Protein AF-A0A9N9DYX3-F1 (afdb_monomer_lite)

Foldseek 3Di:
DDDDDDDDDDDDDDLPCLVQFDVQCLADDVVCGGRGLSPPCVLCVLPPPVLCVQDPLQDDPVRDDLVSLVSSQVSLLVQLVVLLVSCVVQPPDLVSVCVSLVQLLQAQPLLVLLLSLLRVCVVVLVLLLSLLSLLLSLLQSLQLLCCLQVVPDDQDLASQVSLNDVSLCVQLPSSLSVNSCQCCHDLSHVVVLCCSLLQLDACVRCDSSNSSSVSSVSSVSSSSSSRSCCSHPSHDSHRDGPLNAADDPAFFGDHPPDDPVDDDPQCLQVVQLVVLLVVFDPFQDDLVLLLVLLVVFPLADPRRSVLLNVLSVCVVQQQLLSNCSSVNSRNSLSLLVVQCVQVVVPDPCLNNDDDRPHDHDGLQQSLDQFNPCPPPPVVCVVDVDDPPRHGRRVCVVQDDPLSVLSCQCAPPPSHNNSSSCSSNNRTDSVSNDRDPCSRSRSSSSSVSVSSSSSSD

pLDDT: mean 73.62, std 20.17, range [26.89, 97.31]

Sequence (456 aa):
NLTCNTPKPSSELNDTWISSLTPRVKSLILDFPPFDAADTRLVSRILPDTVTKTIKSRSPYDTVDDTDFQRACLKIKVLAQEAYRWFHNEIQELKDFENMYCEELIWCGEHKITFTKSIELYFAGDNYTALLLITSSLEQLLGDVLHLVNITSQVPPLFRDLLLERPLADILGEDFVFLLRCLFGPPNSMNLRNIIWHGFICEEEFSPTPAIWYYCLIVVLAMSVCAKVKFSEASCEVLIRRHTKKAFTGLYHLPQNFNWDYLTKSDFEQMYELILNECVPHSIPPHIHLLSILNQTFFVIPTTIPTWRRAFEYMYTGQPILFLILALPLLEHSLRRLYICLNQDVSDHRLCTGNVGEYFLTMDVMLRKSVSMQCDIAKVLAQKELVEERKNGIFDQLKGDVMDLLEDLFVHVSGPRLRDRIAHGDYDFTLLCTTSSAHNDPVFAHVVHLIRHLFE

Organism: NCBI:txid144539

InterPro domains:
  IPR025209 Endoplasmic reticulum membrane-associated RNA degradation protein, N-terminal [PF13910] (138-217)
  IPR039635 Endoplasmic reticulum membrane-associated RNA degradation protein [PTHR31701] (68-436)

Secondary structure (DSSP, 8-state):
-----PPPPP------SGGGS-TTTTSSSSSSS---TT-THHHHHHS-HHHHHHS-TTS-GGGS-HHHHHHHHHHHHHHHHHHHHHHHHH-SSHHHHHHHTHHHHHHTTTHHHHHHHHHHHHHTT-HHHHHHHHHHHHHHHHHHHHHHH-TTSPPPSSHHHHTT-HHHHHHH-HHHHHHHHHHHSSTTS--HHHHHHTT-S-TTTT-HHHHHHHHHHHHHHHHHHHHHHHTSTT--SSPPPTT------SSS-PPS---GGG--TTSHHHHHHHHHHHS--S-PPPHHHHHHHHTT-SSS-GGGHHHHHHHHHHHHTT-HHHHHHHHHHHHHHHHHHHHHHH-TTS-GGGGT---TTPPP--HHHHTSSB----S-HHHHTT-------PBPTHHHHH-THHHHHHIIIII-TTS--HHHHHHTT-S-GGGGS--GGGGG-HHHHHHHHHHHHHH-

Structure (mmCIF, N/CA/C/O backbone):
data_AF-A0A9N9DYX3-F1
#
_entry.id   AF-A0A9N9DYX3-F1
#
loop_
_atom_site.group_PDB
_atom_site.id
_atom_site.type_symbol
_atom_site.label_atom_id
_atom_site.label_alt_id
_atom_site.label_comp_id
_atom_site.label_asym_id
_atom_site.label_entity_id
_atom_site.label_seq_id
_atom_site.pdbx_PDB_ins_code
_atom_site.Cartn_x
_atom_site.Cartn_y
_atom_site.Cartn_z
_atom_site.occupancy
_atom_site.B_iso_or_equiv
_atom_site.auth_seq_id
_atom_site.auth_comp_id
_atom_site.auth_asym_id
_atom_site.auth_atom_id
_atom_site.pdbx_PDB_model_num
ATOM 1 N N . ASN A 1 1 ? 40.462 -51.623 -4.192 1.00 33.81 1 ASN A N 1
ATOM 2 C CA . ASN A 1 1 ? 40.922 -50.460 -4.981 1.00 33.81 1 ASN A CA 1
ATOM 3 C C . ASN A 1 1 ? 39.891 -50.132 -6.042 1.00 33.81 1 ASN A C 1
ATOM 5 O O . ASN A 1 1 ? 39.866 -50.779 -7.078 1.00 33.81 1 ASN A O 1
ATOM 9 N N . LEU A 1 2 ? 39.013 -49.178 -5.736 1.00 26.89 2 LEU A N 1
ATOM 10 C CA . LEU A 1 2 ? 38.153 -48.502 -6.708 1.00 26.89 2 LEU A CA 1
ATOM 11 C C . LEU A 1 2 ? 38.866 -47.209 -7.117 1.00 26.89 2 LEU A C 1
ATOM 13 O O . LEU A 1 2 ? 39.395 -46.523 -6.244 1.00 26.89 2 LEU A O 1
ATOM 17 N N . THR A 1 3 ? 38.869 -46.869 -8.403 1.00 27.30 3 THR A N 1
ATOM 18 C CA . THR A 1 3 ? 39.368 -45.577 -8.901 1.00 27.30 3 THR A CA 1
ATOM 19 C C . THR A 1 3 ? 38.406 -45.005 -9.933 1.00 27.30 3 THR A C 1
ATOM 21 O O . THR A 1 3 ? 37.907 -45.729 -10.793 1.00 27.30 3 THR A O 1
ATOM 24 N N . CYS A 1 4 ? 38.127 -43.711 -9.796 1.00 27.30 4 CYS A N 1
ATOM 25 C CA . CYS A 1 4 ? 37.084 -42.981 -10.509 1.00 27.30 4 CYS A CA 1
ATOM 26 C C . CYS A 1 4 ? 37.336 -42.831 -12.015 1.00 27.30 4 CYS A C 1
ATOM 28 O O . CYS A 1 4 ? 38.479 -42.752 -12.454 1.00 27.30 4 CYS A O 1
ATOM 30 N N . ASN A 1 5 ? 36.251 -42.616 -12.761 1.00 26.94 5 ASN A N 1
ATOM 31 C CA . ASN A 1 5 ? 36.248 -41.808 -13.980 1.00 26.94 5 ASN A CA 1
ATOM 32 C C . ASN A 1 5 ? 35.000 -40.914 -13.965 1.00 26.94 5 ASN A C 1
ATOM 34 O O . ASN A 1 5 ? 33.883 -41.410 -13.832 1.00 26.94 5 ASN A O 1
ATOM 38 N N . THR A 1 6 ? 35.194 -39.601 -14.080 1.00 27.33 6 THR A N 1
ATOM 39 C CA . THR A 1 6 ? 34.131 -38.589 -14.155 1.00 27.33 6 THR A CA 1
ATOM 40 C C . THR A 1 6 ? 33.955 -38.105 -15.601 1.00 27.33 6 THR A C 1
ATOM 42 O O . THR A 1 6 ? 34.953 -37.841 -16.274 1.00 27.33 6 THR A O 1
ATOM 45 N N . PRO A 1 7 ? 32.719 -37.952 -16.111 1.00 28.44 7 PRO A N 1
ATOM 46 C CA . PRO A 1 7 ? 32.480 -37.310 -17.401 1.00 28.44 7 PRO A CA 1
ATOM 47 C C . PRO A 1 7 ? 32.424 -35.777 -17.265 1.00 28.44 7 PRO A C 1
ATOM 49 O O . PRO A 1 7 ? 31.926 -35.244 -16.273 1.00 28.44 7 PRO A O 1
ATOM 52 N N . LYS A 1 8 ? 32.927 -35.063 -18.280 1.00 27.11 8 LYS A N 1
ATOM 53 C CA . LYS A 1 8 ? 32.824 -33.595 -18.393 1.00 27.11 8 LYS A CA 1
ATOM 54 C C . LYS A 1 8 ? 31.394 -33.171 -18.778 1.00 27.11 8 LYS A C 1
ATOM 56 O O . LYS A 1 8 ? 30.778 -33.876 -19.577 1.00 27.11 8 LYS A O 1
ATOM 61 N N . PRO A 1 9 ? 30.894 -32.011 -18.314 1.00 29.66 9 PRO A N 1
ATOM 62 C CA . PRO A 1 9 ? 29.653 -31.434 -18.821 1.00 29.66 9 PRO A CA 1
ATOM 63 C C . PRO A 1 9 ? 29.867 -30.756 -20.185 1.00 29.66 9 PRO A C 1
ATOM 65 O O . PRO A 1 9 ? 30.875 -30.085 -20.409 1.00 29.66 9 PRO A O 1
ATOM 68 N N . SER A 1 10 ? 28.899 -30.918 -21.085 1.00 30.03 10 SER A N 1
ATOM 69 C CA . SER A 1 10 ? 28.818 -30.239 -22.381 1.00 30.03 10 SER A CA 1
ATOM 70 C C . SER A 1 10 ? 28.136 -28.876 -22.240 1.00 30.03 10 SER A C 1
ATOM 72 O O . SER A 1 10 ? 26.977 -28.810 -21.830 1.00 30.03 10 SER A O 1
ATOM 74 N N . SER A 1 11 ? 28.832 -27.801 -22.604 1.00 37.25 11 SER A N 1
ATOM 75 C CA . SER A 1 11 ? 28.317 -26.430 -22.599 1.00 37.25 11 SER A CA 1
ATOM 76 C C . SER A 1 11 ? 27.924 -25.983 -24.009 1.00 37.25 11 SER A C 1
ATOM 78 O O . SER A 1 11 ? 28.797 -25.580 -24.767 1.00 37.25 11 SER A O 1
ATOM 80 N N . GLU A 1 12 ? 26.634 -26.037 -24.346 1.00 35.06 12 GLU A N 1
ATOM 81 C CA . GLU A 1 12 ? 26.043 -25.328 -25.496 1.00 35.06 12 GLU A CA 1
ATOM 82 C C . GLU A 1 12 ? 24.507 -25.370 -25.382 1.00 35.06 12 GLU A C 1
ATOM 84 O O . GLU A 1 12 ? 23.871 -26.385 -25.659 1.00 35.06 12 GLU A O 1
ATOM 89 N N . LEU A 1 13 ? 23.902 -24.272 -24.917 1.00 29.80 13 LEU A N 1
ATOM 90 C CA . LEU A 1 13 ? 22.454 -24.036 -24.923 1.00 29.80 13 LEU A CA 1
ATOM 91 C C . LEU A 1 13 ? 22.226 -22.529 -25.111 1.00 29.80 13 LEU A C 1
ATOM 93 O O . LEU A 1 13 ? 22.866 -21.723 -24.443 1.00 29.80 13 LEU A O 1
ATOM 97 N N . ASN A 1 14 ? 21.388 -22.169 -26.086 1.00 32.03 14 ASN A N 1
ATOM 98 C CA . ASN A 1 14 ? 21.439 -20.860 -26.747 1.00 32.03 14 ASN A CA 1
ATOM 99 C C . ASN A 1 14 ? 20.859 -19.687 -25.937 1.00 32.03 14 ASN A C 1
ATOM 101 O O . ASN A 1 14 ? 19.746 -19.747 -25.418 1.00 32.03 14 ASN A O 1
ATOM 105 N N . ASP A 1 15 ? 21.589 -18.573 -25.965 1.00 36.75 15 ASP A N 1
ATOM 106 C CA . ASP A 1 15 ? 21.299 -17.314 -25.273 1.00 36.75 15 ASP A CA 1
ATOM 107 C C . ASP A 1 15 ? 20.313 -16.403 -26.035 1.00 36.75 15 ASP A C 1
ATOM 109 O O . ASP A 1 15 ? 20.650 -15.315 -26.497 1.00 36.75 15 ASP A O 1
ATOM 113 N N . THR A 1 16 ? 19.061 -16.843 -26.188 1.00 36.25 16 THR A N 1
ATOM 114 C CA . THR A 1 16 ? 18.066 -16.166 -27.049 1.00 36.25 16 THR A CA 1
ATOM 115 C C . THR A 1 16 ? 17.335 -14.970 -26.431 1.00 36.25 16 THR A C 1
ATOM 117 O O . THR A 1 16 ? 16.622 -14.275 -27.144 1.00 36.25 16 THR A O 1
ATOM 120 N N . TRP A 1 17 ? 17.467 -14.720 -25.127 1.00 38.34 17 TRP A N 1
ATOM 121 C CA . TRP A 1 17 ? 16.763 -13.632 -24.423 1.00 38.34 17 TRP A CA 1
ATOM 122 C C . TRP A 1 17 ? 17.663 -12.411 -24.129 1.00 38.34 17 TRP A C 1
ATOM 124 O O . TRP A 1 17 ? 17.162 -11.348 -23.764 1.00 38.34 17 TRP A O 1
ATOM 134 N N . ILE A 1 18 ? 18.989 -12.533 -24.306 1.00 33.41 18 ILE A N 1
ATOM 135 C CA . ILE A 1 18 ? 19.992 -11.489 -23.986 1.00 33.41 18 ILE A CA 1
ATOM 136 C C . ILE A 1 18 ? 19.824 -10.224 -24.857 1.00 33.41 18 ILE A C 1
ATOM 138 O O . ILE A 1 18 ? 20.208 -9.117 -24.469 1.00 33.41 18 ILE A O 1
ATOM 142 N N . SER A 1 19 ? 19.201 -10.360 -26.028 1.00 37.38 19 SER A N 1
ATOM 143 C CA . SER A 1 19 ? 18.884 -9.251 -26.934 1.00 37.38 19 SER A CA 1
ATOM 144 C C . SER A 1 19 ? 17.840 -8.270 -26.391 1.00 37.38 19 SER A C 1
ATOM 146 O O . SER A 1 19 ? 17.803 -7.131 -26.842 1.00 37.38 19 SER A O 1
ATOM 148 N N . SER A 1 20 ? 16.995 -8.679 -25.443 1.00 33.91 20 SER A N 1
ATOM 149 C CA . SER A 1 20 ? 15.735 -7.983 -25.132 1.00 33.91 20 SER A CA 1
ATOM 150 C C . SER A 1 20 ? 15.857 -6.829 -24.121 1.00 33.91 20 SER A C 1
ATOM 152 O O . SER A 1 20 ? 14.848 -6.408 -23.559 1.00 33.91 20 SER A O 1
ATOM 154 N N . LEU A 1 21 ? 17.079 -6.420 -23.749 1.00 36.19 21 LEU A N 1
ATOM 155 C CA . LEU A 1 21 ? 17.335 -5.794 -22.4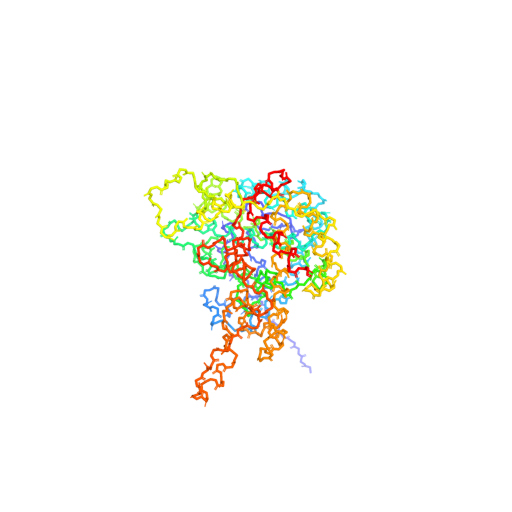44 1.00 36.19 21 LEU A CA 1
ATOM 156 C C . LEU A 1 21 ? 18.443 -4.711 -22.445 1.00 36.19 21 LEU A C 1
ATOM 158 O O . LEU A 1 21 ? 19.402 -4.754 -23.223 1.00 36.19 21 LEU A O 1
ATOM 162 N N . THR A 1 22 ? 18.282 -3.726 -21.551 1.00 37.06 22 THR A N 1
ATOM 163 C CA . THR A 1 22 ? 18.793 -2.336 -21.652 1.00 37.06 22 THR A CA 1
ATOM 164 C C . THR A 1 22 ? 20.304 -2.128 -21.402 1.00 37.06 22 THR A C 1
ATOM 166 O O . THR A 1 22 ? 20.899 -2.854 -20.613 1.00 37.06 22 THR A O 1
ATOM 169 N N . PRO A 1 23 ? 20.952 -1.099 -21.991 1.00 38.06 23 PRO A N 1
ATOM 170 C CA . PRO A 1 23 ? 22.367 -0.766 -21.745 1.00 38.06 23 PRO A CA 1
ATOM 171 C C . PRO A 1 23 ? 22.736 -0.211 -20.357 1.00 38.06 23 PRO A C 1
ATOM 173 O O . PRO A 1 23 ? 23.927 -0.078 -20.087 1.00 38.06 23 PRO A O 1
ATOM 176 N N . ARG A 1 24 ? 21.774 0.102 -19.478 1.00 36.19 24 ARG A N 1
ATOM 177 C CA . ARG A 1 24 ? 22.060 0.730 -18.171 1.00 36.19 24 ARG A CA 1
ATOM 178 C C . ARG A 1 24 ? 22.137 -0.277 -17.043 1.00 36.19 24 ARG A C 1
ATOM 180 O O . ARG A 1 24 ? 23.156 -0.372 -16.364 1.00 36.19 24 ARG A O 1
ATOM 187 N N . VAL A 1 25 ? 21.085 -1.083 -16.908 1.00 37.19 25 VAL A N 1
ATOM 188 C CA . VAL A 1 25 ? 21.113 -2.196 -15.963 1.00 37.19 25 VAL A CA 1
ATOM 189 C C . VAL A 1 25 ? 22.199 -3.205 -16.423 1.00 37.19 25 VAL A C 1
ATOM 191 O O . VAL A 1 25 ? 22.597 -3.994 -15.594 1.00 37.19 25 VAL A O 1
ATOM 194 N N . LYS A 1 26 ? 22.766 -3.084 -17.659 1.00 37.94 26 LYS A N 1
ATOM 195 C CA . LYS A 1 26 ? 24.084 -3.556 -18.218 1.00 37.94 26 LYS A CA 1
ATOM 196 C C . LYS A 1 26 ? 25.388 -3.117 -17.471 1.00 37.94 26 LYS A C 1
ATOM 198 O O . LYS A 1 26 ? 26.465 -3.335 -18.030 1.00 37.94 26 LYS A O 1
ATOM 203 N N . SER A 1 27 ? 25.356 -2.578 -16.228 1.00 34.78 27 SER A N 1
ATOM 204 C CA . SER A 1 27 ? 26.560 -2.344 -15.363 1.00 34.78 27 SER A CA 1
ATOM 205 C C . SER A 1 27 ? 26.316 -2.351 -13.817 1.00 34.78 27 SER A C 1
ATOM 207 O O . SER A 1 27 ? 25.226 -1.976 -13.419 1.00 34.78 27 SER A O 1
ATOM 209 N N . LEU A 1 28 ? 27.319 -2.741 -12.976 1.00 36.59 28 LEU A N 1
ATOM 210 C CA . LEU A 1 28 ? 27.399 -2.883 -11.470 1.00 36.59 28 LEU A CA 1
ATOM 211 C C . LEU A 1 28 ? 27.054 -4.199 -10.670 1.00 36.59 28 LEU A C 1
ATOM 213 O O . LEU A 1 28 ? 26.342 -4.127 -9.675 1.00 36.59 28 LEU A O 1
ATOM 217 N N . ILE A 1 29 ? 27.558 -5.415 -10.995 1.00 34.78 29 ILE A N 1
ATOM 218 C CA . ILE A 1 29 ? 27.396 -6.612 -10.096 1.00 34.78 29 ILE A CA 1
ATOM 219 C C . ILE A 1 29 ? 28.344 -7.804 -10.293 1.00 34.78 29 ILE A C 1
ATOM 221 O O . ILE A 1 29 ? 28.841 -8.346 -9.305 1.00 34.78 29 ILE A O 1
ATOM 225 N N . LEU A 1 30 ? 28.570 -8.288 -11.521 1.00 30.75 30 LEU A N 1
ATOM 226 C CA . LEU A 1 30 ? 29.340 -9.518 -11.768 1.00 30.75 30 LEU A CA 1
ATOM 227 C C . LEU A 1 30 ? 30.850 -9.231 -11.727 1.00 30.75 30 LEU A C 1
ATOM 229 O O . LEU A 1 30 ? 31.554 -9.675 -12.621 1.00 30.75 30 LEU A O 1
ATOM 233 N N . ASP A 1 31 ? 31.326 -8.443 -10.761 1.00 36.16 31 ASP A N 1
ATOM 234 C CA . ASP A 1 31 ? 32.174 -7.278 -11.055 1.00 36.16 31 ASP A CA 1
ATOM 235 C C . ASP A 1 31 ? 33.636 -7.375 -10.559 1.00 36.16 31 ASP A C 1
ATOM 237 O O . ASP A 1 31 ? 33.925 -7.135 -9.389 1.00 36.16 31 ASP A O 1
ATOM 241 N N . PHE A 1 32 ? 34.656 -7.753 -11.345 1.00 36.31 32 PHE A N 1
ATOM 242 C CA . PHE A 1 32 ? 34.743 -8.910 -12.265 1.00 36.31 32 PHE A CA 1
ATOM 243 C C . PHE A 1 32 ? 33.976 -8.882 -13.626 1.00 36.31 32 PHE A C 1
ATOM 245 O O . PHE A 1 32 ? 33.932 -9.910 -14.308 1.00 36.31 32 PHE A O 1
ATOM 252 N N . PRO A 1 33 ? 33.448 -7.729 -14.091 1.00 27.02 33 PRO A N 1
ATOM 253 C CA . PRO A 1 33 ? 32.330 -7.657 -15.056 1.00 27.02 33 PRO A CA 1
ATOM 254 C C . PRO A 1 33 ? 31.118 -6.792 -14.577 1.00 27.02 33 PRO A C 1
ATOM 256 O O . PRO A 1 33 ? 31.355 -5.810 -13.898 1.00 27.02 33 PRO A O 1
ATOM 259 N N . PRO A 1 34 ? 29.844 -7.016 -14.989 1.00 28.70 34 PRO A N 1
ATOM 260 C CA . PRO A 1 34 ? 28.764 -6.001 -14.835 1.00 28.70 34 PRO A CA 1
ATOM 261 C C . PRO A 1 34 ? 27.442 -6.470 -14.153 1.00 28.70 34 PRO A C 1
ATOM 263 O O . PRO A 1 34 ? 27.205 -7.669 -14.061 1.00 28.70 34 PRO A O 1
ATOM 266 N N . PHE A 1 35 ? 26.542 -5.567 -13.698 1.00 33.31 35 PHE A N 1
ATOM 267 C CA . PHE A 1 35 ? 25.087 -5.873 -13.557 1.00 33.31 35 PHE A CA 1
ATOM 268 C C . PHE A 1 35 ? 24.600 -5.994 -14.988 1.00 33.31 35 PHE A C 1
ATOM 270 O O . PHE A 1 35 ? 25.165 -5.347 -15.864 1.00 33.31 35 PHE A O 1
ATOM 277 N N . ASP A 1 36 ? 23.606 -6.818 -15.275 1.00 33.41 36 ASP A N 1
ATOM 278 C CA . ASP A 1 36 ? 23.046 -6.760 -16.612 1.00 33.41 36 ASP A CA 1
ATOM 279 C C . ASP A 1 36 ? 21.519 -6.686 -16.576 1.00 33.41 36 ASP A C 1
ATOM 281 O O . ASP A 1 36 ? 20.845 -7.457 -15.895 1.00 33.41 36 ASP A O 1
ATOM 285 N N . ALA A 1 37 ? 20.965 -5.713 -17.306 1.00 33.06 37 ALA A N 1
ATOM 286 C CA . ALA A 1 37 ? 19.541 -5.610 -17.602 1.00 33.06 37 ALA A CA 1
ATOM 287 C C . ALA A 1 37 ? 19.123 -6.893 -18.302 1.00 33.06 37 ALA A C 1
ATOM 289 O O . ALA A 1 37 ? 18.064 -7.457 -18.045 1.00 33.06 37 ALA A O 1
ATOM 290 N N . ALA A 1 38 ? 20.023 -7.301 -19.197 1.00 29.86 38 ALA A N 1
ATOM 291 C CA . ALA A 1 38 ? 20.194 -8.544 -19.900 1.00 29.86 38 ALA A CA 1
ATOM 292 C C . ALA A 1 38 ? 21.013 -9.572 -19.109 1.00 29.86 38 ALA A C 1
ATOM 294 O O . ALA A 1 38 ? 21.608 -10.450 -19.730 1.00 29.86 38 ALA A O 1
ATOM 295 N N . ASP A 1 39 ? 20.953 -9.571 -17.772 1.00 35.88 39 ASP A N 1
ATOM 296 C CA . ASP A 1 39 ? 21.086 -10.811 -17.011 1.00 35.88 39 ASP A CA 1
ATOM 297 C C . ASP A 1 39 ? 19.772 -11.206 -16.330 1.00 35.88 39 ASP A C 1
ATOM 299 O O . ASP A 1 39 ? 19.593 -11.120 -15.115 1.00 35.88 39 ASP A O 1
ATOM 303 N N . THR A 1 40 ? 18.851 -11.760 -17.127 1.00 37.53 40 THR A N 1
ATOM 304 C CA . THR A 1 40 ? 17.698 -12.498 -16.578 1.00 37.53 40 THR A CA 1
ATOM 305 C C . THR A 1 40 ? 18.121 -13.743 -15.801 1.00 37.53 40 THR A C 1
ATOM 307 O O . THR A 1 40 ? 17.307 -14.285 -15.050 1.00 37.53 40 THR A O 1
ATOM 310 N N . ARG A 1 41 ? 19.394 -14.178 -15.882 1.00 37.03 41 ARG A N 1
ATOM 311 C CA . ARG A 1 41 ? 19.874 -15.314 -15.089 1.00 37.03 41 ARG A CA 1
ATOM 312 C C . ARG A 1 41 ? 19.874 -15.018 -13.591 1.00 37.03 41 ARG A C 1
ATOM 314 O O . ARG A 1 41 ? 20.136 -15.937 -12.831 1.00 37.03 41 ARG A O 1
ATOM 321 N N . LEU A 1 42 ? 19.534 -13.813 -13.119 1.00 38.56 42 LEU A N 1
ATOM 322 C CA . LEU A 1 42 ? 19.205 -13.605 -11.703 1.00 38.56 42 LEU A CA 1
ATOM 323 C C . LEU A 1 42 ? 18.149 -14.621 -11.229 1.00 38.56 42 LEU A C 1
ATOM 325 O O . LEU A 1 42 ? 18.340 -15.266 -10.200 1.00 38.56 42 LEU A O 1
ATOM 329 N N . VAL A 1 43 ? 17.089 -14.844 -12.016 1.00 37.59 43 VAL A N 1
ATOM 330 C CA . VAL A 1 43 ? 16.082 -15.863 -11.692 1.00 37.59 43 VAL A CA 1
ATOM 331 C C . VAL A 1 43 ? 16.675 -17.262 -11.848 1.00 37.59 43 VAL A C 1
ATOM 333 O O . VAL A 1 43 ? 16.631 -18.009 -10.880 1.00 37.59 43 VAL A O 1
ATOM 336 N N . SER A 1 44 ? 17.325 -17.604 -12.968 1.00 35.72 44 SER A N 1
ATOM 337 C CA . SER A 1 44 ? 17.850 -18.969 -13.193 1.00 35.72 44 SER A CA 1
ATOM 338 C C . SER A 1 44 ? 19.028 -19.391 -12.288 1.00 35.72 44 SER A C 1
ATOM 340 O O . SER A 1 44 ? 19.249 -20.583 -12.063 1.00 35.72 44 SER A O 1
ATOM 342 N N . ARG A 1 45 ? 19.785 -18.437 -11.722 1.00 36.97 45 ARG A N 1
ATOM 343 C CA . ARG A 1 45 ? 20.852 -18.673 -10.727 1.00 36.97 45 ARG A CA 1
ATOM 344 C C . ARG A 1 45 ? 20.290 -18.852 -9.313 1.00 36.97 45 ARG A C 1
ATOM 346 O O . ARG A 1 45 ? 20.885 -19.569 -8.512 1.00 36.97 45 ARG A O 1
ATOM 353 N N . ILE A 1 46 ? 19.160 -18.216 -8.994 1.00 38.56 46 ILE A N 1
ATOM 354 C CA . ILE A 1 46 ? 18.512 -18.291 -7.675 1.00 38.56 46 ILE A CA 1
ATOM 355 C C . ILE A 1 46 ? 17.528 -19.469 -7.652 1.00 38.56 46 ILE A C 1
ATOM 357 O O . ILE A 1 46 ? 17.640 -20.384 -6.832 1.00 38.56 46 ILE A O 1
ATOM 361 N N . LEU A 1 47 ? 16.593 -19.497 -8.594 1.00 38.81 47 LEU A N 1
ATOM 362 C CA . LEU A 1 47 ? 15.674 -20.587 -8.899 1.00 38.81 47 LEU A CA 1
ATOM 363 C C . LEU A 1 47 ? 16.277 -21.413 -10.050 1.00 38.81 47 LEU A C 1
ATOM 365 O O . LEU A 1 47 ? 16.148 -21.010 -11.201 1.00 38.81 47 LEU A O 1
ATOM 369 N N . PRO A 1 48 ? 16.941 -22.553 -9.778 1.00 39.88 48 PRO A N 1
ATOM 370 C CA . PRO A 1 48 ? 17.522 -23.361 -10.842 1.00 39.88 48 PRO A CA 1
ATOM 371 C C . PRO A 1 48 ? 16.430 -23.834 -11.800 1.00 39.88 48 PRO A C 1
ATOM 373 O O . PRO A 1 48 ? 15.297 -24.060 -11.370 1.00 39.88 48 PRO A O 1
ATOM 376 N N . ASP A 1 49 ? 16.817 -24.078 -13.052 1.00 41.56 49 ASP A N 1
ATOM 377 C CA . ASP A 1 49 ? 15.991 -24.607 -14.148 1.00 41.56 49 ASP A CA 1
ATOM 378 C C . ASP A 1 49 ? 14.960 -25.672 -13.741 1.00 41.56 49 ASP A C 1
ATOM 380 O O . ASP A 1 49 ? 13.906 -25.776 -14.354 1.00 41.56 49 ASP A O 1
ATOM 384 N N . THR A 1 50 ? 15.242 -26.508 -12.741 1.00 36.75 50 THR A N 1
ATOM 385 C CA . THR A 1 50 ? 14.292 -27.506 -12.234 1.00 36.75 50 THR A CA 1
ATOM 386 C C . THR A 1 50 ? 13.053 -26.903 -11.570 1.00 36.75 50 THR A C 1
ATOM 388 O O . THR A 1 50 ? 11.975 -27.463 -11.734 1.00 36.75 50 THR A O 1
ATOM 391 N N . VAL A 1 51 ? 13.151 -25.775 -10.862 1.00 37.25 51 VAL A N 1
ATOM 392 C CA . VAL A 1 51 ? 11.989 -25.122 -10.226 1.00 37.25 51 VAL A CA 1
ATOM 393 C C . VAL A 1 51 ? 11.149 -24.387 -11.276 1.00 37.25 51 VAL A C 1
ATOM 395 O O . VAL A 1 51 ? 9.940 -24.590 -11.339 1.00 37.25 51 VAL A O 1
ATOM 398 N N . THR A 1 52 ? 11.784 -23.627 -12.174 1.00 42.09 52 THR A N 1
ATOM 399 C CA . THR A 1 52 ? 11.098 -22.908 -13.267 1.00 42.09 52 THR A CA 1
ATOM 400 C C . THR A 1 52 ? 10.565 -23.829 -14.375 1.00 42.09 52 THR A C 1
ATOM 402 O O . THR A 1 52 ? 9.607 -23.474 -15.054 1.00 42.09 52 THR A O 1
ATOM 405 N N . LYS A 1 53 ? 11.112 -25.042 -14.557 1.00 39.31 53 LYS A N 1
ATOM 406 C CA . LYS A 1 53 ? 10.528 -26.059 -15.463 1.00 39.31 53 LYS A CA 1
ATOM 407 C C . LYS A 1 53 ? 9.392 -26.863 -14.835 1.00 39.31 53 LYS A C 1
ATOM 409 O O . LYS A 1 53 ? 8.558 -27.374 -15.582 1.00 39.31 53 LYS A O 1
ATOM 414 N N . THR A 1 54 ? 9.353 -26.993 -13.506 1.00 38.81 54 THR A N 1
ATOM 415 C CA . THR A 1 54 ? 8.238 -27.661 -12.808 1.00 38.81 54 THR A CA 1
ATOM 416 C C . THR A 1 54 ? 7.029 -26.726 -12.745 1.00 38.81 54 THR A C 1
ATOM 418 O O . THR A 1 54 ? 5.924 -27.115 -13.122 1.00 38.81 54 THR A O 1
ATOM 421 N N . ILE A 1 55 ? 7.261 -25.455 -12.403 1.00 45.22 55 ILE A N 1
ATOM 422 C CA . ILE A 1 55 ? 6.234 -24.415 -12.367 1.00 45.22 55 ILE A CA 1
ATOM 423 C C . ILE A 1 55 ? 6.224 -23.663 -13.695 1.00 45.22 55 ILE A C 1
ATOM 425 O O . ILE A 1 55 ? 6.992 -22.725 -13.897 1.00 45.22 55 ILE A O 1
ATOM 429 N N . LYS A 1 56 ? 5.311 -24.009 -14.607 1.00 52.53 56 LYS A N 1
ATOM 430 C CA . LYS A 1 56 ? 5.094 -23.154 -15.781 1.00 52.53 56 LYS A CA 1
ATOM 431 C C . LYS A 1 56 ? 4.630 -21.777 -15.300 1.00 52.53 56 LYS A C 1
ATOM 433 O O . LYS A 1 56 ? 3.610 -21.663 -14.623 1.00 52.53 56 LYS A O 1
ATOM 438 N N . SER A 1 57 ? 5.317 -20.724 -15.732 1.00 52.19 57 SER A N 1
ATOM 439 C CA . SER A 1 57 ? 4.967 -19.312 -15.490 1.00 52.19 57 SER A CA 1
ATOM 440 C C . SER A 1 57 ? 3.523 -18.941 -15.873 1.00 52.19 57 SER A C 1
ATOM 442 O O . SER A 1 57 ? 2.998 -17.947 -15.380 1.00 52.19 57 SER A O 1
ATOM 444 N N . ARG A 1 58 ? 2.871 -19.776 -16.694 1.00 53.69 58 ARG A N 1
ATOM 445 C CA . ARG A 1 58 ? 1.489 -19.660 -17.190 1.00 53.69 58 ARG A CA 1
ATOM 446 C C . ARG A 1 58 ? 0.466 -20.549 -16.473 1.00 53.69 58 ARG A C 1
ATOM 448 O O . ARG A 1 58 ? -0.713 -20.482 -16.800 1.00 53.69 58 ARG A O 1
ATOM 455 N N . SER A 1 59 ? 0.895 -21.426 -15.565 1.00 58.72 59 SER A N 1
ATOM 456 C CA . SER A 1 59 ? -0.020 -22.270 -14.787 1.00 58.72 59 SER A CA 1
ATOM 457 C C . SER A 1 59 ? -0.936 -21.383 -13.934 1.00 58.72 59 SER A C 1
ATOM 459 O O . SER A 1 59 ? -0.397 -20.590 -13.151 1.00 58.72 59 SER A O 1
ATOM 461 N N . PRO A 1 60 ? -2.278 -21.508 -14.031 1.00 62.19 60 PRO A N 1
ATOM 462 C CA . PRO A 1 60 ? -3.201 -20.937 -13.051 1.00 62.19 60 PRO A CA 1
ATOM 463 C C . PRO A 1 60 ? -2.766 -21.313 -11.635 1.00 62.19 60 PRO A C 1
ATOM 465 O O . PRO A 1 60 ? -2.196 -22.388 -11.439 1.00 62.19 60 PRO A O 1
ATOM 468 N N . TYR A 1 61 ? -3.002 -20.441 -10.657 1.00 64.00 61 TYR A N 1
ATOM 469 C CA . TYR A 1 61 ? -2.480 -20.632 -9.299 1.00 64.00 61 TYR A CA 1
ATOM 470 C C . TYR A 1 61 ? -2.884 -21.980 -8.682 1.00 64.00 61 TYR A C 1
ATOM 472 O O . TYR A 1 61 ? -2.036 -22.654 -8.107 1.00 64.00 61 TYR A O 1
ATOM 480 N N . ASP A 1 62 ? -4.105 -22.430 -8.962 1.00 56.56 62 ASP A N 1
ATOM 481 C CA . ASP A 1 62 ? -4.688 -23.718 -8.553 1.00 56.56 62 ASP A CA 1
ATOM 482 C C . ASP A 1 62 ? -3.995 -24.960 -9.166 1.00 56.56 62 ASP A C 1
ATOM 484 O O . ASP A 1 62 ? -4.362 -26.096 -8.874 1.00 56.56 62 ASP A O 1
ATOM 488 N N . THR A 1 63 ? -3.020 -24.762 -10.061 1.00 55.12 63 THR A N 1
ATOM 489 C CA . THR A 1 63 ? -2.263 -25.826 -10.753 1.00 55.12 63 THR A CA 1
ATOM 490 C C . THR A 1 63 ? -0.762 -25.804 -10.443 1.00 55.12 63 THR A C 1
ATOM 492 O O . THR A 1 63 ? 0.008 -26.531 -11.073 1.00 55.12 63 THR A O 1
ATOM 495 N N . VAL A 1 64 ? -0.336 -24.965 -9.493 1.00 61.38 64 VAL A N 1
ATOM 496 C CA . VAL A 1 64 ? 1.038 -24.907 -8.977 1.00 61.38 64 VAL A CA 1
ATOM 497 C C . VAL A 1 64 ? 1.076 -25.573 -7.602 1.00 61.38 64 VAL A C 1
ATOM 499 O O . VAL A 1 64 ? 0.248 -25.270 -6.750 1.00 61.38 64 VAL A O 1
ATOM 502 N N . ASP A 1 65 ? 2.033 -26.475 -7.386 1.00 61.88 65 ASP A N 1
ATOM 503 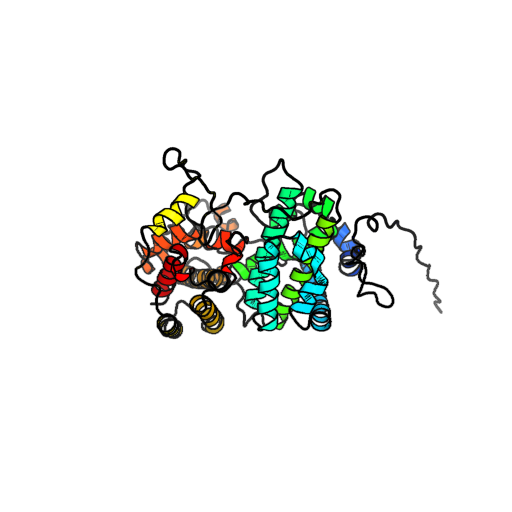C CA . ASP A 1 65 ? 2.226 -27.173 -6.109 1.00 61.88 65 ASP A CA 1
ATOM 504 C C . ASP A 1 65 ? 2.655 -26.181 -5.002 1.00 61.88 65 ASP A C 1
ATOM 506 O O . ASP A 1 65 ? 3.567 -25.369 -5.188 1.00 61.88 65 ASP A O 1
ATOM 510 N N . ASP A 1 66 ? 2.021 -26.243 -3.826 1.00 63.72 66 ASP A N 1
ATOM 511 C CA . ASP A 1 66 ? 2.338 -25.366 -2.687 1.00 63.72 66 ASP A CA 1
ATOM 512 C C . ASP A 1 66 ? 3.812 -25.468 -2.257 1.00 63.72 66 ASP A C 1
ATOM 514 O O . ASP A 1 66 ? 4.434 -24.477 -1.866 1.00 63.72 66 ASP A O 1
ATOM 518 N N . THR A 1 67 ? 4.414 -26.657 -2.368 1.00 63.88 67 THR A N 1
ATOM 519 C CA . THR A 1 67 ? 5.823 -26.890 -2.019 1.00 63.88 67 THR A CA 1
ATOM 520 C C . THR A 1 67 ? 6.783 -26.155 -2.954 1.00 63.88 67 THR A C 1
ATOM 522 O O . THR A 1 67 ? 7.926 -25.878 -2.580 1.00 63.88 67 THR A O 1
ATOM 525 N N . ASP A 1 68 ? 6.339 -25.847 -4.171 1.00 65.50 68 ASP A N 1
ATOM 526 C CA . ASP A 1 68 ? 7.105 -25.183 -5.220 1.00 65.50 68 ASP A CA 1
ATOM 527 C C . ASP A 1 68 ? 7.193 -23.671 -4.941 1.00 65.50 68 ASP A C 1
ATOM 529 O O . ASP A 1 68 ? 8.295 -23.110 -4.924 1.00 65.50 68 ASP A O 1
ATOM 533 N N . PHE A 1 69 ? 6.072 -23.035 -4.567 1.00 67.62 69 PHE A N 1
ATOM 534 C CA . PHE A 1 69 ? 6.078 -21.664 -4.042 1.00 67.62 69 PHE A CA 1
ATOM 535 C C . PHE A 1 69 ? 6.863 -21.555 -2.728 1.00 67.62 69 PHE A C 1
ATOM 537 O O . PHE A 1 69 ? 7.713 -20.671 -2.602 1.00 67.62 69 PHE A O 1
ATOM 544 N N . GLN A 1 70 ? 6.667 -22.466 -1.768 1.00 64.69 70 GLN A N 1
ATOM 545 C CA . GLN A 1 70 ? 7.406 -22.454 -0.494 1.00 64.69 70 GLN A CA 1
ATOM 546 C C . GLN A 1 70 ? 8.931 -22.527 -0.700 1.00 64.69 70 GLN A C 1
ATOM 548 O O . GLN A 1 70 ? 9.687 -21.779 -0.069 1.00 64.69 70 GLN A O 1
ATOM 553 N N . ARG A 1 71 ? 9.400 -23.372 -1.632 1.00 65.38 71 ARG A N 1
ATOM 554 C CA . ARG A 1 71 ? 10.823 -23.459 -2.007 1.00 65.38 71 ARG A CA 1
ATOM 555 C C . ARG A 1 71 ? 11.346 -22.181 -2.671 1.00 65.38 71 ARG A C 1
ATOM 557 O O . ARG A 1 71 ? 12.521 -21.860 -2.483 1.00 65.38 71 ARG A O 1
ATOM 564 N N . ALA A 1 72 ? 10.511 -21.439 -3.400 1.00 67.38 72 ALA A N 1
ATOM 565 C CA . ALA A 1 72 ? 10.872 -20.129 -3.941 1.00 67.38 72 ALA A CA 1
ATOM 566 C C . ALA A 1 72 ? 10.970 -19.049 -2.845 1.00 67.38 72 ALA A C 1
ATOM 568 O O . ALA A 1 72 ? 11.961 -18.318 -2.796 1.00 67.38 72 ALA A O 1
ATOM 569 N N . CYS A 1 73 ? 10.009 -18.999 -1.916 1.00 67.19 73 CYS A N 1
ATOM 570 C CA . CYS A 1 73 ? 9.941 -18.004 -0.835 1.00 67.19 73 CYS A CA 1
ATOM 571 C C . CYS A 1 73 ? 11.231 -17.942 0.007 1.00 67.19 73 CYS A C 1
ATOM 573 O O . CYS A 1 73 ? 11.759 -16.860 0.272 1.00 67.19 73 CYS A O 1
ATOM 575 N N . LEU A 1 74 ? 11.799 -19.102 0.366 1.00 64.56 74 LEU A N 1
ATOM 576 C CA . LEU A 1 74 ? 13.060 -19.183 1.121 1.00 64.56 74 LEU A CA 1
ATOM 577 C C . LEU A 1 74 ? 14.237 -18.493 0.415 1.00 64.56 74 LEU A C 1
ATOM 579 O O . LEU A 1 74 ? 15.130 -17.965 1.076 1.00 64.56 74 LEU A O 1
ATOM 583 N N . LYS A 1 75 ? 14.241 -18.484 -0.920 1.00 68.50 75 LYS A N 1
ATOM 584 C CA . LYS A 1 75 ? 15.302 -17.877 -1.732 1.00 68.50 75 LYS A CA 1
ATOM 585 C C . LYS A 1 75 ? 15.071 -16.397 -1.992 1.00 68.50 75 LYS A C 1
ATOM 587 O O . LYS A 1 75 ? 16.032 -15.637 -2.041 1.00 68.50 75 LYS A O 1
ATOM 592 N N . ILE A 1 76 ? 13.811 -15.980 -2.089 1.00 75.81 76 ILE A N 1
ATOM 593 C CA . ILE A 1 76 ? 13.431 -14.568 -2.207 1.00 75.81 76 ILE A CA 1
ATOM 594 C C . ILE A 1 76 ? 13.881 -13.786 -0.969 1.00 75.81 76 ILE A C 1
ATOM 596 O O . ILE A 1 76 ? 14.374 -12.673 -1.107 1.00 75.81 76 ILE A O 1
ATOM 600 N N . LYS A 1 77 ? 13.843 -14.396 0.224 1.00 77.19 77 LYS A N 1
ATOM 601 C CA . LYS A 1 77 ? 14.442 -13.812 1.435 1.00 77.19 77 LYS A CA 1
ATOM 602 C C . LYS A 1 77 ? 15.944 -13.525 1.284 1.00 77.19 77 LYS A C 1
ATOM 604 O O . LYS A 1 77 ? 16.400 -12.474 1.722 1.00 77.19 77 LYS A O 1
ATOM 609 N N . VAL A 1 78 ? 16.709 -14.431 0.669 1.00 74.62 78 VAL A N 1
ATOM 610 C CA . VAL A 1 78 ? 18.151 -14.229 0.412 1.00 74.62 78 VAL A CA 1
ATOM 611 C C . VAL A 1 78 ? 18.359 -13.142 -0.644 1.00 74.62 78 VAL A C 1
ATOM 613 O O . VAL A 1 78 ? 19.168 -12.244 -0.444 1.00 74.62 78 VAL A O 1
ATOM 616 N N . LEU A 1 79 ? 17.574 -13.152 -1.725 1.00 75.31 79 LEU A N 1
ATOM 617 C CA . LEU A 1 79 ? 17.602 -12.090 -2.735 1.00 75.31 79 LEU A CA 1
ATOM 618 C C . LEU A 1 79 ? 17.306 -10.708 -2.127 1.00 75.31 79 LEU A C 1
ATOM 620 O O . LEU A 1 79 ? 17.988 -9.743 -2.448 1.00 75.31 79 LEU A O 1
ATOM 624 N N . ALA A 1 80 ? 16.341 -10.617 -1.211 1.00 84.00 80 ALA A N 1
ATOM 625 C CA . ALA A 1 80 ? 16.003 -9.382 -0.509 1.00 84.00 80 ALA A CA 1
ATOM 626 C C . ALA A 1 80 ? 17.148 -8.875 0.393 1.00 84.00 80 ALA A C 1
ATOM 628 O O . ALA A 1 80 ? 17.392 -7.672 0.469 1.00 84.00 80 ALA A O 1
ATOM 629 N N . GLN A 1 81 ? 17.903 -9.784 1.022 1.00 81.31 81 GLN A N 1
ATOM 630 C CA . GLN A 1 81 ? 19.112 -9.442 1.783 1.00 81.31 81 GLN A CA 1
ATOM 631 C C . GLN A 1 81 ? 20.216 -8.864 0.891 1.00 81.31 81 GLN A C 1
ATOM 633 O O . GLN A 1 81 ? 20.812 -7.849 1.250 1.00 81.31 81 GLN A O 1
ATOM 638 N N . GLU A 1 82 ? 20.493 -9.486 -0.258 1.00 76.25 82 GLU A N 1
ATOM 639 C CA . GLU A 1 82 ? 21.521 -8.989 -1.184 1.00 76.25 82 GLU A CA 1
ATOM 640 C C . GLU A 1 82 ? 21.089 -7.684 -1.867 1.00 76.25 82 GLU A C 1
ATOM 642 O O . GLU A 1 82 ? 21.898 -6.765 -1.982 1.00 76.25 82 GLU A O 1
ATOM 647 N N . ALA A 1 83 ? 19.807 -7.555 -2.232 1.00 80.12 83 ALA A N 1
ATOM 648 C CA . ALA A 1 83 ? 19.242 -6.312 -2.751 1.00 80.12 83 ALA A CA 1
ATOM 649 C C . ALA A 1 83 ? 19.424 -5.162 -1.753 1.00 80.12 83 ALA A C 1
ATOM 651 O O . ALA A 1 83 ? 19.875 -4.093 -2.147 1.00 80.12 83 ALA A O 1
ATOM 652 N N . TYR A 1 84 ? 19.159 -5.388 -0.461 1.00 85.75 84 TYR A N 1
ATOM 653 C CA . TYR A 1 84 ? 19.438 -4.401 0.585 1.00 85.75 84 TYR A CA 1
ATOM 654 C C . TYR A 1 84 ? 20.926 -4.068 0.727 1.00 85.75 84 TYR A C 1
ATOM 656 O O . TYR A 1 84 ? 21.258 -2.891 0.817 1.00 85.75 84 TYR A O 1
ATOM 664 N N . ARG A 1 85 ? 21.834 -5.056 0.726 1.00 81.12 85 ARG A N 1
ATOM 665 C CA . ARG A 1 85 ? 23.283 -4.779 0.816 1.00 81.12 85 ARG A CA 1
ATOM 666 C C . ARG A 1 85 ? 23.767 -3.914 -0.339 1.00 81.12 85 ARG A C 1
ATOM 668 O O . ARG A 1 85 ? 24.517 -2.974 -0.113 1.00 81.12 85 ARG A O 1
ATOM 675 N N . TRP A 1 86 ? 23.335 -4.233 -1.556 1.00 80.94 86 TRP A N 1
ATOM 676 C CA . TRP A 1 86 ? 23.634 -3.435 -2.737 1.00 80.94 86 TRP A CA 1
ATOM 677 C C . TRP A 1 86 ? 23.065 -2.016 -2.601 1.00 80.94 86 TRP A C 1
ATOM 679 O O . TRP A 1 86 ? 23.802 -1.040 -2.706 1.00 80.94 86 TRP A O 1
ATOM 689 N N . PHE A 1 87 ? 21.780 -1.902 -2.262 1.00 80.62 87 PHE A N 1
ATOM 690 C CA . PHE A 1 87 ? 21.090 -0.622 -2.116 1.00 80.62 87 PHE A CA 1
ATOM 691 C C . PHE A 1 87 ? 21.761 0.270 -1.064 1.00 80.62 87 PHE A C 1
ATOM 693 O O . PHE A 1 87 ? 22.002 1.446 -1.302 1.00 80.62 87 PHE A O 1
ATOM 700 N N . HIS A 1 88 ? 22.126 -0.305 0.081 1.00 83.75 88 HIS A N 1
ATOM 701 C CA . HIS A 1 88 ? 22.802 0.386 1.175 1.00 83.75 88 HIS A CA 1
ATOM 702 C C . HIS A 1 88 ? 24.267 0.749 0.873 1.00 83.75 88 HIS A C 1
ATOM 704 O O . HIS A 1 88 ? 24.837 1.567 1.589 1.00 83.75 88 HIS A O 1
ATOM 710 N N . ASN A 1 89 ? 24.884 0.173 -0.163 1.00 79.62 89 ASN A N 1
ATOM 711 C CA . ASN A 1 89 ? 26.222 0.555 -0.616 1.00 79.62 89 ASN A CA 1
ATOM 712 C C . ASN A 1 89 ? 26.164 1.667 -1.674 1.00 79.62 89 ASN A C 1
ATOM 714 O O . ASN A 1 89 ? 26.919 2.633 -1.579 1.00 79.62 89 ASN A O 1
ATOM 718 N N . GLU A 1 90 ? 25.261 1.558 -2.650 1.00 80.25 90 GLU A N 1
ATOM 719 C CA . GLU A 1 90 ? 25.211 2.474 -3.798 1.00 80.25 90 GLU A CA 1
ATOM 720 C C . GLU A 1 90 ? 24.336 3.721 -3.584 1.00 80.25 90 GLU A C 1
ATOM 722 O O . GLU A 1 90 ? 24.493 4.707 -4.301 1.00 80.25 90 GLU A O 1
ATOM 727 N N . ILE A 1 91 ? 23.382 3.682 -2.646 1.00 85.38 91 ILE A N 1
ATOM 728 C CA . ILE A 1 91 ? 22.386 4.742 -2.431 1.00 85.38 91 ILE A CA 1
ATOM 729 C C . ILE A 1 91 ? 22.520 5.249 -0.987 1.00 85.38 91 ILE A C 1
ATOM 731 O O . ILE A 1 91 ? 21.896 4.725 -0.060 1.00 85.38 91 ILE A O 1
ATOM 735 N N . GLN A 1 92 ? 23.372 6.265 -0.804 1.00 91.75 92 GLN A N 1
ATOM 736 C CA . GLN A 1 92 ? 23.677 6.902 0.487 1.00 91.75 92 GLN A CA 1
ATOM 737 C C . GLN A 1 92 ? 22.791 8.121 0.758 1.00 91.75 92 GLN A C 1
ATOM 739 O O . GLN A 1 92 ? 22.506 8.439 1.912 1.00 91.75 92 GLN A O 1
ATOM 744 N N . GLU A 1 93 ? 22.321 8.784 -0.298 1.00 94.81 93 GLU A N 1
ATOM 745 C CA . GLU A 1 93 ? 21.324 9.850 -0.234 1.00 94.81 93 GLU A CA 1
ATOM 746 C C . GLU A 1 93 ? 20.280 9.742 -1.358 1.00 94.81 93 GLU A C 1
ATOM 748 O O . GLU A 1 93 ? 20.448 9.023 -2.345 1.00 94.81 93 GLU A O 1
ATOM 753 N N . LEU A 1 94 ? 19.176 10.494 -1.238 1.00 95.00 94 LEU A N 1
ATOM 754 C CA . LEU A 1 94 ? 18.135 10.570 -2.276 1.00 95.00 94 LEU A CA 1
ATOM 755 C C . LEU A 1 94 ? 18.728 10.937 -3.647 1.00 95.00 94 LEU A C 1
ATOM 757 O O . LEU A 1 94 ? 18.230 10.490 -4.683 1.00 95.00 94 LEU A O 1
ATOM 761 N N . LYS A 1 95 ? 19.804 11.733 -3.658 1.00 95.44 95 LYS A N 1
ATOM 762 C CA . LYS A 1 95 ? 20.425 12.185 -4.896 1.00 95.44 95 LYS A CA 1
ATOM 763 C C . LYS A 1 95 ? 21.126 11.059 -5.656 1.00 95.44 95 LYS A C 1
ATOM 765 O O . LYS A 1 95 ? 21.070 11.058 -6.885 1.00 95.44 95 LYS A O 1
ATOM 770 N N . ASP A 1 96 ? 21.686 10.072 -4.961 1.00 90.81 96 ASP A N 1
ATOM 771 C CA . ASP A 1 96 ? 22.262 8.882 -5.592 1.00 90.81 96 ASP A CA 1
ATOM 772 C C . ASP A 1 96 ? 21.183 8.105 -6.345 1.00 90.81 96 ASP A C 1
ATOM 774 O O . ASP A 1 96 ? 21.338 7.833 -7.533 1.00 90.81 96 ASP A O 1
ATOM 778 N N . PHE A 1 97 ? 20.041 7.847 -5.695 1.00 91.56 97 PHE A N 1
ATOM 779 C CA . PHE A 1 97 ? 18.894 7.182 -6.319 1.00 91.56 97 PHE A CA 1
ATOM 780 C C . PHE A 1 97 ? 18.369 7.954 -7.538 1.00 91.56 97 PHE A C 1
ATOM 782 O O . PHE A 1 97 ? 18.188 7.370 -8.607 1.00 91.56 97 PHE A O 1
ATOM 789 N N . GLU A 1 98 ? 18.169 9.272 -7.412 1.00 92.50 98 GLU A N 1
ATOM 790 C CA . GLU A 1 98 ? 17.729 10.108 -8.534 1.00 92.50 98 GLU A CA 1
ATOM 791 C C . GLU A 1 98 ? 18.703 10.080 -9.715 1.00 92.50 98 GLU A C 1
ATOM 793 O O . GLU A 1 98 ? 18.271 10.074 -10.865 1.00 92.50 98 GLU A O 1
ATOM 798 N N . ASN A 1 99 ? 20.012 10.099 -9.456 1.00 87.31 99 ASN A N 1
ATOM 799 C CA . ASN A 1 99 ? 21.030 10.074 -10.503 1.00 87.31 99 ASN A CA 1
ATOM 800 C C . ASN A 1 99 ? 21.138 8.670 -11.130 1.00 87.31 99 ASN A C 1
ATOM 802 O O . ASN A 1 99 ? 21.274 8.537 -12.351 1.00 87.31 99 ASN A O 1
ATOM 806 N N . MET A 1 100 ? 21.035 7.624 -10.304 1.00 85.25 100 MET A N 1
ATOM 807 C CA . MET A 1 100 ? 21.114 6.216 -10.688 1.00 85.25 100 MET A CA 1
ATOM 808 C C . MET A 1 100 ? 19.922 5.764 -11.533 1.00 85.25 100 MET A C 1
ATOM 810 O O . MET A 1 100 ? 20.136 5.015 -12.484 1.00 85.25 100 MET A O 1
ATOM 814 N N . TYR A 1 101 ? 18.717 6.260 -11.254 1.00 85.25 101 TYR A N 1
ATOM 815 C CA . TYR A 1 101 ? 17.483 5.897 -11.961 1.00 85.25 101 TYR A CA 1
ATOM 816 C C . TYR A 1 101 ? 16.840 7.074 -12.707 1.00 85.25 101 TYR A C 1
ATOM 818 O O . TYR A 1 101 ? 15.645 7.066 -12.988 1.00 85.25 101 TYR A O 1
ATOM 826 N N . CYS A 1 102 ? 17.616 8.113 -13.035 1.00 89.00 102 CYS A N 1
ATOM 827 C CA . CYS A 1 102 ? 17.129 9.340 -13.681 1.00 89.00 102 CYS A CA 1
ATOM 828 C C . CYS A 1 102 ? 16.246 9.057 -14.909 1.00 89.00 102 CYS A C 1
ATOM 830 O O . CYS A 1 102 ? 15.191 9.659 -15.097 1.00 89.00 102 CYS A O 1
ATOM 832 N N . GLU A 1 103 ? 16.661 8.095 -15.730 1.00 86.25 103 GLU A N 1
ATOM 833 C CA . GLU A 1 103 ? 15.994 7.727 -16.972 1.00 86.25 103 GLU A CA 1
ATOM 834 C C . GLU A 1 103 ? 14.681 6.965 -16.777 1.00 86.25 103 GLU A C 1
ATOM 836 O O . GLU A 1 103 ? 13.754 7.146 -17.568 1.00 86.25 103 GLU A O 1
ATOM 841 N N . GLU A 1 104 ? 14.626 6.110 -15.762 1.00 88.94 104 GLU A N 1
ATOM 842 C CA . GLU A 1 104 ? 13.470 5.329 -15.341 1.00 88.94 104 GLU A CA 1
ATOM 843 C C . GLU A 1 104 ? 12.450 6.215 -14.611 1.00 88.94 104 GLU A C 1
ATOM 845 O O . GLU A 1 104 ? 11.250 6.089 -14.847 1.00 88.94 104 GLU A O 1
ATOM 850 N N . LEU A 1 105 ? 12.928 7.154 -13.785 1.00 90.75 105 LEU A N 1
ATOM 851 C CA . LEU A 1 105 ? 12.126 8.127 -13.038 1.00 90.75 105 LEU A CA 1
ATOM 852 C C . LEU A 1 105 ? 11.522 9.214 -13.936 1.00 90.75 105 LEU A C 1
ATOM 854 O O . LEU A 1 105 ? 10.423 9.681 -13.666 1.00 90.75 105 LEU A O 1
ATOM 858 N N . ILE A 1 106 ? 12.204 9.624 -15.010 1.00 91.75 106 ILE A N 1
ATOM 859 C CA . ILE A 1 106 ? 11.589 10.475 -16.042 1.00 91.75 106 ILE A CA 1
ATOM 860 C C . ILE A 1 106 ? 10.496 9.689 -16.774 1.00 91.75 106 ILE A C 1
ATOM 862 O O . ILE A 1 106 ? 9.395 10.200 -16.979 1.00 91.75 106 ILE A O 1
ATOM 866 N N . TRP A 1 107 ? 10.785 8.439 -17.147 1.00 92.56 107 TRP A N 1
ATOM 867 C CA . TRP A 1 107 ? 9.866 7.626 -17.934 1.00 92.56 107 TRP A CA 1
ATOM 868 C C . TRP A 1 107 ? 8.598 7.229 -17.168 1.00 92.56 107 TRP A C 1
ATOM 870 O O . TRP A 1 107 ? 7.518 7.274 -17.744 1.00 92.56 107 TRP A O 1
ATOM 880 N N . CYS A 1 108 ? 8.674 6.895 -15.876 1.00 91.19 108 CYS A N 1
ATOM 881 C CA . CYS A 1 108 ? 7.492 6.496 -15.100 1.00 91.19 108 CYS A CA 1
ATOM 882 C C . CYS A 1 108 ? 6.527 7.658 -14.774 1.00 91.19 108 CYS A C 1
ATOM 884 O O . CYS A 1 108 ? 5.462 7.434 -14.193 1.00 91.19 108 CYS A O 1
ATOM 886 N N . GLY A 1 109 ? 6.863 8.892 -15.166 1.00 90.75 109 GLY A N 1
ATOM 887 C CA . GLY A 1 109 ? 5.990 10.054 -15.037 1.00 90.75 109 GLY A CA 1
ATOM 888 C C . GLY A 1 109 ? 5.668 10.375 -13.578 1.00 90.75 109 GLY A C 1
ATOM 889 O O . GLY A 1 109 ? 6.560 10.545 -12.750 1.00 90.75 109 GLY A O 1
ATOM 890 N N . GLU A 1 110 ? 4.380 10.464 -13.245 1.00 87.94 110 GLU A N 1
ATOM 891 C CA . GLU A 1 110 ? 3.932 10.846 -11.896 1.00 87.94 110 GLU A CA 1
ATOM 892 C C . GLU A 1 110 ? 4.370 9.856 -10.812 1.00 87.94 110 GLU A C 1
ATOM 894 O O . GLU A 1 110 ? 4.598 10.273 -9.677 1.00 87.94 110 GLU A O 1
ATOM 899 N N . HIS A 1 111 ? 4.567 8.577 -11.161 1.00 91.56 111 HIS A N 1
ATOM 900 C CA . HIS A 1 111 ? 5.088 7.556 -10.242 1.00 91.56 111 HIS A CA 1
ATOM 901 C C . HIS A 1 111 ? 6.431 7.953 -9.617 1.00 91.56 111 HIS A C 1
ATOM 903 O O . HIS A 1 111 ? 6.739 7.513 -8.507 1.00 91.56 111 HIS A O 1
ATOM 909 N N . LYS A 1 112 ? 7.208 8.840 -10.266 1.00 93.62 112 LYS A N 1
ATOM 910 C CA . LYS A 1 112 ? 8.419 9.435 -9.686 1.00 93.62 112 LYS A CA 1
ATOM 911 C C . LYS A 1 112 ? 8.161 10.006 -8.293 1.00 93.62 112 LYS A C 1
ATOM 913 O O . LYS A 1 112 ? 8.995 9.806 -7.418 1.00 93.62 112 LYS A O 1
ATOM 918 N N . ILE A 1 113 ? 7.038 10.699 -8.081 1.00 93.31 113 ILE A N 1
ATOM 919 C CA . ILE A 1 113 ? 6.713 11.334 -6.794 1.00 93.31 113 ILE A CA 1
ATOM 920 C C . ILE A 1 113 ? 6.702 10.275 -5.689 1.00 93.31 113 ILE A C 1
ATOM 922 O O . ILE A 1 113 ? 7.287 10.467 -4.625 1.00 93.31 113 ILE A O 1
ATOM 926 N N . THR A 1 114 ? 6.096 9.123 -5.969 1.00 94.12 114 THR A N 1
ATOM 927 C CA . THR A 1 114 ? 5.977 8.033 -5.008 1.00 94.12 114 THR A CA 1
ATOM 928 C C . THR A 1 114 ? 7.294 7.302 -4.772 1.00 94.12 114 THR A C 1
ATOM 930 O O . THR A 1 114 ? 7.619 7.027 -3.618 1.00 94.12 114 THR A O 1
ATOM 933 N N . PHE A 1 115 ? 8.098 7.071 -5.816 1.00 95.75 115 PHE A N 1
ATOM 934 C CA . PHE A 1 115 ? 9.454 6.532 -5.657 1.00 95.75 115 PHE A CA 1
ATOM 935 C C . PHE A 1 115 ? 10.356 7.483 -4.862 1.00 95.75 115 PHE A C 1
ATOM 937 O O . PHE A 1 115 ? 10.973 7.069 -3.889 1.00 95.75 115 PHE A O 1
ATOM 944 N N . THR A 1 116 ? 10.391 8.775 -5.199 1.00 96.12 116 THR A N 1
ATOM 945 C CA . THR A 1 116 ? 11.115 9.791 -4.419 1.00 96.12 116 THR A CA 1
ATOM 946 C C . THR A 1 116 ? 10.668 9.773 -2.955 1.00 96.12 116 THR A C 1
ATOM 948 O O . THR A 1 116 ? 11.515 9.714 -2.063 1.00 96.12 116 THR A O 1
ATOM 951 N N . LYS A 1 117 ? 9.354 9.724 -2.688 1.00 96.75 117 LYS A N 1
ATOM 952 C CA . LYS A 1 117 ? 8.844 9.697 -1.315 1.00 96.75 117 LYS A CA 1
ATOM 953 C C . LYS A 1 117 ? 9.224 8.426 -0.556 1.00 96.75 117 LYS A C 1
ATOM 955 O O . LYS A 1 117 ? 9.565 8.505 0.621 1.00 96.75 117 LYS A O 1
ATOM 960 N N . SER A 1 118 ? 9.211 7.261 -1.203 1.00 97.00 118 SER A N 1
ATOM 961 C CA . SER A 1 118 ? 9.605 6.008 -0.550 1.00 97.00 118 SER A CA 1
ATOM 962 C C . SER A 1 118 ? 11.082 6.017 -0.135 1.00 97.00 118 SER A C 1
ATOM 964 O O . SER A 1 118 ? 11.436 5.476 0.911 1.00 97.00 118 SER A O 1
ATOM 966 N N . ILE A 1 119 ? 11.935 6.692 -0.911 1.00 97.31 119 ILE A N 1
ATOM 967 C CA . ILE A 1 119 ? 13.364 6.865 -0.621 1.00 97.31 119 ILE A CA 1
ATOM 968 C C . ILE A 1 119 ? 13.589 7.825 0.554 1.00 97.31 119 ILE A C 1
ATOM 970 O O . ILE A 1 119 ? 14.414 7.534 1.419 1.00 97.31 119 ILE A O 1
ATOM 974 N N . GLU A 1 120 ? 12.826 8.921 0.649 1.00 96.50 120 GLU A N 1
ATOM 975 C CA . GLU A 1 120 ? 12.828 9.779 1.847 1.00 96.50 120 GLU A CA 1
ATOM 976 C C . GLU A 1 120 ? 12.477 8.979 3.112 1.00 96.50 120 GLU A C 1
ATOM 978 O O . GLU A 1 120 ? 13.151 9.111 4.133 1.00 96.50 120 GLU A O 1
ATOM 983 N N . LEU A 1 121 ? 11.454 8.117 3.039 1.00 96.12 121 LEU A N 1
ATOM 984 C CA . LEU A 1 121 ? 11.024 7.266 4.155 1.00 96.12 121 LEU A CA 1
ATOM 985 C C . LEU A 1 121 ? 12.099 6.245 4.559 1.00 96.12 121 LEU A C 1
ATOM 987 O O . LEU A 1 121 ? 12.366 6.086 5.749 1.00 96.12 121 LEU A O 1
ATOM 991 N N . TYR A 1 122 ? 12.769 5.618 3.587 1.00 95.00 122 TYR A N 1
ATOM 992 C CA . TYR A 1 122 ? 13.921 4.737 3.819 1.00 95.00 122 TYR A CA 1
ATOM 993 C C . TYR A 1 122 ? 15.039 5.450 4.598 1.00 95.00 122 TYR A C 1
ATOM 995 O O . TYR A 1 122 ? 15.499 4.936 5.619 1.00 95.00 122 TYR A O 1
ATOM 1003 N N . PHE A 1 123 ? 15.428 6.664 4.190 1.00 95.56 123 PHE A N 1
ATOM 1004 C CA . PHE A 1 123 ? 16.457 7.439 4.897 1.00 95.56 123 PHE A CA 1
ATOM 1005 C C . PHE A 1 123 ? 15.998 7.983 6.256 1.00 95.56 123 PHE A C 1
ATOM 1007 O O . PHE A 1 123 ? 16.818 8.133 7.161 1.00 95.56 123 PHE A O 1
ATOM 1014 N N . ALA A 1 124 ? 14.697 8.217 6.441 1.00 94.31 124 ALA A N 1
ATOM 1015 C CA . ALA A 1 124 ? 14.106 8.516 7.745 1.00 94.31 124 ALA A CA 1
ATOM 1016 C C . ALA A 1 124 ? 14.021 7.286 8.678 1.00 94.31 124 ALA A C 1
ATOM 1018 O O . ALA A 1 124 ? 13.679 7.431 9.851 1.00 94.31 124 ALA A O 1
ATOM 1019 N N . GLY A 1 125 ? 14.320 6.080 8.179 1.00 92.62 125 GLY A N 1
ATOM 1020 C CA . GLY A 1 125 ? 14.194 4.820 8.912 1.00 92.62 125 GLY A CA 1
ATOM 1021 C C . GLY A 1 125 ? 12.767 4.262 8.978 1.00 92.62 125 GLY A C 1
ATOM 1022 O O . GLY A 1 125 ? 12.559 3.214 9.593 1.00 92.62 125 GLY A O 1
ATOM 1023 N N . ASP A 1 126 ? 11.793 4.902 8.323 1.00 93.75 126 ASP A N 1
ATOM 1024 C CA . ASP A 1 126 ? 10.402 4.447 8.256 1.00 93.75 126 ASP A CA 1
ATOM 1025 C C . ASP A 1 126 ? 10.199 3.395 7.154 1.00 93.75 126 ASP A C 1
ATOM 1027 O O . ASP A 1 126 ? 9.510 3.576 6.145 1.00 93.75 126 ASP A O 1
ATOM 1031 N N . ASN A 1 127 ? 10.847 2.256 7.369 1.00 92.62 127 ASN A N 1
ATOM 1032 C CA . ASN A 1 127 ? 10.873 1.146 6.426 1.00 92.62 127 ASN A CA 1
ATOM 1033 C C . ASN A 1 127 ? 9.500 0.479 6.247 1.00 92.62 127 ASN A C 1
ATOM 1035 O O . ASN A 1 127 ? 9.248 -0.118 5.201 1.00 92.62 127 ASN A O 1
ATOM 1039 N N . TYR A 1 128 ? 8.612 0.570 7.244 1.00 93.06 128 TYR A N 1
ATOM 1040 C CA . TYR A 1 128 ? 7.288 -0.048 7.184 1.00 93.06 128 TYR A CA 1
ATOM 1041 C C . TYR A 1 128 ? 6.328 0.759 6.299 1.00 93.06 128 TYR A C 1
ATOM 1043 O O . TYR A 1 128 ? 5.733 0.191 5.379 1.00 93.06 128 TYR A O 1
ATOM 1051 N N . THR A 1 129 ? 6.260 2.087 6.470 1.00 95.31 129 THR A N 1
ATOM 1052 C CA . THR A 1 129 ? 5.506 2.954 5.547 1.00 95.31 129 THR A CA 1
ATOM 1053 C C . THR A 1 129 ? 6.099 2.901 4.142 1.00 95.31 129 THR A C 1
ATOM 1055 O O . THR A 1 129 ? 5.350 2.810 3.171 1.00 95.31 129 THR A O 1
ATOM 1058 N N . ALA A 1 130 ? 7.433 2.886 4.008 1.00 95.88 130 ALA A N 1
ATOM 1059 C CA . ALA A 1 130 ? 8.096 2.749 2.711 1.00 95.88 130 ALA A CA 1
ATOM 1060 C C . ALA A 1 130 ? 7.707 1.442 1.989 1.00 95.88 130 ALA A C 1
ATOM 1062 O O . ALA A 1 130 ? 7.462 1.458 0.781 1.00 95.88 130 ALA A O 1
ATOM 1063 N N . LEU A 1 131 ? 7.599 0.322 2.718 1.00 95.62 131 LEU A N 1
ATOM 1064 C CA . LEU A 1 131 ? 7.187 -0.977 2.177 1.00 95.62 131 LEU A CA 1
ATOM 1065 C C . LEU A 1 131 ? 5.707 -1.001 1.747 1.00 95.62 131 LEU A C 1
ATOM 1067 O O . LEU A 1 131 ? 5.387 -1.486 0.658 1.00 95.62 131 LEU A O 1
ATOM 1071 N N . LEU A 1 132 ? 4.799 -0.462 2.564 1.00 95.38 132 LEU A N 1
ATOM 1072 C CA . LEU A 1 132 ? 3.384 -0.341 2.192 1.00 95.38 132 LEU A CA 1
ATOM 1073 C C . LEU A 1 132 ? 3.202 0.573 0.969 1.00 95.38 132 LEU A C 1
ATOM 1075 O O . LEU A 1 132 ? 2.479 0.220 0.043 1.00 95.38 132 LEU A O 1
ATOM 1079 N N . LEU A 1 133 ? 3.921 1.699 0.921 1.00 96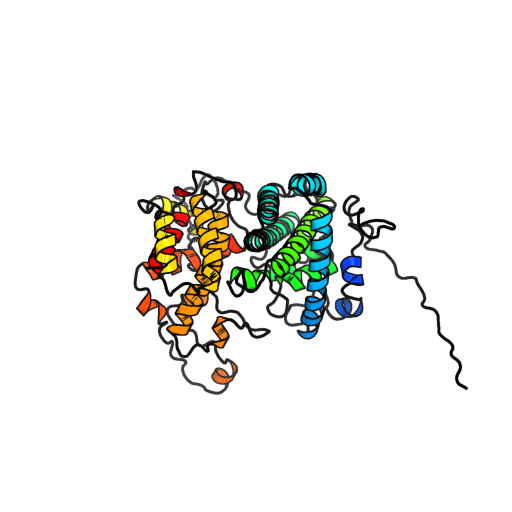.56 133 LEU A N 1
ATOM 1080 C CA . LEU A 1 133 ? 3.895 2.638 -0.200 1.00 96.56 133 LEU A CA 1
ATOM 1081 C C . LEU A 1 133 ? 4.395 1.985 -1.500 1.00 96.56 133 LEU A C 1
ATOM 1083 O O . LEU A 1 133 ? 3.714 2.037 -2.527 1.00 96.56 133 LEU A O 1
ATOM 1087 N N . ILE A 1 134 ? 5.569 1.339 -1.476 1.00 95.94 134 ILE A N 1
ATOM 1088 C CA . ILE A 1 134 ? 6.192 0.788 -2.691 1.00 95.94 134 ILE A CA 1
ATOM 1089 C C . ILE A 1 134 ? 5.426 -0.418 -3.257 1.00 95.94 134 ILE A C 1
ATOM 1091 O O . ILE A 1 134 ? 5.402 -0.612 -4.472 1.00 95.94 134 ILE A O 1
ATOM 1095 N N . THR A 1 135 ? 4.765 -1.212 -2.406 1.00 94.75 135 THR A N 1
ATOM 1096 C CA . THR A 1 135 ? 3.961 -2.362 -2.858 1.00 94.75 135 THR A CA 1
ATOM 1097 C C . THR A 1 135 ? 2.731 -1.929 -3.649 1.00 94.75 135 THR A C 1
ATOM 1099 O O . THR A 1 135 ? 2.517 -2.451 -4.744 1.00 94.75 135 THR A O 1
ATOM 1102 N N . SER A 1 136 ? 1.988 -0.931 -3.163 1.00 93.56 136 SER A N 1
ATOM 1103 C CA . SER A 1 136 ? 0.860 -0.325 -3.888 1.00 93.56 136 SER A CA 1
ATOM 1104 C C . SER A 1 136 ? 1.315 0.376 -5.169 1.00 93.56 136 SER A C 1
ATOM 1106 O O . SER A 1 136 ? 0.672 0.273 -6.211 1.00 93.56 136 SER A O 1
ATOM 1108 N N . SER A 1 137 ? 2.471 1.046 -5.116 1.00 93.19 137 SER A N 1
ATOM 1109 C CA . SER A 1 137 ? 3.061 1.736 -6.271 1.00 93.19 137 SER A CA 1
ATOM 1110 C C . SER A 1 137 ? 3.419 0.775 -7.400 1.00 93.19 137 SER A C 1
ATOM 1112 O O . SER A 1 137 ? 3.155 1.066 -8.563 1.00 93.19 137 SER A O 1
ATOM 1114 N N . LEU A 1 138 ? 4.002 -0.384 -7.073 1.00 94.44 138 LEU A N 1
ATOM 1115 C CA . LEU A 1 138 ? 4.337 -1.406 -8.064 1.00 94.44 138 LEU A CA 1
ATOM 1116 C C . LEU A 1 138 ? 3.080 -2.030 -8.690 1.00 94.44 138 LEU A C 1
ATOM 1118 O O . LEU A 1 138 ? 3.078 -2.296 -9.891 1.00 94.44 138 LEU A O 1
ATOM 1122 N N . GLU A 1 139 ? 2.014 -2.228 -7.910 1.00 93.25 139 GLU A N 1
ATOM 1123 C CA . GLU A 1 139 ? 0.724 -2.700 -8.426 1.00 93.25 139 GLU A CA 1
ATOM 1124 C C . GLU A 1 139 ? 0.135 -1.707 -9.446 1.00 93.25 139 GLU A C 1
ATOM 1126 O O . GLU A 1 139 ? -0.168 -2.091 -10.580 1.00 93.25 139 GLU A O 1
ATOM 1131 N N . GLN A 1 140 ? 0.064 -0.417 -9.095 1.00 91.25 140 GLN A N 1
ATOM 1132 C CA . GLN A 1 140 ? -0.415 0.635 -9.997 1.00 91.25 140 GLN A CA 1
ATOM 1133 C C . GLN A 1 140 ? 0.497 0.806 -11.227 1.00 91.25 140 GLN A C 1
ATOM 1135 O O . GLN A 1 140 ? -0.010 0.922 -12.342 1.00 91.25 140 GLN A O 1
ATOM 1140 N N . LEU A 1 141 ? 1.827 0.755 -11.059 1.00 92.94 141 LEU A N 1
ATOM 1141 C CA . LEU A 1 141 ? 2.802 0.816 -12.158 1.00 92.94 141 LEU A CA 1
ATOM 1142 C C . LEU A 1 141 ? 2.574 -0.314 -13.167 1.00 92.94 141 LEU A C 1
ATOM 1144 O O . LEU A 1 141 ? 2.521 -0.063 -14.368 1.00 92.94 141 LEU A O 1
ATOM 1148 N N . LEU A 1 142 ? 2.417 -1.554 -12.699 1.00 92.75 142 LEU A N 1
ATOM 1149 C CA . LEU A 1 142 ? 2.163 -2.705 -13.569 1.00 92.75 142 LEU A CA 1
ATOM 1150 C C . LEU A 1 142 ? 0.785 -2.622 -14.243 1.00 92.75 142 LEU A C 1
ATOM 1152 O O . LEU A 1 142 ? 0.646 -3.046 -15.390 1.00 92.75 142 LEU A O 1
ATOM 1156 N N . GLY A 1 143 ? -0.213 -2.035 -13.576 1.00 91.88 143 GLY A N 1
ATOM 1157 C CA . GLY A 1 143 ? -1.523 -1.744 -14.163 1.00 91.88 143 GLY A CA 1
ATOM 1158 C C . GLY A 1 143 ? -1.461 -0.700 -15.283 1.00 91.88 143 GLY A C 1
ATOM 1159 O O . GLY A 1 143 ? -2.101 -0.874 -16.320 1.00 91.88 143 GLY A O 1
ATOM 1160 N N . ASP A 1 144 ? -0.660 0.352 -15.106 1.00 90.50 144 ASP A N 1
ATOM 1161 C CA . ASP A 1 144 ? -0.418 1.386 -16.119 1.00 90.50 144 ASP A CA 1
ATOM 1162 C C . ASP A 1 144 ? 0.426 0.851 -17.291 1.00 90.50 144 ASP A C 1
ATOM 1164 O O . ASP A 1 144 ? 0.121 1.126 -18.452 1.00 90.50 144 ASP A O 1
ATOM 1168 N N . VAL A 1 145 ? 1.427 0.007 -17.013 1.00 91.25 145 VAL A N 1
ATOM 1169 C CA . VAL A 1 145 ? 2.175 -0.730 -18.045 1.00 91.25 145 VAL A CA 1
ATOM 1170 C C . VAL A 1 145 ? 1.246 -1.649 -18.834 1.00 91.25 145 VAL A C 1
ATOM 1172 O O . VAL A 1 145 ? 1.293 -1.625 -20.060 1.00 91.25 145 VAL A O 1
ATOM 1175 N N . LEU A 1 146 ? 0.373 -2.429 -18.182 1.00 90.25 146 LEU A N 1
ATOM 1176 C CA . LEU A 1 146 ? -0.574 -3.279 -18.910 1.00 90.25 146 LEU A CA 1
ATOM 1177 C C . LEU A 1 146 ? -1.523 -2.442 -19.779 1.00 90.25 146 LEU A C 1
ATOM 1179 O O . LEU A 1 146 ? -1.796 -2.822 -20.915 1.00 90.25 146 LEU A O 1
ATOM 1183 N N . HIS A 1 147 ? -1.991 -1.295 -19.281 1.00 88.62 147 HIS A N 1
ATOM 1184 C CA . HIS A 1 147 ? -2.841 -0.385 -20.048 1.00 88.62 147 HIS A CA 1
ATOM 1185 C C . HIS A 1 147 ? -2.150 0.141 -21.317 1.00 88.62 147 HIS A C 1
ATOM 1187 O O . HIS A 1 147 ? -2.763 0.147 -22.385 1.00 88.62 147 HIS A O 1
ATOM 1193 N N . LEU A 1 148 ? -0.871 0.522 -21.218 1.00 88.06 148 LEU A N 1
ATOM 1194 C CA . LEU A 1 148 ? -0.052 0.961 -22.352 1.00 88.06 148 LEU A CA 1
ATOM 1195 C C . LEU A 1 148 ? 0.061 -0.124 -23.439 1.00 88.06 148 LEU A C 1
ATOM 1197 O O . LEU A 1 148 ? -0.026 0.180 -24.627 1.00 88.06 148 LEU A O 1
ATOM 1201 N N . VAL A 1 149 ? 0.251 -1.384 -23.038 1.00 83.88 149 VAL A N 1
ATOM 1202 C CA . VAL A 1 149 ? 0.606 -2.483 -23.957 1.00 83.88 149 VAL A CA 1
ATOM 1203 C C . VAL A 1 149 ? -0.608 -3.298 -24.434 1.00 83.88 149 VAL A C 1
ATOM 1205 O O . VAL A 1 149 ? -0.516 -4.015 -25.426 1.00 83.88 149 VAL A O 1
ATOM 1208 N N . ASN A 1 150 ? -1.754 -3.193 -23.750 1.00 79.38 150 ASN A N 1
ATOM 1209 C CA . ASN A 1 150 ? -2.984 -3.950 -24.014 1.00 79.38 150 ASN A CA 1
ATOM 1210 C C . ASN A 1 150 ? -4.209 -3.021 -24.132 1.00 79.38 150 ASN A C 1
ATOM 1212 O O . ASN A 1 150 ? -5.213 -3.180 -23.438 1.00 79.38 150 ASN A O 1
ATOM 1216 N N . ILE A 1 151 ? -4.119 -2.049 -25.044 1.00 65.69 151 ILE A N 1
ATOM 1217 C CA . ILE A 1 151 ? -5.088 -0.951 -25.251 1.00 65.69 151 ILE A CA 1
ATOM 1218 C C . ILE A 1 151 ? -6.542 -1.440 -25.448 1.00 65.69 151 ILE A C 1
ATOM 1220 O O . ILE A 1 151 ? -7.489 -0.707 -25.168 1.00 65.69 151 ILE A O 1
ATOM 1224 N N . THR A 1 152 ? -6.749 -2.671 -25.930 1.00 58.03 152 THR A N 1
ATOM 1225 C CA . THR A 1 152 ? -8.080 -3.226 -26.236 1.00 58.03 152 THR A CA 1
ATOM 1226 C C . THR A 1 152 ? -8.767 -3.956 -25.082 1.00 58.03 152 THR A C 1
ATOM 1228 O O . THR A 1 152 ? -9.946 -4.282 -25.214 1.00 58.03 152 THR A O 1
ATOM 1231 N N . SER A 1 153 ? -8.066 -4.250 -23.984 1.00 69.06 153 SER A N 1
ATOM 1232 C CA . SER A 1 153 ? -8.581 -5.109 -22.908 1.00 69.06 153 SER A CA 1
ATOM 1233 C C . SER A 1 153 ? -8.719 -4.347 -21.592 1.00 69.06 153 SER A C 1
ATOM 1235 O O . SER A 1 153 ? -7.969 -3.413 -21.315 1.00 69.06 153 SER A O 1
ATOM 1237 N N . GLN A 1 154 ? -9.667 -4.756 -20.746 1.00 78.00 154 GLN A N 1
ATOM 1238 C CA . GLN A 1 154 ? -9.743 -4.228 -19.383 1.00 78.00 154 GLN A CA 1
ATOM 1239 C C . GLN A 1 154 ? -8.557 -4.745 -18.560 1.00 78.00 154 GLN A C 1
ATOM 1241 O O . GLN A 1 154 ? -8.281 -5.942 -18.550 1.00 78.00 154 GLN A O 1
ATOM 1246 N N . VAL A 1 155 ? -7.871 -3.839 -17.862 1.00 83.25 155 VAL A N 1
ATOM 1247 C CA . VAL A 1 155 ? -6.818 -4.185 -16.896 1.00 83.25 155 VAL A CA 1
ATOM 1248 C C . VAL A 1 155 ? -7.469 -4.907 -15.707 1.00 83.25 155 VAL A C 1
ATOM 1250 O O . VAL A 1 155 ? -8.395 -4.337 -15.123 1.00 83.25 155 VAL A O 1
ATOM 1253 N N . PRO A 1 156 ? -7.022 -6.119 -15.319 1.00 85.31 156 PRO A N 1
ATOM 1254 C CA . PRO A 1 156 ? -7.573 -6.812 -14.158 1.00 85.31 156 PRO A CA 1
ATOM 1255 C C . PRO A 1 156 ? -7.426 -5.980 -12.872 1.00 85.31 156 PRO A C 1
ATOM 1257 O O . PRO A 1 156 ? -6.375 -5.371 -12.660 1.00 85.31 156 PRO A O 1
ATOM 1260 N N . PRO A 1 157 ? -8.445 -5.953 -11.992 1.00 76.12 157 PRO A N 1
ATOM 1261 C CA . PRO A 1 157 ? -8.427 -5.106 -10.800 1.00 76.12 157 PRO A CA 1
ATOM 1262 C C . PRO A 1 157 ? -7.548 -5.649 -9.662 1.00 76.12 157 PRO A C 1
ATOM 1264 O O . PRO A 1 157 ? -7.209 -4.895 -8.759 1.00 76.12 157 PRO A O 1
ATOM 1267 N N . LEU A 1 158 ? -7.186 -6.938 -9.677 1.00 80.94 158 LEU A N 1
ATOM 1268 C CA . LEU A 1 158 ? -6.415 -7.584 -8.608 1.00 80.94 158 LEU A CA 1
ATOM 1269 C C . LEU A 1 158 ? -4.969 -7.851 -9.043 1.00 80.94 158 LEU A C 1
ATOM 1271 O O . LEU A 1 158 ? -4.754 -8.480 -10.079 1.00 80.94 158 LEU A O 1
ATOM 1275 N N . PHE A 1 159 ? -3.984 -7.498 -8.204 1.00 82.69 159 PHE A N 1
ATOM 1276 C CA . PHE A 1 159 ? -2.553 -7.734 -8.461 1.00 82.69 159 PHE A CA 1
ATOM 1277 C C . PHE A 1 159 ? -2.229 -9.148 -8.970 1.00 82.69 159 PHE A C 1
ATOM 1279 O O . PHE A 1 159 ? -1.504 -9.325 -9.944 1.00 82.69 159 PHE A O 1
ATOM 1286 N N . ARG A 1 160 ? -2.769 -10.189 -8.327 1.00 82.75 160 ARG A N 1
ATOM 1287 C CA . ARG A 1 160 ? -2.471 -11.575 -8.722 1.00 82.75 160 ARG A CA 1
ATOM 1288 C C . ARG A 1 160 ? -2.979 -11.888 -10.138 1.00 82.75 160 ARG A C 1
ATOM 1290 O O . ARG A 1 160 ? -2.334 -12.637 -10.855 1.00 82.75 160 ARG A O 1
ATOM 1297 N N . ASP A 1 161 ? -4.099 -11.298 -10.548 1.00 84.81 161 ASP A N 1
ATOM 1298 C CA . ASP A 1 161 ? -4.707 -11.550 -11.855 1.00 84.81 161 ASP A CA 1
ATOM 1299 C C . ASP A 1 161 ? -3.969 -10.732 -12.930 1.00 84.81 161 ASP A C 1
ATOM 1301 O O . ASP A 1 161 ? -3.645 -11.255 -13.992 1.00 84.81 161 ASP A O 1
ATOM 1305 N N . LEU A 1 162 ? -3.560 -9.500 -12.597 1.00 87.25 162 LEU A N 1
ATOM 1306 C CA . LEU A 1 162 ? -2.628 -8.684 -13.383 1.00 87.25 162 LEU A CA 1
ATOM 1307 C C . LEU A 1 162 ? -1.326 -9.450 -13.699 1.00 87.25 162 LEU A C 1
ATOM 1309 O O . LEU A 1 162 ? -0.846 -9.420 -14.826 1.00 87.25 162 LEU A O 1
ATOM 1313 N N . LEU A 1 163 ? -0.779 -10.202 -12.739 1.00 87.25 163 LEU A N 1
ATOM 1314 C CA . LEU A 1 163 ? 0.424 -11.028 -12.927 1.00 87.25 163 LEU A CA 1
ATOM 1315 C C . LEU A 1 163 ? 0.201 -12.328 -13.730 1.00 87.25 163 LEU A C 1
ATOM 1317 O O . LEU A 1 163 ? 1.154 -13.086 -13.924 1.00 87.25 163 LEU A O 1
ATOM 1321 N N . LEU A 1 164 ? -1.020 -12.606 -14.197 1.00 86.44 164 LEU A N 1
ATOM 1322 C CA . LEU A 1 164 ? -1.313 -13.667 -15.171 1.00 86.44 164 LEU A CA 1
ATOM 1323 C C . LEU A 1 164 ? -1.447 -13.130 -16.607 1.00 86.44 164 LEU A C 1
ATOM 1325 O O . LEU A 1 164 ? -1.511 -13.922 -17.550 1.00 86.44 164 LEU A O 1
ATOM 1329 N N . GLU A 1 165 ? -1.476 -11.807 -16.791 1.00 87.81 165 GLU A N 1
ATOM 1330 C CA . GLU A 1 165 ? -1.719 -11.188 -18.090 1.00 87.81 165 GLU A CA 1
ATOM 1331 C C . GLU A 1 165 ? -0.536 -11.352 -19.041 1.00 87.81 165 GLU A C 1
ATOM 1333 O O . GLU A 1 165 ? 0.589 -10.901 -18.804 1.00 87.81 165 GLU A O 1
ATOM 1338 N N . ARG A 1 166 ? -0.819 -11.987 -20.179 1.00 85.69 166 ARG A N 1
ATOM 1339 C CA . ARG A 1 166 ? 0.190 -12.358 -21.170 1.00 85.69 166 ARG A CA 1
ATOM 1340 C C . ARG A 1 166 ? 1.025 -11.173 -21.689 1.00 85.69 166 ARG A C 1
ATOM 1342 O O . ARG A 1 166 ? 2.237 -11.351 -21.774 1.00 85.69 166 ARG A O 1
ATOM 1349 N N . PRO A 1 167 ? 0.468 -9.976 -21.967 1.00 88.31 167 PRO A N 1
ATOM 1350 C CA . PRO A 1 167 ? 1.271 -8.844 -22.436 1.00 88.31 167 PRO A CA 1
ATOM 1351 C C . PRO A 1 167 ? 2.345 -8.384 -21.437 1.00 88.31 167 PRO A C 1
ATOM 1353 O O . PRO A 1 167 ? 3.401 -7.912 -21.855 1.00 88.31 167 PRO A O 1
ATOM 1356 N N . LEU A 1 168 ? 2.130 -8.567 -20.126 1.00 86.62 168 LEU A N 1
ATOM 1357 C CA . LEU A 1 168 ? 3.167 -8.307 -19.121 1.00 86.62 168 LEU A CA 1
ATOM 1358 C C . LEU A 1 168 ? 4.271 -9.370 -19.166 1.00 86.62 168 LEU A C 1
ATOM 1360 O O . LEU A 1 168 ? 5.445 -9.022 -19.067 1.00 86.62 168 LEU A O 1
ATOM 1364 N N . ALA A 1 169 ? 3.931 -10.647 -19.363 1.00 83.88 169 ALA A N 1
ATOM 1365 C CA . ALA A 1 169 ? 4.920 -11.717 -19.520 1.00 83.88 169 ALA A CA 1
ATOM 1366 C C . ALA A 1 169 ? 5.735 -11.591 -20.819 1.00 83.88 169 ALA A C 1
ATOM 1368 O O . ALA A 1 169 ? 6.946 -11.816 -20.794 1.00 83.88 169 ALA A O 1
ATOM 1369 N N . ASP A 1 170 ? 5.103 -11.177 -21.921 1.00 84.56 170 ASP A N 1
ATOM 1370 C CA . ASP A 1 170 ? 5.760 -10.984 -23.218 1.00 84.56 170 ASP A CA 1
ATOM 1371 C C . ASP A 1 170 ? 6.805 -9.837 -23.176 1.00 84.56 170 ASP A C 1
ATOM 1373 O O . ASP A 1 170 ? 7.816 -9.913 -23.872 1.00 84.56 170 ASP A O 1
ATOM 1377 N N . ILE A 1 171 ? 6.620 -8.814 -22.323 1.00 83.56 171 ILE A N 1
ATOM 1378 C CA . ILE A 1 171 ? 7.535 -7.655 -22.194 1.00 83.56 171 ILE A CA 1
ATOM 1379 C C . ILE A 1 171 ? 8.522 -7.793 -21.025 1.00 83.56 171 ILE A C 1
ATOM 1381 O O . ILE A 1 171 ? 9.710 -7.496 -21.164 1.00 83.56 171 ILE A O 1
ATOM 1385 N N . LEU A 1 172 ? 8.067 -8.242 -19.852 1.00 81.69 172 LEU A N 1
ATOM 1386 C CA . LEU A 1 172 ? 8.928 -8.376 -18.671 1.00 81.69 172 LEU A CA 1
ATOM 1387 C C . LEU A 1 172 ? 9.739 -9.678 -18.680 1.00 81.69 172 LEU A C 1
ATOM 1389 O O . LEU A 1 172 ? 10.819 -9.731 -18.082 1.00 81.69 172 LEU A O 1
ATOM 1393 N N . GLY A 1 173 ? 9.256 -10.702 -19.381 1.00 78.25 173 GLY A N 1
ATOM 1394 C CA . GLY A 1 173 ? 9.795 -12.056 -19.383 1.00 78.25 173 GLY A CA 1
ATOM 1395 C C . GLY A 1 173 ? 9.142 -12.948 -18.324 1.00 78.25 173 GLY A C 1
ATOM 1396 O O . GLY A 1 173 ? 8.925 -12.545 -17.180 1.00 78.25 173 GLY A O 1
ATOM 1397 N N . GLU A 1 174 ? 8.883 -14.196 -18.713 1.00 76.62 174 GLU A N 1
ATOM 1398 C CA . GLU A 1 174 ? 8.216 -15.241 -17.917 1.00 76.62 174 GLU A CA 1
ATOM 1399 C C . GLU A 1 174 ? 8.827 -15.424 -16.513 1.00 76.62 174 GLU A C 1
ATOM 1401 O O . GLU A 1 174 ? 8.105 -15.497 -15.519 1.00 76.62 174 GLU A O 1
ATOM 1406 N N . ASP A 1 175 ? 10.160 -15.434 -16.421 1.00 71.44 175 ASP A N 1
ATOM 1407 C CA . ASP A 1 175 ? 10.915 -15.573 -15.169 1.00 71.44 175 ASP A CA 1
ATOM 1408 C C . ASP A 1 175 ? 10.730 -14.373 -14.222 1.00 71.44 175 ASP A C 1
ATOM 1410 O O . ASP A 1 175 ? 10.631 -14.534 -13.003 1.00 71.44 175 ASP A O 1
ATOM 1414 N N . PHE A 1 176 ? 10.650 -13.158 -14.774 1.00 78.44 176 PHE A N 1
ATOM 1415 C CA . PHE A 1 176 ? 10.447 -11.935 -13.995 1.00 78.44 176 PHE A CA 1
ATOM 1416 C C . PHE A 1 176 ? 9.022 -11.884 -13.436 1.00 78.44 176 PHE A C 1
ATOM 1418 O O . PHE A 1 176 ? 8.820 -11.606 -12.253 1.00 78.44 176 PHE A O 1
ATOM 1425 N N . VAL A 1 177 ? 8.033 -12.239 -14.263 1.00 82.75 177 VAL A N 1
ATOM 1426 C CA . VAL A 1 177 ? 6.644 -12.398 -13.817 1.00 82.75 177 VAL A CA 1
ATOM 1427 C C . VAL A 1 177 ? 6.537 -13.504 -12.765 1.00 82.75 177 VAL A C 1
ATOM 1429 O O . VAL A 1 177 ? 5.868 -13.305 -11.756 1.00 82.75 177 VAL A O 1
ATOM 1432 N N . PHE A 1 178 ? 7.245 -14.628 -12.911 1.00 79.38 178 PHE A N 1
ATOM 1433 C CA . PHE A 1 178 ? 7.255 -15.679 -11.891 1.00 79.38 178 PHE A CA 1
ATOM 1434 C C . PHE A 1 178 ? 7.793 -15.195 -10.529 1.00 79.38 178 PHE A C 1
ATOM 1436 O O . PHE A 1 178 ? 7.190 -15.495 -9.495 1.00 79.38 178 PHE A O 1
ATOM 1443 N N . LEU A 1 179 ? 8.859 -14.385 -10.506 1.00 80.31 179 LEU A N 1
ATOM 1444 C CA . LEU A 1 179 ? 9.358 -13.759 -9.274 1.00 80.31 179 LEU A CA 1
ATOM 1445 C C . LEU A 1 179 ? 8.307 -12.836 -8.628 1.00 80.31 179 LEU A C 1
ATOM 1447 O O . LEU A 1 179 ? 8.072 -12.930 -7.422 1.00 80.31 179 LEU A O 1
ATOM 1451 N N . LEU A 1 180 ? 7.622 -12.003 -9.421 1.00 86.56 180 LEU A N 1
ATOM 1452 C CA . LEU A 1 180 ? 6.516 -11.169 -8.933 1.00 86.56 180 LEU A CA 1
ATOM 1453 C C . LEU A 1 180 ? 5.356 -12.018 -8.386 1.00 86.56 180 LEU A C 1
ATOM 1455 O O . LEU A 1 180 ? 4.829 -11.716 -7.317 1.00 86.56 180 LEU A O 1
ATOM 1459 N N . ARG A 1 181 ? 4.993 -13.120 -9.060 1.00 85.19 181 ARG A N 1
ATOM 1460 C CA . ARG A 1 181 ? 3.952 -14.064 -8.607 1.00 85.19 181 ARG A CA 1
ATOM 1461 C C . ARG A 1 181 ? 4.312 -14.719 -7.270 1.00 85.19 181 ARG A C 1
ATOM 1463 O O . ARG A 1 181 ? 3.415 -14.950 -6.466 1.00 85.19 181 ARG A O 1
ATOM 1470 N N . CYS A 1 182 ? 5.593 -14.979 -7.006 1.00 81.62 182 CYS A N 1
ATOM 1471 C CA . CYS A 1 182 ? 6.048 -15.508 -5.718 1.00 81.62 182 CYS A CA 1
ATOM 1472 C C . CYS A 1 182 ? 5.997 -14.474 -4.580 1.00 81.62 182 CYS A C 1
ATOM 1474 O O . CYS A 1 182 ? 5.775 -14.855 -3.432 1.00 81.62 182 CYS A O 1
ATOM 1476 N N . LEU A 1 183 ? 6.205 -13.188 -4.885 1.00 86.25 183 LEU A N 1
ATOM 1477 C CA . LEU A 1 183 ? 6.132 -12.082 -3.921 1.00 86.25 183 LEU A CA 1
ATOM 1478 C C . LEU A 1 183 ? 4.688 -11.654 -3.610 1.00 86.25 183 LEU A C 1
ATOM 1480 O O . LEU A 1 183 ? 4.363 -11.414 -2.449 1.00 86.25 183 LEU A O 1
ATOM 1484 N N . PHE A 1 184 ? 3.832 -11.547 -4.631 1.00 88.50 184 PHE A N 1
ATOM 1485 C CA . PHE A 1 184 ? 2.563 -10.801 -4.571 1.00 88.50 184 PHE A CA 1
ATOM 1486 C C . PHE A 1 184 ? 1.324 -11.571 -5.033 1.00 88.50 184 PHE A C 1
ATOM 1488 O O . PHE A 1 184 ? 0.236 -11.001 -5.060 1.00 88.50 184 PHE A O 1
ATOM 1495 N N . GLY A 1 185 ? 1.475 -12.824 -5.462 1.00 82.25 185 GLY A N 1
ATOM 1496 C CA . GLY A 1 185 ? 0.393 -13.567 -6.094 1.00 82.25 185 GLY A CA 1
ATOM 1497 C C . GLY A 1 185 ? -0.582 -14.220 -5.093 1.00 82.25 185 GLY A C 1
ATOM 1498 O O . GLY A 1 185 ? -1.256 -13.536 -4.327 1.00 82.25 185 GLY A O 1
ATOM 1499 N N . PRO A 1 186 ? -0.754 -15.547 -5.147 1.00 75.06 186 PRO A N 1
ATOM 1500 C CA . PRO A 1 186 ? -1.814 -16.277 -4.453 1.00 75.06 186 PRO A CA 1
ATOM 1501 C C . PRO A 1 186 ? -1.500 -16.511 -2.963 1.00 75.06 186 PRO A C 1
ATOM 1503 O O . PRO A 1 186 ? -0.348 -16.353 -2.551 1.00 75.06 186 PRO A O 1
ATOM 1506 N N . PRO A 1 187 ? -2.476 -16.970 -2.152 1.00 74.62 187 PRO A N 1
ATOM 1507 C CA . PRO A 1 187 ? -2.271 -17.291 -0.734 1.00 74.62 187 PRO A CA 1
ATOM 1508 C C . PRO A 1 187 ? -1.214 -18.365 -0.422 1.00 74.62 187 PRO A C 1
ATOM 1510 O O . PRO A 1 187 ? -0.745 -18.415 0.708 1.00 74.62 187 PRO A O 1
ATOM 1513 N N . ASN A 1 188 ? -0.828 -19.208 -1.387 1.00 72.81 188 ASN A N 1
ATOM 1514 C CA . ASN A 1 188 ? 0.269 -20.178 -1.249 1.00 72.81 188 ASN A CA 1
ATOM 1515 C C . ASN A 1 188 ? 1.660 -19.616 -1.629 1.00 72.81 188 ASN A C 1
ATOM 1517 O O . ASN A 1 188 ? 2.668 -20.297 -1.448 1.00 72.81 188 ASN A O 1
ATOM 1521 N N . SER A 1 189 ? 1.732 -18.371 -2.115 1.00 78.62 189 SER A N 1
ATOM 1522 C CA . SER A 1 189 ? 2.978 -17.604 -2.285 1.00 78.62 189 SER A CA 1
ATOM 1523 C C . SER A 1 189 ? 3.328 -16.806 -1.016 1.00 78.62 189 SER A C 1
ATOM 1525 O O . SER A 1 189 ? 2.653 -16.936 0.002 1.00 78.62 189 SER A O 1
ATOM 1527 N N . MET A 1 190 ? 4.342 -15.927 -1.060 1.00 83.38 190 MET A N 1
ATOM 1528 C CA . MET A 1 190 ? 4.570 -14.980 0.043 1.00 83.38 190 MET A CA 1
ATOM 1529 C C . MET A 1 190 ? 3.378 -14.048 0.272 1.00 83.38 190 MET A C 1
ATOM 1531 O O . MET A 1 190 ? 3.196 -13.579 1.391 1.00 83.38 190 MET A O 1
ATOM 1535 N N . ASN A 1 191 ? 2.609 -13.746 -0.783 1.00 84.50 191 ASN A N 1
ATOM 1536 C CA . ASN A 1 191 ? 1.421 -12.892 -0.745 1.00 84.50 191 ASN A CA 1
ATOM 1537 C C . ASN A 1 191 ? 1.641 -11.553 0.002 1.00 84.50 191 ASN A C 1
ATOM 1539 O O . ASN A 1 191 ? 0.744 -11.038 0.674 1.00 84.50 191 ASN A O 1
ATOM 1543 N N . LEU A 1 192 ? 2.861 -11.001 -0.084 1.00 88.69 192 LEU A N 1
ATOM 1544 C CA . LEU A 1 192 ? 3.391 -10.003 0.850 1.00 88.69 192 LEU A CA 1
ATOM 1545 C C . LEU A 1 192 ? 2.500 -8.763 0.927 1.00 88.69 192 LEU A C 1
ATOM 1547 O O . LEU A 1 192 ? 2.183 -8.316 2.025 1.00 88.69 192 LEU A O 1
ATOM 1551 N N . ARG A 1 193 ? 2.041 -8.276 -0.236 1.00 89.00 193 ARG A N 1
ATOM 1552 C CA . ARG A 1 193 ? 1.114 -7.141 -0.370 1.00 89.00 193 ARG A CA 1
ATOM 155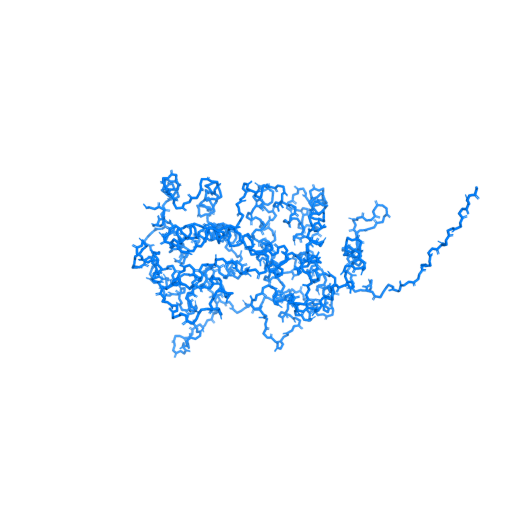3 C C . ARG A 1 193 ? -0.131 -7.334 0.490 1.00 89.00 193 ARG A C 1
ATOM 1555 O O . ARG A 1 193 ? -0.500 -6.421 1.213 1.00 89.00 193 ARG A O 1
ATOM 1562 N N . ASN A 1 194 ? -0.762 -8.506 0.461 1.00 87.38 194 ASN A N 1
ATOM 1563 C CA . ASN A 1 194 ? -1.972 -8.741 1.248 1.00 87.38 194 ASN A CA 1
ATOM 1564 C C . ASN A 1 194 ? -1.664 -8.932 2.737 1.00 87.38 194 ASN A C 1
ATOM 1566 O O . ASN A 1 194 ? -2.404 -8.411 3.565 1.00 87.38 194 ASN A O 1
ATOM 1570 N N . ILE A 1 195 ? -0.565 -9.599 3.101 1.00 87.19 195 ILE A N 1
ATOM 1571 C CA . ILE A 1 195 ? -0.201 -9.772 4.517 1.00 87.19 195 ILE A CA 1
ATOM 1572 C C . ILE A 1 195 ? -0.001 -8.407 5.205 1.00 87.19 195 ILE A C 1
ATOM 1574 O O . ILE A 1 195 ? -0.544 -8.190 6.290 1.00 87.19 195 ILE A O 1
ATOM 1578 N N . ILE A 1 196 ? 0.704 -7.466 4.563 1.00 90.00 196 ILE A N 1
ATOM 1579 C CA . ILE A 1 196 ? 0.912 -6.120 5.126 1.00 90.00 196 ILE A CA 1
ATOM 1580 C C . ILE A 1 196 ? -0.359 -5.256 5.056 1.00 90.00 196 ILE A C 1
ATOM 1582 O O . ILE A 1 196 ? -0.743 -4.669 6.064 1.00 90.00 196 ILE A O 1
ATOM 1586 N N . TRP A 1 197 ? -1.078 -5.228 3.924 1.00 91.69 197 TRP A N 1
ATOM 1587 C CA . TRP A 1 197 ? -2.246 -4.347 3.750 1.00 91.69 197 TRP A CA 1
ATOM 1588 C C . TRP A 1 197 ? -3.496 -4.774 4.523 1.00 91.69 197 TRP A C 1
ATOM 1590 O O . TRP A 1 197 ? -4.356 -3.941 4.791 1.00 91.69 197 TRP A O 1
ATOM 1600 N N . HIS A 1 198 ? -3.603 -6.045 4.912 1.00 89.38 198 HIS A N 1
ATOM 1601 C CA . HIS A 1 198 ? -4.641 -6.517 5.833 1.00 89.38 198 HIS A CA 1
ATOM 1602 C C . HIS A 1 198 ? -4.199 -6.461 7.315 1.00 89.38 198 HIS A C 1
ATOM 1604 O O . HIS A 1 198 ? -4.932 -6.933 8.188 1.00 89.38 198 HIS A O 1
ATOM 1610 N N . GLY A 1 199 ? -3.015 -5.923 7.635 1.00 87.81 199 GLY A N 1
ATOM 1611 C CA . GLY A 1 199 ? -2.554 -5.782 9.022 1.00 87.81 199 GLY A CA 1
ATOM 1612 C C . GLY A 1 199 ? -2.347 -7.119 9.745 1.00 87.81 199 GLY A C 1
ATOM 1613 O O . GLY A 1 199 ? -2.698 -7.250 10.917 1.00 87.81 199 GLY A O 1
ATOM 1614 N N . PHE A 1 200 ? -1.827 -8.139 9.051 1.00 84.56 200 PHE A N 1
ATOM 1615 C CA . PHE A 1 200 ? -1.383 -9.400 9.677 1.00 84.56 200 PHE A CA 1
ATOM 1616 C C . PHE A 1 200 ? 0.047 -9.331 10.225 1.00 84.56 200 PHE A C 1
ATOM 1618 O O . PHE A 1 200 ? 0.514 -10.275 10.854 1.00 84.56 200 PHE A O 1
ATOM 1625 N N . ILE A 1 201 ? 0.733 -8.223 9.964 1.00 82.56 201 ILE A N 1
ATOM 1626 C CA . ILE A 1 201 ? 2.081 -7.903 10.410 1.00 82.56 201 ILE A CA 1
ATOM 1627 C C . ILE A 1 201 ? 2.021 -6.535 11.098 1.00 82.56 201 ILE A C 1
ATOM 1629 O O . ILE A 1 201 ? 1.439 -5.608 10.532 1.00 82.56 201 ILE A O 1
ATOM 1633 N N . CYS A 1 202 ? 2.652 -6.384 12.267 1.00 75.88 202 CYS A N 1
ATOM 1634 C CA . CYS A 1 202 ? 3.041 -5.066 12.780 1.00 75.88 202 CYS A CA 1
ATOM 1635 C C . CYS A 1 202 ? 4.536 -4.775 12.547 1.00 75.88 202 CYS A C 1
ATOM 1637 O O . CYS A 1 202 ? 5.338 -5.678 12.290 1.00 75.88 202 CYS A O 1
ATOM 1639 N N . GLU A 1 203 ? 4.915 -3.500 12.631 1.00 80.56 203 GLU A N 1
ATOM 1640 C CA . GLU A 1 203 ? 6.280 -3.008 12.396 1.00 80.56 203 GLU A CA 1
ATOM 1641 C C . GLU A 1 203 ? 7.318 -3.652 13.336 1.00 80.56 203 GLU A C 1
ATOM 1643 O O . GLU A 1 203 ? 8.445 -3.948 12.939 1.00 80.56 203 GLU A O 1
ATOM 1648 N N . GLU A 1 204 ? 6.930 -3.911 14.583 1.00 76.12 204 GLU A N 1
ATOM 1649 C CA . GLU A 1 204 ? 7.772 -4.516 15.612 1.00 76.12 204 GLU A CA 1
ATOM 1650 C C . GLU A 1 204 ? 8.017 -6.013 15.358 1.00 76.12 204 GLU A C 1
ATOM 1652 O O . GLU A 1 204 ? 9.137 -6.499 15.541 1.00 76.12 204 GLU A O 1
ATOM 1657 N N . GLU A 1 205 ? 6.991 -6.749 14.914 1.00 71.38 205 GLU A N 1
ATOM 1658 C CA . GLU A 1 205 ? 7.087 -8.170 14.547 1.00 71.38 205 GLU A CA 1
ATOM 1659 C C . GLU A 1 205 ? 7.897 -8.354 13.262 1.00 71.38 205 GLU A C 1
ATOM 1661 O O . GLU A 1 205 ? 8.789 -9.203 13.179 1.00 71.38 205 GLU A O 1
ATOM 1666 N N . PHE A 1 206 ? 7.633 -7.509 12.267 1.00 78.88 206 PHE A N 1
ATOM 1667 C CA . PHE A 1 206 ? 8.384 -7.439 11.021 1.00 78.88 206 PHE A CA 1
ATOM 1668 C C . PHE A 1 206 ? 9.425 -6.330 11.106 1.00 78.88 206 PHE A C 1
ATOM 1670 O O . PHE A 1 206 ? 9.442 -5.414 10.286 1.00 78.88 206 PHE A O 1
ATOM 1677 N N . SER A 1 207 ? 10.283 -6.489 12.126 1.00 69.31 207 SER A N 1
ATOM 1678 C CA . SER A 1 207 ? 11.499 -5.734 12.440 1.00 69.31 207 SER A CA 1
ATOM 1679 C C . SER A 1 207 ? 12.088 -4.985 11.232 1.00 69.31 207 SER A C 1
ATOM 1681 O O . SER A 1 207 ? 12.094 -5.537 10.126 1.00 69.31 207 SER A O 1
ATOM 1683 N N . PRO A 1 208 ? 12.713 -3.801 11.419 1.00 70.31 208 PRO A N 1
ATOM 1684 C CA . PRO A 1 208 ? 13.264 -3.006 10.317 1.00 70.31 208 PRO A CA 1
ATOM 1685 C C . PRO A 1 208 ? 14.095 -3.807 9.307 1.00 70.31 208 PRO A C 1
ATOM 1687 O O . PRO A 1 208 ? 14.098 -3.490 8.128 1.00 70.31 208 PRO A O 1
ATOM 1690 N N . THR A 1 209 ? 14.745 -4.884 9.760 1.00 79.81 209 THR A N 1
ATOM 1691 C CA . THR A 1 209 ? 15.521 -5.826 8.946 1.00 79.81 209 THR A CA 1
ATOM 1692 C C . THR A 1 209 ? 14.686 -6.569 7.869 1.00 79.81 209 THR A C 1
ATOM 1694 O O . THR A 1 209 ? 14.960 -6.356 6.692 1.00 79.81 209 THR A O 1
ATOM 1697 N N . PRO A 1 210 ? 13.662 -7.401 8.164 1.00 84.06 210 PRO A N 1
ATOM 1698 C CA . PRO A 1 210 ? 12.715 -7.862 7.142 1.00 84.06 210 PRO A CA 1
ATOM 1699 C C . PRO A 1 210 ? 12.109 -6.756 6.263 1.00 84.06 210 PRO A C 1
ATOM 1701 O O . PRO A 1 210 ? 12.087 -6.916 5.041 1.00 84.06 210 PRO A O 1
ATOM 1704 N N . ALA A 1 211 ? 11.651 -5.644 6.851 1.00 89.81 211 ALA A N 1
ATOM 1705 C CA . ALA A 1 211 ? 10.989 -4.571 6.104 1.00 89.81 211 ALA A CA 1
ATOM 1706 C C . ALA A 1 211 ? 11.904 -3.944 5.037 1.00 89.81 211 ALA A C 1
ATOM 1708 O O . ALA A 1 211 ? 11.542 -3.902 3.860 1.00 89.81 211 ALA A O 1
ATOM 1709 N N . ILE A 1 212 ? 13.113 -3.529 5.433 1.00 92.31 212 ILE A N 1
ATOM 1710 C CA . ILE A 1 212 ? 14.085 -2.855 4.562 1.00 92.31 212 ILE A CA 1
ATOM 1711 C C . ILE A 1 212 ? 14.592 -3.779 3.444 1.00 92.31 212 ILE A C 1
ATOM 1713 O O . ILE A 1 212 ? 14.787 -3.332 2.317 1.00 92.31 212 ILE A O 1
ATOM 1717 N N . TRP A 1 213 ? 14.726 -5.085 3.711 1.00 90.69 213 TRP A N 1
ATOM 1718 C CA . TRP A 1 213 ? 15.129 -6.080 2.709 1.00 90.69 213 TRP A CA 1
ATOM 1719 C C . TRP A 1 213 ? 14.128 -6.185 1.560 1.00 90.69 213 TRP A C 1
ATOM 1721 O O . TRP A 1 213 ? 14.506 -6.076 0.391 1.00 90.69 213 TRP A O 1
ATOM 1731 N N . TYR A 1 214 ? 12.846 -6.386 1.876 1.00 92.94 214 TYR A N 1
ATOM 1732 C CA . TYR A 1 214 ? 11.828 -6.479 0.833 1.00 92.94 214 TYR A CA 1
ATOM 1733 C C . TYR A 1 214 ? 11.566 -5.124 0.182 1.00 92.94 214 TYR A C 1
ATOM 1735 O O . TYR A 1 214 ? 11.397 -5.083 -1.031 1.00 92.94 214 TYR A O 1
ATOM 1743 N N . TYR A 1 215 ? 11.632 -4.019 0.930 1.00 95.44 215 TYR A N 1
ATOM 1744 C CA . TYR A 1 215 ? 11.564 -2.674 0.362 1.00 95.44 215 TYR A CA 1
ATOM 1745 C C . TYR A 1 215 ? 12.618 -2.468 -0.743 1.00 95.44 215 TYR A C 1
ATOM 1747 O O . TYR A 1 215 ? 12.252 -2.194 -1.887 1.00 95.44 215 TYR A O 1
ATOM 1755 N N . CYS A 1 216 ? 13.907 -2.684 -0.447 1.00 91.94 216 CYS A N 1
ATOM 1756 C CA . CYS A 1 216 ? 14.988 -2.512 -1.422 1.00 91.94 216 CYS A CA 1
ATOM 1757 C C . CYS A 1 216 ? 14.818 -3.424 -2.647 1.00 91.94 216 CYS A C 1
ATOM 1759 O O . CYS A 1 216 ? 14.997 -2.971 -3.778 1.00 91.94 216 CYS A O 1
ATOM 1761 N N . LEU A 1 217 ? 14.413 -4.686 -2.447 1.00 89.56 217 LEU A N 1
ATOM 1762 C CA . LEU A 1 217 ? 14.111 -5.598 -3.553 1.00 89.56 217 LEU A CA 1
ATOM 1763 C C . LEU A 1 217 ? 12.988 -5.062 -4.449 1.00 89.56 217 LEU A C 1
ATOM 1765 O O . LEU A 1 217 ? 13.103 -5.099 -5.671 1.00 89.56 217 LEU A O 1
ATOM 1769 N N . ILE A 1 218 ? 11.907 -4.553 -3.862 1.00 94.69 218 ILE A N 1
ATOM 1770 C CA . ILE A 1 218 ? 10.731 -4.101 -4.611 1.00 94.69 218 ILE A CA 1
ATOM 1771 C C . ILE A 1 218 ? 11.029 -2.804 -5.373 1.00 94.69 218 ILE A C 1
ATOM 1773 O O . ILE A 1 218 ? 10.599 -2.684 -6.518 1.00 94.69 218 ILE A O 1
ATOM 1777 N N . VAL A 1 219 ? 11.835 -1.889 -4.819 1.00 92.56 219 VAL A N 1
ATOM 1778 C CA . VAL A 1 219 ? 12.334 -0.714 -5.560 1.00 92.56 219 VAL A CA 1
ATOM 1779 C C . VAL A 1 219 ? 13.168 -1.143 -6.773 1.00 92.56 219 VAL A C 1
ATOM 1781 O O . VAL A 1 219 ? 12.917 -0.672 -7.882 1.00 92.56 219 VAL A O 1
ATOM 1784 N N . VAL A 1 220 ? 14.113 -2.076 -6.601 1.00 84.94 220 VAL A N 1
ATOM 1785 C CA . VAL A 1 220 ? 14.944 -2.597 -7.706 1.00 84.94 220 VAL A CA 1
ATOM 1786 C C . VAL A 1 220 ? 14.086 -3.280 -8.777 1.00 84.94 220 VAL A C 1
ATOM 1788 O O . VAL A 1 220 ? 14.303 -3.067 -9.973 1.00 84.94 220 VAL A O 1
ATOM 1791 N N . LEU A 1 221 ? 13.068 -4.053 -8.382 1.00 86.56 221 LEU A N 1
ATOM 1792 C CA . LEU A 1 221 ? 12.121 -4.667 -9.317 1.00 86.56 221 LEU A CA 1
ATOM 1793 C C . LEU A 1 221 ? 11.268 -3.617 -10.046 1.00 86.56 221 LEU A C 1
ATOM 1795 O O . LEU A 1 221 ? 11.104 -3.723 -11.258 1.00 86.56 221 LEU A O 1
ATOM 1799 N N . ALA A 1 222 ? 10.780 -2.583 -9.359 1.00 89.62 222 ALA A N 1
ATOM 1800 C CA . ALA A 1 222 ? 10.006 -1.505 -9.975 1.00 89.62 222 ALA A CA 1
ATOM 1801 C C . ALA A 1 222 ? 10.832 -0.716 -11.004 1.00 89.62 222 ALA A C 1
ATOM 1803 O O . ALA A 1 222 ? 10.378 -0.499 -12.127 1.00 89.62 222 ALA A O 1
ATOM 1804 N N . MET A 1 223 ? 12.080 -0.366 -10.681 1.00 87.44 223 MET A N 1
ATOM 1805 C CA . MET A 1 223 ? 12.983 0.277 -11.643 1.00 87.44 223 MET A CA 1
ATOM 1806 C C . MET A 1 223 ? 13.338 -0.659 -12.809 1.00 87.44 223 MET A C 1
ATOM 1808 O O . MET A 1 223 ? 13.414 -0.217 -13.954 1.00 87.44 223 MET A O 1
ATOM 1812 N N . SER A 1 224 ? 13.459 -1.968 -12.556 1.00 83.69 224 SER A N 1
ATOM 1813 C CA . SER A 1 224 ? 13.650 -2.976 -13.610 1.00 83.69 224 SER A CA 1
ATOM 1814 C C . SER A 1 224 ? 12.441 -3.088 -14.550 1.00 83.69 224 SER A C 1
ATOM 1816 O O . SER A 1 224 ? 12.635 -3.293 -15.748 1.00 83.69 224 SER A O 1
ATOM 1818 N N . VAL A 1 225 ? 11.209 -2.926 -14.045 1.00 86.00 225 VAL A N 1
ATOM 1819 C CA . VAL A 1 225 ? 9.987 -2.809 -14.867 1.00 86.00 225 VAL A CA 1
ATOM 1820 C C . VAL A 1 225 ? 10.069 -1.566 -15.750 1.00 86.00 225 VAL A C 1
ATOM 1822 O O . VAL A 1 225 ? 9.941 -1.691 -16.967 1.00 86.00 225 VAL A O 1
ATOM 1825 N N . CYS A 1 226 ? 10.353 -0.394 -15.169 1.00 86.31 226 CYS A N 1
ATOM 1826 C CA . CYS A 1 226 ? 10.503 0.854 -15.923 1.00 86.31 226 CYS A CA 1
ATOM 1827 C C . CYS A 1 226 ? 11.539 0.721 -17.046 1.00 86.31 226 CYS A C 1
ATOM 1829 O O . CYS A 1 226 ? 11.247 1.042 -18.196 1.00 86.31 226 CYS A O 1
ATOM 1831 N N . ALA A 1 227 ? 12.718 0.174 -16.741 1.00 81.81 227 ALA A N 1
ATOM 1832 C CA . ALA A 1 227 ? 13.761 -0.080 -17.726 1.00 81.81 227 ALA A CA 1
ATOM 1833 C C . ALA A 1 227 ? 13.290 -1.057 -18.823 1.00 81.81 227 ALA A C 1
ATOM 1835 O O . ALA A 1 227 ? 13.377 -0.745 -20.008 1.00 81.81 227 ALA A O 1
ATOM 1836 N N . LYS A 1 228 ? 12.743 -2.226 -18.469 1.00 81.56 228 LYS A N 1
ATOM 1837 C CA . LYS A 1 228 ? 12.277 -3.224 -19.452 1.00 81.56 228 LYS A CA 1
ATOM 1838 C C . LYS A 1 228 ? 11.245 -2.657 -20.427 1.00 81.56 228 LYS A C 1
ATOM 1840 O O . LYS A 1 228 ? 11.374 -2.872 -21.627 1.00 81.56 228 LYS A O 1
ATOM 1845 N N . VAL A 1 229 ? 10.257 -1.912 -19.932 1.00 85.00 229 VAL A N 1
ATOM 1846 C CA . VAL A 1 229 ? 9.183 -1.358 -20.770 1.00 85.00 229 VAL A CA 1
ATOM 1847 C C . VAL A 1 229 ? 9.688 -0.180 -21.611 1.00 85.00 229 VAL A C 1
ATOM 1849 O O . VAL A 1 229 ? 9.431 -0.151 -22.815 1.00 85.00 229 VAL A O 1
ATOM 1852 N N . LYS A 1 230 ? 10.472 0.740 -21.027 1.00 82.38 230 LYS A N 1
ATOM 1853 C CA . LYS A 1 230 ? 11.045 1.909 -21.723 1.00 82.38 230 LYS A CA 1
ATOM 1854 C C . LY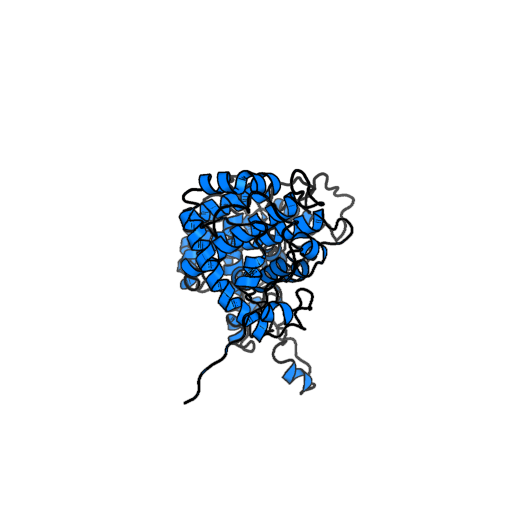S A 1 230 ? 11.870 1.537 -22.958 1.00 82.38 230 LYS A C 1
ATOM 1856 O O . LYS A 1 230 ? 11.859 2.276 -23.934 1.00 82.38 230 LYS A O 1
ATOM 1861 N N . PHE A 1 231 ? 12.599 0.424 -22.911 1.00 75.38 231 PHE A N 1
ATOM 1862 C CA . PHE A 1 231 ? 13.452 -0.035 -24.014 1.00 75.38 231 PHE A CA 1
ATOM 1863 C C . PHE A 1 231 ? 12.802 -1.153 -24.862 1.00 75.38 231 PHE A C 1
ATOM 1865 O O . PHE A 1 231 ? 13.487 -1.775 -25.673 1.00 75.38 231 PHE A O 1
ATOM 1872 N N . SER A 1 232 ? 11.501 -1.417 -24.684 1.00 79.38 232 SER A N 1
ATOM 1873 C CA . SER A 1 232 ? 10.727 -2.369 -25.498 1.00 79.38 232 SER A CA 1
ATOM 1874 C C . SER A 1 232 ? 10.123 -1.715 -26.749 1.00 79.38 232 SER A C 1
ATOM 1876 O O . SER A 1 232 ? 10.029 -0.495 -26.837 1.00 79.38 232 SER A O 1
ATOM 1878 N N . GLU A 1 233 ? 9.626 -2.515 -27.698 1.00 68.25 233 GLU A N 1
ATOM 1879 C CA . GLU A 1 233 ? 8.893 -2.003 -28.874 1.00 68.25 233 GLU A CA 1
ATOM 1880 C C . GLU A 1 233 ? 7.587 -1.267 -28.510 1.00 68.25 233 GLU A C 1
ATOM 1882 O O . GLU A 1 233 ? 7.081 -0.479 -29.306 1.00 68.25 233 GLU A O 1
ATOM 1887 N N . ALA A 1 234 ? 7.056 -1.481 -27.299 1.00 68.88 234 ALA A N 1
ATOM 1888 C CA . ALA A 1 234 ? 5.873 -0.797 -26.776 1.00 68.88 234 ALA A CA 1
ATOM 1889 C C . ALA A 1 234 ? 6.205 0.512 -26.025 1.00 68.88 234 ALA A C 1
ATOM 1891 O O . ALA A 1 234 ? 5.377 1.032 -25.275 1.00 68.88 234 ALA A O 1
ATOM 1892 N N . SER A 1 235 ? 7.424 1.040 -26.181 1.00 69.88 235 SER A N 1
ATOM 1893 C CA . SER A 1 235 ? 7.884 2.242 -25.487 1.00 69.88 235 SER A CA 1
ATOM 1894 C C . SER A 1 235 ? 7.138 3.512 -25.908 1.00 69.88 235 SER A C 1
ATOM 1896 O O . SER A 1 235 ? 6.963 3.789 -27.096 1.00 69.88 235 SER A O 1
ATOM 1898 N N . CYS A 1 236 ? 6.812 4.344 -24.924 1.00 80.31 236 CYS A N 1
ATOM 1899 C CA . CYS A 1 236 ? 6.394 5.737 -25.078 1.00 80.31 236 CYS A CA 1
ATOM 1900 C C . CYS A 1 236 ? 7.406 6.674 -24.389 1.00 80.31 236 CYS A C 1
ATOM 1902 O O . CYS A 1 236 ? 8.204 6.218 -23.569 1.00 80.31 236 CYS A O 1
ATOM 1904 N N . GLU A 1 237 ? 7.371 7.978 -24.690 1.00 83.12 237 GLU A N 1
ATOM 1905 C CA . GLU A 1 237 ? 8.284 8.965 -24.077 1.00 83.12 237 GLU A CA 1
ATOM 1906 C C . GLU A 1 237 ? 8.142 9.025 -22.545 1.00 83.12 237 GLU A C 1
ATOM 1908 O O . GLU A 1 237 ? 9.141 9.074 -21.827 1.00 83.12 237 GLU A O 1
ATOM 1913 N N . VAL A 1 238 ? 6.898 8.981 -22.057 1.00 86.69 238 VAL A N 1
ATOM 1914 C CA . VAL A 1 238 ? 6.520 8.946 -20.637 1.00 86.69 238 VAL A CA 1
ATOM 1915 C C . VAL A 1 238 ? 5.318 8.015 -20.477 1.00 86.69 238 VAL A C 1
ATOM 1917 O O . VAL A 1 238 ? 4.396 8.050 -21.296 1.00 86.69 238 VAL A O 1
ATOM 1920 N N . LEU A 1 239 ? 5.313 7.188 -19.432 1.00 88.69 239 LEU A N 1
ATOM 1921 C CA . LEU A 1 239 ? 4.218 6.289 -19.083 1.00 88.69 239 LEU A CA 1
ATOM 1922 C C . LEU A 1 239 ? 2.938 7.079 -18.774 1.00 88.69 239 LEU A C 1
ATOM 1924 O O . LEU A 1 239 ? 2.891 7.917 -17.872 1.00 88.69 239 LEU A O 1
ATOM 1928 N N . ILE A 1 240 ? 1.881 6.779 -19.523 1.00 78.94 240 ILE A N 1
ATOM 1929 C CA . ILE A 1 240 ? 0.560 7.391 -19.376 1.00 78.94 240 ILE A CA 1
ATOM 1930 C C . ILE A 1 240 ? -0.263 6.533 -18.409 1.00 78.94 240 ILE A C 1
ATOM 1932 O O . ILE A 1 240 ? -0.478 5.350 -18.664 1.00 78.94 240 ILE A O 1
ATOM 1936 N N . ARG A 1 241 ? -0.745 7.121 -17.305 1.00 77.94 241 ARG A N 1
ATOM 1937 C CA . ARG A 1 241 ? -1.590 6.404 -16.333 1.00 77.94 241 ARG A CA 1
ATOM 1938 C C . ARG A 1 241 ? -2.948 6.030 -16.932 1.00 77.94 241 ARG A C 1
ATOM 1940 O O . ARG A 1 241 ? -3.553 6.819 -17.662 1.00 77.94 241 ARG A O 1
ATOM 1947 N N . ARG A 1 242 ? -3.488 4.879 -16.527 1.00 73.19 242 ARG A N 1
ATOM 1948 C CA . ARG A 1 242 ? -4.823 4.376 -16.904 1.00 73.19 242 ARG A CA 1
ATOM 1949 C C . ARG A 1 242 ? -5.968 5.309 -16.474 1.00 73.19 242 ARG A C 1
ATOM 1951 O O . ARG A 1 242 ? -7.019 5.333 -17.107 1.00 73.19 242 ARG A O 1
ATOM 1958 N N . HIS A 1 243 ? -5.748 6.126 -15.440 1.00 65.44 243 HIS A N 1
ATOM 1959 C CA . HIS A 1 243 ? -6.707 7.100 -14.894 1.00 65.44 243 HIS A CA 1
ATOM 1960 C C . HIS A 1 243 ? -6.320 8.557 -15.236 1.00 65.44 243 HIS A C 1
ATOM 1962 O O . HIS A 1 243 ? -6.193 9.412 -14.366 1.00 65.44 243 HIS A O 1
ATOM 1968 N N . THR A 1 244 ? -6.086 8.864 -16.517 1.00 52.53 244 THR A N 1
ATOM 1969 C CA . THR A 1 244 ? -5.514 10.160 -16.955 1.00 52.53 244 THR A CA 1
ATOM 1970 C C . THR A 1 244 ? -6.499 11.313 -17.174 1.00 52.53 244 THR A C 1
ATOM 1972 O O . THR A 1 244 ? -6.068 12.431 -17.463 1.00 52.53 244 THR A O 1
ATOM 1975 N N . LYS A 1 245 ? -7.813 11.100 -17.038 1.00 45.75 245 LYS A N 1
ATOM 1976 C CA . LYS A 1 245 ? -8.809 12.178 -17.168 1.00 45.75 245 LYS A CA 1
ATOM 1977 C C . LYS A 1 245 ? -8.999 12.862 -15.814 1.00 45.75 245 LYS A C 1
ATOM 1979 O O . LYS A 1 245 ? -9.709 12.346 -14.964 1.00 45.75 245 LYS A O 1
ATOM 1984 N N . LYS A 1 246 ? -8.343 14.013 -15.645 1.00 49.56 246 LYS A N 1
ATOM 1985 C CA . LYS A 1 246 ? -8.261 14.808 -14.406 1.00 49.56 246 LYS A CA 1
ATOM 1986 C C . LYS A 1 246 ? -9.179 16.027 -14.453 1.00 49.56 246 LYS A C 1
ATOM 1988 O O . LYS A 1 246 ? -9.215 16.672 -15.496 1.00 49.56 246 LYS A O 1
ATOM 1993 N N . ALA A 1 247 ? -9.815 16.395 -13.341 1.00 47.50 247 ALA A N 1
ATOM 1994 C CA . ALA A 1 247 ? -9.390 17.511 -12.484 1.00 47.50 247 ALA A CA 1
ATOM 1995 C C . ALA A 1 247 ? -10.341 17.692 -11.277 1.00 47.50 247 ALA A C 1
ATOM 1997 O O . ALA A 1 247 ? -11.260 18.512 -11.313 1.00 47.50 247 ALA A O 1
ATOM 1998 N N . PHE A 1 248 ? -10.059 16.988 -10.183 1.00 45.84 248 PHE A N 1
ATOM 1999 C CA . PHE A 1 248 ? -10.534 17.352 -8.847 1.00 45.84 248 PHE A CA 1
ATOM 2000 C C . PHE A 1 248 ? -9.359 17.341 -7.865 1.00 45.84 248 PHE A C 1
ATOM 2002 O O . PHE A 1 248 ? -8.359 16.671 -8.112 1.00 45.84 248 PHE A O 1
ATOM 2009 N N . THR A 1 249 ? -9.475 18.115 -6.787 1.00 54.53 249 THR A N 1
ATOM 2010 C CA . THR A 1 249 ? -8.505 18.181 -5.688 1.00 54.53 249 THR A CA 1
ATOM 2011 C C . THR A 1 249 ? -9.105 17.497 -4.461 1.00 54.53 249 THR A C 1
ATOM 2013 O O . THR A 1 249 ? -9.745 18.156 -3.643 1.00 54.53 249 THR A O 1
ATOM 2016 N N . GLY A 1 250 ? -8.911 16.185 -4.362 1.00 65.81 250 GLY A N 1
ATOM 2017 C CA . GLY A 1 250 ? -9.320 15.333 -3.240 1.00 65.81 250 GLY A CA 1
ATOM 2018 C C . GLY A 1 250 ? -8.383 14.128 -3.134 1.00 65.81 250 GLY A C 1
ATOM 2019 O O . GLY A 1 250 ? -7.371 14.086 -3.838 1.00 65.81 250 GLY A O 1
ATOM 2020 N N . LEU A 1 251 ? -8.700 13.144 -2.288 1.00 71.31 251 LEU A N 1
ATOM 2021 C CA . LEU A 1 251 ? -7.902 11.911 -2.175 1.00 71.31 251 LEU A CA 1
ATOM 2022 C C . LEU A 1 251 ? -7.725 11.179 -3.518 1.00 71.31 251 LEU A C 1
ATOM 2024 O O . LEU A 1 251 ? -6.668 10.579 -3.744 1.00 71.31 251 LEU A O 1
ATOM 2028 N N . TYR A 1 252 ? -8.722 11.246 -4.410 1.00 69.19 252 TYR A N 1
ATOM 2029 C CA . TYR A 1 252 ? -8.711 10.576 -5.712 1.00 69.19 252 TYR A CA 1
ATOM 2030 C C . TYR A 1 252 ? -8.685 11.524 -6.914 1.00 69.19 252 TYR A C 1
ATOM 2032 O O . TYR A 1 252 ? -9.161 12.659 -6.890 1.00 69.19 252 TYR A O 1
ATOM 2040 N N . HIS A 1 253 ? -8.168 11.011 -8.032 1.00 58.94 253 HIS A N 1
ATOM 2041 C CA . HIS A 1 253 ? -8.259 11.685 -9.321 1.00 58.94 253 HIS A CA 1
ATOM 2042 C C . HIS A 1 253 ? -9.658 11.500 -9.932 1.00 58.94 253 HIS A C 1
ATOM 2044 O O . HIS A 1 253 ? -9.958 10.449 -10.497 1.00 58.94 253 HIS A O 1
ATOM 2050 N N . LEU A 1 254 ? -10.498 12.537 -9.873 1.00 52.41 254 LEU A N 1
ATOM 2051 C CA . LEU A 1 254 ? -11.778 12.581 -10.599 1.00 52.41 254 LEU A CA 1
ATOM 2052 C C . LEU A 1 254 ? -11.637 13.298 -11.963 1.00 52.41 254 LEU A C 1
ATOM 2054 O O . LEU A 1 254 ? -10.715 14.104 -12.127 1.00 52.41 254 LEU A O 1
ATOM 2058 N N . PRO A 1 255 ? -12.543 13.082 -12.940 1.00 45.72 255 PRO A N 1
ATOM 2059 C CA . PRO A 1 255 ? -12.558 13.771 -14.235 1.00 45.72 255 PRO A CA 1
ATOM 2060 C C . PRO A 1 255 ? -13.115 15.202 -14.175 1.00 45.72 255 PRO A C 1
ATOM 2062 O O . PRO A 1 255 ? -14.035 15.500 -13.420 1.00 45.72 255 PRO A O 1
ATOM 2065 N N . GLN A 1 256 ? -12.615 16.085 -15.046 1.00 42.56 256 GLN A N 1
ATOM 2066 C CA . GLN A 1 256 ? -13.176 17.429 -15.236 1.00 42.56 256 GLN A CA 1
ATOM 2067 C C . GLN A 1 256 ? -14.413 17.399 -16.151 1.00 42.56 256 GLN A C 1
ATOM 2069 O O . GLN A 1 256 ? -14.514 16.551 -17.039 1.00 42.56 256 GLN A O 1
ATOM 2074 N N . ASN A 1 257 ? -15.306 18.381 -15.984 1.00 45.38 257 ASN A N 1
ATOM 2075 C CA . ASN A 1 257 ? -16.587 18.530 -16.697 1.00 45.38 257 ASN A CA 1
ATOM 2076 C C . ASN A 1 257 ? -17.633 17.451 -16.362 1.00 45.38 257 ASN A C 1
ATOM 2078 O O . ASN A 1 257 ? -18.294 16.908 -17.248 1.00 45.38 257 ASN A O 1
ATOM 2082 N N . PHE A 1 258 ? -17.817 17.181 -15.069 1.00 51.38 258 PHE A N 1
ATOM 2083 C CA . PHE A 1 258 ? -18.950 16.401 -14.578 1.00 51.38 258 PHE A CA 1
ATOM 2084 C C . PHE A 1 258 ? -20.264 17.153 -14.840 1.00 51.38 258 PHE A C 1
ATOM 2086 O O . PHE A 1 258 ? -20.439 18.283 -14.380 1.00 51.38 258 PHE A O 1
ATOM 2093 N N . ASN A 1 259 ? -21.176 16.549 -15.607 1.00 51.44 259 ASN A N 1
ATOM 2094 C CA . ASN A 1 259 ? -22.489 17.126 -15.883 1.00 51.44 259 ASN A CA 1
ATOM 2095 C C . ASN A 1 259 ? -23.547 16.474 -14.984 1.00 51.44 259 ASN A C 1
ATOM 2097 O O . ASN A 1 259 ? -23.902 15.312 -15.181 1.00 51.44 259 ASN A O 1
ATOM 2101 N N . TRP A 1 260 ? -24.061 17.257 -14.034 1.00 54.69 260 TRP A N 1
ATOM 2102 C CA . TRP A 1 260 ? -25.096 16.865 -13.075 1.00 54.69 260 TRP A CA 1
ATOM 2103 C C . TRP A 1 260 ? -26.359 16.275 -13.724 1.00 54.69 260 TRP A C 1
ATOM 2105 O O . TRP A 1 260 ? -26.989 15.400 -13.136 1.00 54.69 260 TRP A O 1
ATOM 2115 N N . ASP A 1 261 ? -26.699 16.693 -14.946 1.00 54.84 261 ASP A N 1
ATOM 2116 C CA . ASP A 1 261 ? -27.940 16.292 -15.623 1.00 54.84 261 ASP A CA 1
ATOM 2117 C C . ASP A 1 261 ? -27.909 14.858 -16.202 1.00 54.84 261 ASP A C 1
ATOM 2119 O O . ASP A 1 261 ? -28.947 14.346 -16.620 1.00 54.84 261 ASP A O 1
ATOM 2123 N N . TYR A 1 262 ? -26.740 14.201 -16.251 1.00 53.47 262 TYR A N 1
ATOM 2124 C CA . TYR A 1 262 ? -26.545 12.904 -16.932 1.00 53.47 262 TYR A CA 1
ATOM 2125 C C . TYR A 1 262 ? -25.898 11.821 -16.053 1.00 53.47 262 TYR A C 1
ATOM 2127 O O . TYR A 1 262 ? -25.324 10.861 -16.569 1.00 53.47 262 TYR A O 1
ATOM 2135 N N . LEU A 1 263 ? -25.996 11.957 -14.730 1.00 54.03 263 LEU A N 1
ATOM 2136 C CA . LEU A 1 263 ? -25.418 11.012 -13.774 1.00 54.03 263 LEU A CA 1
ATOM 2137 C C . LEU A 1 263 ? -26.068 9.626 -13.879 1.00 54.03 263 LEU A C 1
ATOM 2139 O O . LEU A 1 263 ? -27.273 9.459 -13.676 1.00 54.03 263 LEU A O 1
ATOM 2143 N N . THR A 1 264 ? -25.256 8.608 -14.160 1.00 53.12 264 THR A N 1
ATOM 2144 C CA . THR A 1 264 ? -25.673 7.205 -14.125 1.00 53.12 264 THR A CA 1
ATOM 2145 C C . THR A 1 264 ? -25.330 6.574 -12.776 1.00 53.12 264 THR A C 1
ATOM 2147 O O . THR A 1 264 ? -24.494 7.065 -12.021 1.00 53.12 264 THR A O 1
ATOM 2150 N N . LYS A 1 265 ? -25.941 5.427 -12.454 1.00 48.28 265 LYS A N 1
ATOM 2151 C CA . LYS A 1 265 ? -25.687 4.732 -11.177 1.00 48.28 265 LYS A CA 1
ATOM 2152 C C . LYS A 1 265 ? -24.227 4.254 -11.017 1.00 48.28 265 LYS A C 1
ATOM 2154 O O . LYS A 1 265 ? -23.805 3.975 -9.901 1.00 48.28 265 LYS A O 1
ATOM 2159 N N . SER A 1 266 ? -23.466 4.182 -12.112 1.00 48.22 266 SER A N 1
ATOM 2160 C CA . SER A 1 266 ? -22.022 3.901 -12.145 1.00 48.22 266 SER A CA 1
ATOM 2161 C C . SER A 1 266 ? -21.130 5.099 -11.789 1.00 48.22 266 SER A C 1
ATOM 2163 O O . SER A 1 266 ? -19.956 4.903 -11.498 1.00 48.22 266 SER A O 1
ATOM 2165 N N . ASP A 1 267 ? -21.666 6.321 -11.777 1.00 54.00 267 ASP A N 1
ATOM 2166 C CA . ASP A 1 267 ? -20.899 7.553 -11.536 1.00 54.00 267 ASP A CA 1
ATOM 2167 C C . ASP A 1 267 ? -20.851 7.954 -10.046 1.00 54.00 267 ASP A C 1
ATOM 2169 O O . ASP A 1 267 ? -20.161 8.898 -9.656 1.00 54.00 267 ASP A O 1
ATOM 2173 N N . PHE A 1 268 ? -21.570 7.218 -9.192 1.00 55.09 268 PHE A N 1
ATOM 2174 C CA . PHE A 1 268 ? -21.816 7.573 -7.792 1.00 55.09 268 PHE A CA 1
ATOM 2175 C C . PHE A 1 268 ? -20.543 7.591 -6.923 1.00 55.09 268 PHE A C 1
ATOM 2177 O O . PHE A 1 268 ? -20.467 8.402 -6.009 1.00 55.09 268 PHE A O 1
ATOM 2184 N N . GLU A 1 269 ? -19.504 6.809 -7.245 1.00 54.41 269 GLU A N 1
ATOM 2185 C CA . GLU A 1 269 ? -18.207 6.876 -6.537 1.00 54.41 269 GLU A CA 1
ATOM 2186 C C . GLU A 1 269 ? -17.567 8.276 -6.622 1.00 54.41 269 GLU A C 1
ATOM 2188 O O . GLU A 1 269 ? -16.892 8.717 -5.697 1.00 54.41 269 GLU A O 1
ATOM 2193 N N . GLN A 1 270 ? -17.800 8.990 -7.729 1.00 54.66 270 GLN A N 1
ATOM 2194 C CA . GLN A 1 270 ? -17.293 10.346 -7.970 1.00 54.66 270 GLN A CA 1
ATOM 2195 C C . GLN A 1 270 ? -18.242 11.399 -7.374 1.00 54.66 270 GLN A C 1
ATOM 2197 O O . GLN A 1 270 ? -17.802 12.446 -6.905 1.00 54.66 270 GLN A O 1
ATOM 2202 N N . MET A 1 271 ? -19.547 11.099 -7.330 1.00 57.19 271 MET A N 1
ATOM 2203 C CA . MET A 1 271 ? -20.518 11.899 -6.579 1.00 57.19 271 MET A CA 1
ATOM 2204 C C . MET A 1 271 ? -20.244 11.857 -5.073 1.00 57.19 271 MET A C 1
ATOM 2206 O O . MET A 1 271 ? -20.482 12.850 -4.400 1.00 57.19 271 MET A O 1
ATOM 2210 N N . TYR A 1 272 ? -19.763 10.735 -4.530 1.00 61.25 272 TYR A N 1
ATOM 2211 C CA . TYR A 1 272 ? -19.663 10.550 -3.085 1.00 61.25 272 TYR A CA 1
ATOM 2212 C C . TYR A 1 272 ? -18.611 11.459 -2.434 1.00 61.25 272 TYR A C 1
ATOM 2214 O O . TYR A 1 272 ? -18.899 12.075 -1.410 1.00 61.25 272 TYR A O 1
ATOM 2222 N N . GLU A 1 273 ? -17.435 11.637 -3.051 1.00 57.31 273 GLU A N 1
ATOM 2223 C CA . GLU A 1 273 ? -16.469 12.645 -2.581 1.00 57.31 273 GLU A CA 1
ATOM 2224 C C . GLU A 1 273 ? -17.077 14.057 -2.611 1.00 57.31 273 GLU A C 1
ATOM 2226 O O . GLU A 1 273 ? -16.899 14.828 -1.670 1.00 57.31 273 GLU A O 1
ATOM 2231 N N . LEU A 1 274 ? -17.845 14.394 -3.653 1.00 58.19 274 LEU A N 1
ATOM 2232 C CA . LEU A 1 274 ? -18.508 15.696 -3.784 1.00 58.19 274 LEU A CA 1
ATOM 2233 C C . LEU A 1 274 ? -19.648 15.891 -2.764 1.00 58.19 274 LEU A C 1
ATOM 2235 O O . LEU A 1 274 ? -19.784 16.977 -2.214 1.00 58.19 274 LEU A O 1
ATOM 2239 N N . ILE A 1 275 ? -20.415 14.846 -2.444 1.00 61.62 275 ILE A N 1
ATOM 2240 C CA . ILE A 1 275 ? -21.466 14.875 -1.412 1.00 61.62 275 ILE A CA 1
ATOM 2241 C C . ILE A 1 275 ? -20.844 15.025 -0.016 1.00 61.62 275 ILE A C 1
ATOM 2243 O O . ILE A 1 275 ? -21.324 15.820 0.794 1.00 61.62 275 ILE A O 1
ATOM 2247 N N . LEU A 1 276 ? -19.733 14.334 0.266 1.00 62.56 276 LEU A N 1
ATOM 2248 C CA . LEU A 1 276 ? -19.002 14.530 1.519 1.00 62.56 276 LEU A CA 1
ATOM 2249 C C . LEU A 1 276 ? -18.363 15.929 1.617 1.00 62.56 276 LEU A C 1
ATOM 2251 O O . LEU A 1 276 ? -18.237 16.439 2.729 1.00 62.56 276 LEU A O 1
ATOM 2255 N N . ASN A 1 277 ? -18.038 16.592 0.496 1.00 57.47 277 ASN A N 1
ATOM 2256 C CA . ASN A 1 277 ? -17.620 18.006 0.482 1.00 57.47 277 ASN A CA 1
ATOM 2257 C C . ASN A 1 277 ? -18.722 18.976 0.943 1.00 57.47 277 ASN A C 1
ATOM 2259 O O . ASN A 1 277 ? -18.402 20.058 1.433 1.00 57.47 277 ASN A O 1
ATOM 2263 N N . GLU A 1 278 ? -19.999 18.599 0.864 1.00 56.50 278 GLU A N 1
ATOM 2264 C CA . GLU A 1 278 ? -21.098 19.381 1.449 1.00 56.50 278 GLU A CA 1
ATOM 2265 C C . GLU A 1 278 ? -21.328 19.048 2.938 1.00 56.50 278 GLU A C 1
ATOM 2267 O O . GLU A 1 278 ? -21.909 19.845 3.675 1.00 56.50 278 GLU A O 1
ATOM 2272 N N . CYS A 1 279 ? -20.815 17.903 3.405 1.00 58.97 279 CYS A N 1
ATOM 2273 C CA . CYS A 1 279 ? -21.007 17.350 4.750 1.00 58.97 279 CYS A CA 1
ATOM 2274 C C . CYS A 1 279 ? -19.719 17.374 5.604 1.00 58.97 279 CYS A C 1
ATOM 2276 O O . CYS A 1 279 ? -19.502 16.494 6.435 1.00 58.97 279 CYS A O 1
ATOM 2278 N N . VAL A 1 280 ? -18.839 18.362 5.402 1.00 58.78 280 VAL A N 1
ATOM 2279 C CA . VAL A 1 280 ? -17.530 18.453 6.081 1.00 58.78 280 VAL A CA 1
ATOM 2280 C C . VAL A 1 280 ? -17.681 18.538 7.615 1.00 58.78 280 VAL A C 1
ATOM 2282 O O . VAL A 1 280 ? -18.310 19.478 8.118 1.00 58.78 280 VAL A O 1
ATOM 2285 N N . PRO A 1 281 ? -17.054 17.628 8.391 1.00 60.84 281 PRO A N 1
ATOM 2286 C CA . PRO A 1 281 ? -16.993 17.734 9.846 1.00 60.84 281 PRO A CA 1
ATOM 2287 C C . PRO A 1 281 ? -16.309 19.037 10.281 1.00 60.84 281 PRO A C 1
ATOM 2289 O O . PRO A 1 281 ? -15.267 19.405 9.747 1.00 60.84 281 PRO A O 1
ATOM 2292 N N . HIS A 1 282 ? -16.875 19.737 11.271 1.00 59.78 282 HIS A N 1
ATOM 2293 C CA . HIS A 1 282 ? -16.512 21.132 11.577 1.00 59.78 282 HIS A CA 1
ATOM 2294 C C . HIS A 1 282 ? -15.023 21.396 11.882 1.00 59.78 282 HIS A C 1
ATOM 2296 O O . HIS A 1 282 ? -14.569 22.527 11.709 1.00 59.78 282 HIS A O 1
ATOM 2302 N N . SER A 1 283 ? -14.273 20.396 12.353 1.00 74.44 283 SER A N 1
ATOM 2303 C CA . SER A 1 283 ? -12.811 20.444 12.456 1.00 74.44 283 SER A CA 1
ATOM 2304 C C . SER A 1 283 ? -12.218 19.063 12.736 1.00 74.44 283 SER A C 1
ATOM 2306 O O . SER A 1 283 ? -12.694 18.342 13.614 1.00 74.44 283 SER A O 1
ATOM 2308 N N . ILE A 1 284 ? -11.119 18.728 12.049 1.00 80.19 284 ILE A N 1
ATOM 2309 C CA . ILE A 1 284 ? -10.323 17.531 12.357 1.00 80.19 284 ILE A CA 1
ATOM 2310 C C . ILE A 1 284 ? -9.860 17.598 13.831 1.00 80.19 284 ILE A C 1
ATOM 2312 O O . ILE A 1 284 ? -9.350 18.642 14.258 1.00 80.19 284 ILE A O 1
ATOM 2316 N N . PRO A 1 285 ? -10.003 16.515 14.624 1.00 83.88 285 PRO A N 1
ATOM 2317 C CA . PRO A 1 285 ? -9.578 16.491 16.020 1.00 83.88 285 PRO A CA 1
ATOM 2318 C C . PRO A 1 285 ? -8.090 16.848 16.187 1.00 83.88 285 PRO A C 1
ATOM 2320 O O . PRO A 1 285 ? -7.253 16.342 15.435 1.00 83.88 285 PRO A O 1
ATOM 2323 N N . PRO A 1 286 ? -7.707 17.658 17.196 1.00 85.50 286 PRO A N 1
ATOM 2324 C CA . PRO A 1 286 ? -6.305 17.976 17.435 1.00 85.50 286 PRO A CA 1
ATOM 2325 C C . PRO A 1 286 ? -5.460 16.718 17.668 1.00 85.50 286 PRO A C 1
ATOM 2327 O O . PRO A 1 286 ? -5.824 15.861 18.472 1.00 85.50 286 PRO A O 1
ATOM 2330 N N . HIS A 1 287 ? -4.281 16.659 17.047 1.00 85.38 287 HIS A N 1
ATOM 2331 C CA . HIS A 1 287 ? -3.316 15.557 17.170 1.00 85.38 287 HIS A CA 1
ATOM 2332 C C . HIS A 1 287 ? -3.091 15.086 18.624 1.00 85.38 287 HIS A C 1
ATOM 2334 O O . HIS A 1 287 ? -3.122 13.895 18.923 1.00 85.38 287 HIS A O 1
ATOM 2340 N N . ILE A 1 288 ? -2.947 16.037 19.554 1.00 89.00 288 ILE A N 1
ATOM 2341 C CA . ILE A 1 288 ? -2.730 15.783 20.990 1.00 89.00 288 ILE A CA 1
ATOM 2342 C C . ILE A 1 288 ? -3.900 15.008 21.624 1.00 89.00 288 ILE A C 1
ATOM 2344 O O . ILE A 1 288 ? -3.687 14.181 22.509 1.00 89.00 288 ILE A O 1
ATOM 2348 N N . HIS A 1 289 ? -5.132 15.249 21.175 1.00 91.56 289 HIS A N 1
ATOM 2349 C CA . HIS A 1 289 ? -6.312 14.551 21.679 1.00 91.56 289 HIS A CA 1
ATOM 2350 C C . HIS A 1 289 ? -6.355 13.097 21.184 1.00 91.56 289 HIS A C 1
ATOM 2352 O O . HIS A 1 289 ? -6.543 12.202 22.007 1.00 91.56 289 HIS A O 1
ATOM 2358 N N . LEU A 1 290 ? -6.058 12.848 19.900 1.00 93.00 290 LEU A N 1
ATOM 2359 C CA . LEU A 1 290 ? -5.930 11.487 19.350 1.00 93.00 290 LEU A CA 1
ATOM 2360 C C . LEU A 1 290 ? -4.823 10.686 20.054 1.00 93.00 290 LEU A C 1
ATOM 2362 O O . LEU A 1 290 ? -5.026 9.534 20.433 1.00 93.00 290 LEU A O 1
ATOM 2366 N N . LEU A 1 291 ? -3.675 11.319 20.322 1.00 94.00 291 LEU A N 1
ATOM 2367 C CA . LEU A 1 291 ? -2.611 10.715 21.127 1.00 94.00 291 LEU A CA 1
ATOM 2368 C C . LEU A 1 291 ? -3.053 10.401 22.564 1.00 94.00 291 LEU A C 1
ATOM 2370 O O . LEU A 1 291 ? -2.566 9.434 23.142 1.00 94.00 291 LEU A O 1
ATOM 2374 N N . SER A 1 292 ? -3.947 11.191 23.162 1.00 94.06 292 SER A N 1
ATOM 2375 C CA . SER A 1 292 ? -4.447 10.939 24.519 1.00 94.06 292 SER A CA 1
ATOM 2376 C C . SER A 1 292 ? -5.315 9.678 24.577 1.00 94.06 292 SER A C 1
ATOM 2378 O O . SER A 1 292 ? -5.055 8.801 25.402 1.00 94.06 292 SER A O 1
ATOM 2380 N N . ILE A 1 293 ? -6.289 9.554 23.666 1.00 95.31 293 ILE A N 1
ATOM 2381 C CA . ILE A 1 293 ? -7.214 8.408 23.609 1.00 95.31 293 ILE A CA 1
ATOM 2382 C C . ILE A 1 293 ? -6.521 7.116 23.141 1.00 95.31 293 ILE A C 1
ATOM 2384 O O . ILE A 1 293 ? -6.801 6.049 23.680 1.00 95.31 293 ILE A O 1
ATOM 2388 N N . LEU A 1 294 ? -5.518 7.202 22.253 1.00 95.38 294 LEU A N 1
ATOM 2389 C CA . LEU A 1 294 ? -4.700 6.054 21.820 1.00 95.38 294 LEU A CA 1
ATOM 2390 C C . LEU A 1 294 ? -4.028 5.309 22.991 1.00 95.38 294 LEU A C 1
ATOM 2392 O O . LEU A 1 294 ? -3.817 4.104 22.909 1.00 95.38 294 LEU A O 1
ATOM 2396 N N . ASN A 1 295 ? -3.694 6.001 24.086 1.00 89.69 295 ASN A N 1
ATOM 2397 C CA . ASN A 1 295 ? -3.077 5.379 25.268 1.00 89.69 295 ASN A CA 1
ATOM 2398 C C . ASN A 1 295 ? -4.093 4.853 26.297 1.00 89.69 295 ASN A C 1
ATOM 2400 O O . ASN A 1 295 ? -3.689 4.334 27.335 1.00 89.69 295 ASN A O 1
ATOM 2404 N N . GLN A 1 296 ? -5.389 5.033 26.040 1.00 92.19 296 GLN A N 1
ATOM 2405 C CA . GLN A 1 296 ? -6.489 4.655 26.934 1.00 92.19 296 GLN A CA 1
ATOM 2406 C C . GLN A 1 296 ? -7.393 3.582 26.310 1.00 92.19 296 GLN A C 1
ATOM 2408 O O . GLN A 1 296 ? -8.044 2.835 27.037 1.00 92.19 296 GLN A O 1
ATOM 2413 N N . THR A 1 297 ? -7.418 3.489 24.978 1.00 92.81 297 THR A N 1
ATOM 2414 C CA . THR A 1 297 ? -8.266 2.549 24.245 1.00 92.81 297 THR A CA 1
ATOM 2415 C C . THR A 1 297 ? -7.795 1.094 24.340 1.00 92.81 297 THR A C 1
ATOM 2417 O O . THR A 1 297 ? -6.601 0.798 24.333 1.00 92.81 297 THR A O 1
ATOM 2420 N N . PHE A 1 298 ? -8.754 0.165 24.348 1.00 91.12 298 PHE A N 1
ATOM 2421 C CA . PHE A 1 298 ? -8.517 -1.281 24.213 1.00 91.12 298 PHE A CA 1
ATOM 2422 C C . PHE A 1 298 ? -8.673 -1.783 22.760 1.00 91.12 298 PHE A C 1
ATOM 2424 O O . PHE A 1 298 ? -8.361 -2.943 22.454 1.00 91.12 298 PHE A O 1
ATOM 2431 N N . PHE A 1 299 ? -9.156 -0.918 21.858 1.00 92.94 299 PHE A N 1
ATOM 2432 C CA . PHE A 1 299 ? -9.388 -1.220 20.441 1.00 92.94 299 PHE A CA 1
ATOM 2433 C C . PHE A 1 299 ? -8.074 -1.485 19.684 1.00 92.94 299 PHE A C 1
ATOM 2435 O O . PHE A 1 299 ? -7.973 -2.398 18.857 1.00 92.94 299 PHE A O 1
ATOM 2442 N N . VAL A 1 300 ? -7.026 -0.741 20.033 1.00 92.69 300 VAL A N 1
ATOM 2443 C CA . VAL A 1 300 ? -5.658 -0.881 19.514 1.00 92.69 300 VAL A CA 1
ATOM 2444 C C . VAL A 1 300 ? -4.859 -1.874 20.370 1.00 92.69 300 VAL A C 1
ATOM 2446 O O . VAL A 1 300 ? -5.044 -1.932 21.585 1.00 92.69 300 VAL A O 1
ATOM 2449 N N . ILE A 1 301 ? -3.964 -2.668 19.763 1.00 89.62 301 ILE A N 1
ATOM 2450 C CA . ILE A 1 301 ? -3.022 -3.504 20.533 1.00 89.62 301 ILE A CA 1
ATOM 2451 C C . ILE A 1 301 ? -1.772 -2.713 20.931 1.00 89.62 301 ILE A C 1
ATOM 2453 O O . ILE A 1 301 ? -1.267 -1.944 20.108 1.00 89.62 301 ILE A O 1
ATOM 2457 N N . PRO A 1 302 ? -1.211 -2.929 22.141 1.00 90.69 302 PRO A N 1
ATOM 2458 C CA . PRO A 1 302 ? -0.056 -2.173 22.624 1.00 90.69 302 PRO A CA 1
ATOM 2459 C C . PRO A 1 302 ? 1.158 -2.178 21.690 1.00 90.69 302 PRO A C 1
ATOM 2461 O O . PRO A 1 302 ? 1.855 -1.171 21.613 1.00 90.69 302 PRO A O 1
ATOM 2464 N N . THR A 1 303 ? 1.391 -3.275 20.960 1.00 89.06 303 THR A N 1
ATOM 2465 C CA . THR A 1 303 ? 2.486 -3.378 19.983 1.00 89.06 303 THR A CA 1
ATOM 2466 C C . THR A 1 303 ? 2.335 -2.385 18.839 1.00 89.06 303 THR A C 1
ATOM 2468 O O . THR A 1 303 ? 3.319 -1.775 18.476 1.00 89.06 303 THR A O 1
ATOM 2471 N N . THR A 1 304 ? 1.119 -2.133 18.344 1.00 91.62 304 THR A N 1
ATOM 2472 C CA . THR A 1 304 ? 0.862 -1.208 17.217 1.00 91.62 304 THR A CA 1
ATOM 2473 C C . THR A 1 304 ? 0.792 0.277 17.594 1.00 91.62 304 THR A C 1
ATOM 2475 O O . THR A 1 304 ? 0.629 1.130 16.720 1.00 91.62 304 THR A O 1
ATOM 2478 N N . ILE A 1 305 ? 0.889 0.626 18.884 1.00 93.38 305 ILE A N 1
ATOM 2479 C CA . ILE A 1 305 ? 0.826 2.026 19.340 1.00 93.38 305 ILE A CA 1
ATOM 2480 C C . ILE A 1 305 ? 1.905 2.920 18.685 1.00 93.38 305 ILE A C 1
ATOM 2482 O O . ILE A 1 305 ? 1.561 4.047 18.323 1.00 93.38 305 ILE A O 1
ATOM 2486 N N . PRO A 1 306 ? 3.173 2.496 18.493 1.00 93.19 306 PRO A N 1
ATOM 2487 C CA . PRO A 1 306 ? 4.184 3.304 17.806 1.00 93.19 306 PRO A CA 1
ATOM 2488 C C . PRO A 1 306 ? 3.807 3.615 16.352 1.00 93.19 306 PRO A C 1
ATOM 2490 O O . PRO A 1 306 ? 3.866 4.777 15.948 1.00 93.19 306 PRO A O 1
ATOM 2493 N N . THR A 1 307 ? 3.325 2.629 15.592 1.00 94.00 307 THR A N 1
ATOM 2494 C CA . THR A 1 307 ? 2.878 2.835 14.205 1.00 94.00 307 THR A CA 1
ATOM 2495 C C . THR A 1 307 ? 1.643 3.748 14.130 1.00 94.00 307 THR A C 1
ATOM 2497 O O . THR A 1 307 ? 1.585 4.632 13.276 1.00 94.00 307 THR A O 1
ATOM 2500 N N . TRP A 1 308 ? 0.694 3.641 15.074 1.00 95.56 308 TRP A N 1
ATOM 2501 C CA . TRP A 1 308 ? -0.426 4.592 15.193 1.00 95.56 308 TRP A CA 1
ATOM 2502 C C . TRP A 1 308 ? 0.030 6.025 15.497 1.00 95.56 308 TRP A C 1
ATOM 2504 O O . TRP A 1 308 ? -0.522 6.974 14.940 1.00 95.56 308 TRP A O 1
ATOM 2514 N N . ARG A 1 309 ? 1.049 6.208 16.349 1.00 95.31 309 ARG A N 1
ATOM 2515 C CA . ARG A 1 309 ? 1.644 7.533 16.600 1.00 95.31 309 ARG A CA 1
ATOM 2516 C C . ARG A 1 309 ? 2.237 8.116 15.321 1.00 95.31 309 ARG A C 1
ATOM 2518 O O . ARG A 1 309 ? 1.944 9.265 15.013 1.00 95.31 309 ARG A O 1
ATOM 2525 N N . ARG A 1 310 ? 2.976 7.316 14.543 1.00 94.88 310 ARG A N 1
ATOM 2526 C CA . ARG A 1 310 ? 3.545 7.754 13.260 1.00 94.88 310 ARG A CA 1
ATOM 2527 C C . ARG A 1 310 ? 2.468 8.111 12.232 1.00 94.88 310 ARG A C 1
ATOM 2529 O O . ARG A 1 310 ? 2.586 9.125 11.550 1.00 94.88 310 ARG A O 1
ATOM 2536 N N . ALA A 1 311 ? 1.370 7.353 12.172 1.00 95.38 311 ALA A N 1
ATOM 2537 C CA . ALA A 1 311 ? 0.214 7.729 11.357 1.00 95.38 311 ALA A CA 1
ATOM 2538 C C . ALA A 1 311 ? -0.308 9.122 11.760 1.00 95.38 311 ALA A C 1
ATOM 2540 O O . ALA A 1 311 ? -0.455 10.008 10.916 1.00 95.38 311 ALA A O 1
ATOM 2541 N N . PHE A 1 312 ? -0.533 9.356 13.054 1.00 94.56 312 PHE A N 1
ATOM 2542 C CA . PHE A 1 312 ? -0.994 10.652 13.555 1.00 94.56 312 PHE A CA 1
ATOM 2543 C C . PHE A 1 312 ? 0.020 11.795 13.329 1.00 94.56 312 PHE A C 1
ATOM 2545 O O . PHE A 1 312 ? -0.397 12.920 13.039 1.00 94.56 312 PHE A O 1
ATOM 2552 N N . GLU A 1 313 ? 1.327 11.522 13.335 1.00 93.38 313 GLU A N 1
ATOM 2553 C CA . GLU A 1 313 ? 2.366 12.473 12.914 1.00 93.38 313 GLU A CA 1
ATOM 2554 C C . GLU A 1 313 ? 2.243 12.836 11.422 1.00 93.38 313 GLU A C 1
ATOM 2556 O O . GLU A 1 313 ? 2.369 14.012 11.066 1.00 93.38 313 GLU A O 1
ATOM 2561 N N . TYR A 1 314 ? 1.904 11.885 10.543 1.00 93.44 314 TYR A N 1
ATOM 2562 C CA . TYR A 1 314 ? 1.594 12.172 9.134 1.00 93.44 314 TYR A CA 1
ATOM 2563 C C . TYR A 1 314 ? 0.326 13.009 8.954 1.00 93.44 314 TYR A C 1
ATOM 2565 O O . TYR A 1 314 ? 0.322 13.953 8.162 1.00 93.44 314 TYR A O 1
ATOM 2573 N N . MET A 1 315 ? -0.718 12.742 9.741 1.00 90.69 315 MET A N 1
ATOM 2574 C CA . MET A 1 315 ? -1.918 13.584 9.781 1.00 90.69 315 MET A CA 1
ATOM 2575 C C . MET A 1 315 ? -1.576 15.021 10.212 1.00 90.69 315 MET A C 1
ATOM 2577 O O . MET A 1 315 ? -2.028 15.975 9.585 1.00 90.69 315 MET A O 1
ATOM 2581 N N . TYR A 1 316 ? -0.757 15.191 11.255 1.00 88.12 316 TYR A N 1
ATOM 2582 C CA . TYR A 1 316 ? -0.340 16.504 11.761 1.00 88.12 316 TYR A CA 1
ATOM 2583 C C . TYR A 1 316 ? 0.587 17.265 10.795 1.00 88.12 316 TYR A C 1
ATOM 2585 O O . TYR A 1 316 ? 0.531 18.490 10.723 1.00 88.12 316 TYR A O 1
ATOM 2593 N N . THR A 1 317 ? 1.421 16.556 10.030 1.00 88.38 317 THR A N 1
ATOM 2594 C CA . THR A 1 317 ? 2.362 17.145 9.057 1.00 88.38 317 THR A CA 1
ATOM 2595 C C . THR A 1 317 ? 1.783 17.308 7.644 1.00 88.38 317 THR A C 1
ATOM 2597 O O . THR A 1 317 ? 2.534 17.573 6.703 1.00 88.38 317 THR A O 1
ATOM 2600 N N . GLY A 1 318 ? 0.461 17.173 7.475 1.00 87.88 318 GLY A N 1
ATOM 2601 C CA . GLY A 1 318 ? -0.223 17.400 6.197 1.00 87.88 318 GLY A CA 1
ATOM 2602 C C . GLY A 1 318 ? 0.130 16.377 5.111 1.00 87.88 318 GLY A C 1
ATOM 2603 O O . GLY A 1 318 ? 0.242 16.747 3.944 1.00 87.88 318 GLY A O 1
ATOM 2604 N N . GLN A 1 319 ? 0.349 15.114 5.493 1.00 90.69 319 GLN A N 1
ATOM 2605 C CA . GLN A 1 319 ? 0.683 13.991 4.604 1.00 90.69 319 GLN A CA 1
ATOM 2606 C C . GLN A 1 319 ? -0.429 12.919 4.682 1.00 90.69 319 GLN A C 1
ATOM 2608 O O . GLN A 1 319 ? -0.226 11.846 5.260 1.00 90.69 319 GLN A O 1
ATOM 2613 N N . PRO A 1 320 ? -1.636 13.194 4.145 1.00 90.19 320 PRO A N 1
ATOM 2614 C CA . PRO A 1 320 ? -2.829 12.379 4.388 1.00 90.19 320 PRO A CA 1
ATOM 2615 C C . PRO A 1 320 ? -2.707 10.962 3.821 1.00 90.19 320 PRO A C 1
ATOM 2617 O O . PRO A 1 320 ? -3.180 10.015 4.442 1.00 90.19 320 PRO A O 1
ATOM 2620 N N . ILE A 1 321 ? -2.016 10.792 2.690 1.00 92.44 321 ILE A N 1
ATOM 2621 C CA . ILE A 1 321 ? -1.801 9.476 2.080 1.00 92.44 321 ILE A CA 1
ATOM 2622 C C . ILE A 1 321 ? -0.918 8.592 2.967 1.00 92.44 321 ILE A C 1
ATOM 2624 O O . ILE A 1 321 ? -1.228 7.419 3.142 1.00 92.44 321 ILE A O 1
ATOM 2628 N N . LEU A 1 322 ? 0.127 9.143 3.596 1.00 95.06 322 LEU A N 1
ATOM 2629 C CA . LEU A 1 322 ? 0.975 8.377 4.521 1.00 95.06 322 LEU A CA 1
ATOM 2630 C C . LEU A 1 322 ? 0.236 8.021 5.821 1.00 95.06 322 LEU A C 1
ATOM 2632 O O . LEU A 1 322 ? 0.404 6.915 6.334 1.00 95.06 322 LEU A O 1
ATOM 2636 N N . PHE A 1 323 ? -0.643 8.906 6.310 1.00 95.00 323 PHE A N 1
ATOM 2637 C CA . PHE A 1 323 ? -1.577 8.557 7.385 1.00 95.00 323 PHE A CA 1
ATOM 2638 C C . PHE A 1 323 ? -2.477 7.388 6.977 1.00 95.00 323 PHE A C 1
ATOM 2640 O O . PHE A 1 323 ? -2.548 6.417 7.720 1.00 95.00 323 PHE A O 1
ATOM 2647 N N . LEU A 1 324 ? -3.136 7.445 5.812 1.00 95.06 324 LEU A N 1
ATOM 2648 C CA . LEU A 1 324 ? -4.048 6.388 5.356 1.00 95.06 324 LEU A CA 1
ATOM 2649 C C . LEU A 1 324 ? -3.315 5.058 5.127 1.00 95.06 324 LEU A C 1
ATOM 2651 O O . LEU A 1 324 ? -3.814 4.011 5.532 1.00 95.06 324 LEU A O 1
ATOM 2655 N N . ILE A 1 325 ? -2.111 5.101 4.552 1.00 95.25 325 ILE A N 1
ATOM 2656 C CA . ILE A 1 325 ? -1.255 3.929 4.341 1.00 95.25 325 ILE A CA 1
ATOM 2657 C C . ILE A 1 325 ? -0.977 3.179 5.651 1.00 95.25 325 ILE A C 1
ATOM 2659 O O . ILE A 1 325 ? -1.052 1.953 5.669 1.00 95.25 325 ILE A O 1
ATOM 2663 N N . LEU A 1 326 ? -0.703 3.890 6.749 1.00 95.06 326 LEU A N 1
ATOM 2664 C CA . LEU A 1 326 ? -0.509 3.263 8.059 1.00 95.06 326 LEU A CA 1
ATOM 2665 C C . LEU A 1 326 ? -1.828 2.939 8.773 1.00 95.06 326 LEU A C 1
ATOM 2667 O O . LEU A 1 326 ? -1.974 1.861 9.344 1.00 95.06 326 LEU A O 1
ATOM 2671 N N . ALA A 1 327 ? -2.792 3.857 8.767 1.00 95.75 327 ALA A N 1
ATOM 2672 C CA . ALA A 1 327 ? -4.006 3.753 9.570 1.00 95.75 327 ALA A CA 1
ATOM 2673 C C . ALA A 1 327 ? -4.974 2.676 9.063 1.00 95.75 327 ALA A C 1
ATOM 2675 O O . ALA A 1 327 ? -5.646 2.049 9.877 1.00 95.75 327 ALA A O 1
ATOM 2676 N N . LEU A 1 328 ? -5.059 2.432 7.750 1.00 95.50 328 LEU A N 1
ATOM 2677 C CA . LEU A 1 328 ? -6.046 1.504 7.184 1.00 95.50 328 LEU A CA 1
ATOM 2678 C C . LEU A 1 328 ? -5.748 0.022 7.509 1.00 95.50 328 LEU A C 1
ATOM 2680 O O . LEU A 1 328 ? -6.666 -0.649 7.990 1.00 95.50 328 LEU A O 1
ATOM 2684 N N . PRO A 1 329 ? -4.507 -0.499 7.376 1.00 94.19 329 PRO A N 1
ATOM 2685 C CA . PRO A 1 329 ? -4.171 -1.848 7.844 1.00 94.19 329 PRO A CA 1
ATOM 2686 C C . PRO A 1 329 ? -4.354 -2.021 9.359 1.00 94.19 329 PRO A C 1
ATOM 2688 O O . PRO A 1 329 ? -4.829 -3.062 9.817 1.00 94.19 329 PRO A O 1
ATOM 2691 N N . LEU A 1 330 ? -4.011 -0.992 10.143 1.00 94.38 330 LEU A N 1
ATOM 2692 C CA . LEU A 1 330 ? -4.156 -1.001 11.601 1.00 94.38 330 LEU A CA 1
ATOM 2693 C C . LEU A 1 330 ? -5.628 -0.980 12.042 1.00 94.38 330 LEU A C 1
ATOM 2695 O O . LEU A 1 330 ? -6.006 -1.696 12.970 1.00 94.38 330 LEU A O 1
ATOM 2699 N N . LEU A 1 331 ? -6.472 -0.205 11.356 1.00 95.25 331 LEU A N 1
ATOM 2700 C CA . LEU A 1 331 ? -7.920 -0.193 11.545 1.00 95.25 331 LEU A CA 1
ATOM 2701 C C . LEU A 1 331 ? -8.528 -1.556 11.194 1.00 95.25 331 LEU A C 1
ATOM 2703 O O . LEU A 1 331 ? -9.325 -2.079 11.972 1.00 95.25 331 LEU A O 1
ATOM 2707 N N . GLU A 1 332 ? -8.125 -2.166 10.074 1.00 93.25 332 GLU A N 1
ATOM 2708 C CA . GLU A 1 332 ? -8.593 -3.503 9.694 1.00 93.25 332 GLU A CA 1
ATOM 2709 C C . GLU A 1 332 ? -8.212 -4.554 10.750 1.00 93.25 332 GLU A C 1
ATOM 2711 O O . GLU A 1 332 ? -9.056 -5.350 11.162 1.00 93.25 332 GLU A O 1
ATOM 2716 N N . HIS A 1 333 ? -6.980 -4.511 11.267 1.00 91.06 333 HIS A N 1
ATOM 2717 C CA . HIS A 1 333 ? -6.546 -5.371 12.369 1.00 91.06 333 HIS A CA 1
ATOM 2718 C C . HIS A 1 333 ? -7.394 -5.174 13.641 1.00 91.06 333 HIS A C 1
ATOM 2720 O O . HIS A 1 333 ? -7.851 -6.146 14.249 1.00 91.06 333 HIS A O 1
ATOM 2726 N N . SER A 1 334 ? -7.634 -3.927 14.055 1.00 93.06 334 SER A N 1
ATOM 2727 C CA . SER A 1 334 ? -8.434 -3.622 15.248 1.00 93.06 334 SER A CA 1
ATOM 2728 C C . SER A 1 334 ? -9.897 -4.056 15.106 1.00 93.06 334 SER A C 1
ATOM 2730 O O . SER A 1 334 ? -10.452 -4.653 16.033 1.00 93.06 334 SER A O 1
ATOM 2732 N N . LEU A 1 335 ? -10.502 -3.861 13.929 1.00 92.25 335 LEU A N 1
ATOM 2733 C CA . LEU A 1 335 ? -11.831 -4.390 13.606 1.00 92.25 335 LEU A CA 1
ATOM 2734 C C . LEU A 1 335 ? -11.853 -5.928 13.624 1.00 92.25 335 LEU A C 1
ATOM 2736 O O . LEU A 1 335 ? -12.824 -6.504 14.108 1.00 92.25 335 LEU A O 1
ATOM 2740 N N . ARG A 1 336 ? -10.778 -6.603 13.192 1.00 90.31 336 ARG A N 1
ATOM 2741 C CA . ARG A 1 336 ? -10.655 -8.075 13.236 1.00 90.31 336 ARG A CA 1
ATOM 2742 C C . ARG A 1 336 ? -10.649 -8.631 14.647 1.00 90.31 336 ARG A C 1
ATOM 2744 O O . ARG A 1 336 ? -11.353 -9.603 14.923 1.00 90.31 336 ARG A O 1
ATOM 2751 N N . ARG A 1 337 ? -9.924 -7.979 15.558 1.00 89.56 337 ARG A N 1
ATOM 2752 C CA . ARG A 1 337 ? -9.979 -8.294 16.992 1.00 89.56 337 ARG A CA 1
ATOM 2753 C C . ARG A 1 337 ? -11.395 -8.137 17.534 1.00 89.56 337 ARG A C 1
ATOM 2755 O O . ARG A 1 337 ? -11.898 -9.049 18.183 1.00 89.56 337 ARG A O 1
ATOM 2762 N N . LEU A 1 338 ? -12.046 -7.008 17.245 1.00 90.19 338 LEU A N 1
ATOM 2763 C CA . LEU A 1 338 ? -13.403 -6.735 17.716 1.00 90.19 338 LEU A CA 1
ATOM 2764 C C . LEU A 1 338 ? -14.416 -7.755 17.170 1.00 90.19 338 LEU A C 1
ATOM 2766 O O . LEU A 1 338 ? -15.230 -8.274 17.931 1.00 90.19 338 LEU A O 1
ATOM 2770 N N . TYR A 1 339 ? -14.324 -8.095 15.881 1.00 88.88 339 TYR A N 1
ATOM 2771 C CA . TYR A 1 339 ? -15.185 -9.080 15.226 1.00 88.88 339 TYR A CA 1
ATOM 2772 C C . TYR A 1 339 ? -15.103 -10.450 15.898 1.00 88.88 339 TYR A C 1
ATOM 2774 O O . TYR A 1 339 ? -16.139 -11.040 16.193 1.00 88.88 339 TYR A O 1
ATOM 2782 N N . ILE A 1 340 ? -13.894 -10.949 16.166 1.00 86.00 340 ILE A N 1
ATOM 2783 C CA . ILE A 1 340 ? -13.698 -12.273 16.769 1.00 86.00 340 ILE A CA 1
ATOM 2784 C C . ILE A 1 340 ? -14.152 -12.272 18.235 1.00 86.00 340 ILE A C 1
ATOM 2786 O O . ILE A 1 340 ? -14.919 -13.144 18.633 1.00 86.00 340 ILE A O 1
ATOM 2790 N N . CYS A 1 341 ? -13.805 -11.239 19.013 1.00 87.19 341 CYS A N 1
ATOM 2791 C CA . CYS A 1 341 ? -14.262 -11.101 20.401 1.00 87.19 341 CYS A CA 1
ATOM 2792 C C . CYS A 1 341 ? -15.797 -11.085 20.551 1.00 87.19 341 CYS A C 1
ATOM 2794 O O . CYS A 1 341 ? -16.316 -11.565 21.559 1.00 87.19 341 CYS A O 1
ATOM 2796 N N . LEU A 1 342 ? -16.524 -10.520 19.579 1.00 88.62 342 LEU A N 1
ATOM 2797 C CA . LEU A 1 342 ? -17.988 -10.404 19.617 1.00 88.62 342 LEU A CA 1
ATOM 2798 C C . LEU A 1 342 ? -18.724 -11.590 18.972 1.00 88.62 342 LEU A C 1
ATOM 2800 O O . LEU A 1 342 ? -19.906 -11.788 19.251 1.00 88.62 342 LEU A O 1
ATOM 2804 N N . ASN A 1 343 ? -18.053 -12.394 18.144 1.00 85.38 343 ASN A N 1
ATOM 2805 C CA . ASN A 1 343 ? -18.650 -13.516 17.418 1.00 85.38 343 ASN A CA 1
ATOM 2806 C C . ASN A 1 343 ? -17.963 -14.835 17.815 1.00 85.38 343 ASN A C 1
ATOM 2808 O O . ASN A 1 343 ? -17.185 -15.391 17.049 1.00 85.38 343 ASN A O 1
ATOM 2812 N N . GLN A 1 344 ? -18.287 -15.344 19.009 1.00 70.88 344 GLN A N 1
ATOM 2813 C CA . GLN A 1 344 ? -17.620 -16.482 19.679 1.00 70.88 344 GLN A CA 1
ATOM 2814 C C . GLN A 1 344 ? -17.513 -17.789 18.867 1.00 70.88 344 GLN A C 1
ATOM 2816 O O . GLN A 1 344 ? -16.662 -18.622 19.170 1.00 70.88 344 GLN A O 1
ATOM 2821 N N . ASP A 1 345 ? -18.357 -17.989 17.851 1.00 69.44 345 ASP A N 1
ATOM 2822 C CA . ASP A 1 345 ? -18.307 -19.180 16.991 1.00 69.44 345 ASP A CA 1
ATOM 2823 C C . ASP A 1 345 ? -17.250 -19.054 15.868 1.00 69.44 345 ASP A C 1
ATOM 2825 O O . ASP A 1 345 ? -16.927 -20.031 15.190 1.00 69.44 345 ASP A O 1
ATOM 2829 N N . VAL A 1 346 ? -16.708 -17.849 15.648 1.00 71.81 346 VAL A N 1
ATOM 2830 C CA . VAL A 1 346 ? -15.609 -17.588 14.712 1.00 71.81 346 VAL A CA 1
ATOM 2831 C C . VAL A 1 346 ? -14.308 -17.983 15.398 1.00 71.81 346 VAL A C 1
ATOM 2833 O O . VAL A 1 346 ? -13.824 -17.290 16.284 1.00 71.81 346 VAL A O 1
ATOM 2836 N N . SER A 1 347 ? -13.732 -19.108 14.980 1.00 66.12 347 SER A N 1
ATOM 2837 C CA . SER A 1 347 ? -12.533 -19.656 15.616 1.00 66.12 347 SER A CA 1
ATOM 2838 C C . SER A 1 347 ? -11.340 -18.687 15.583 1.00 66.12 347 SER A C 1
ATOM 2840 O O . SER A 1 347 ? -10.970 -18.186 14.519 1.00 66.12 347 SER A O 1
ATOM 2842 N N . ASP A 1 348 ? -10.690 -18.519 16.740 1.00 60.22 348 ASP A N 1
ATOM 2843 C CA . ASP A 1 348 ? -9.552 -17.617 16.992 1.00 60.22 348 ASP A CA 1
ATOM 2844 C C . ASP A 1 348 ? -8.414 -17.698 15.964 1.00 60.22 348 ASP A C 1
ATOM 2846 O O . ASP A 1 348 ? -7.709 -16.714 15.741 1.00 60.22 348 ASP A O 1
ATOM 2850 N N . HIS A 1 349 ? -8.229 -18.840 15.290 1.00 60.50 349 HIS A N 1
ATOM 2851 C CA . HIS A 1 349 ? -7.212 -18.977 14.244 1.00 60.50 349 HIS A CA 1
ATOM 2852 C C . HIS A 1 349 ? -7.404 -17.940 13.116 1.00 60.50 349 HIS A C 1
ATOM 2854 O O . HIS A 1 349 ? -6.425 -17.443 12.558 1.00 60.50 349 HIS A O 1
ATOM 2860 N N . ARG A 1 350 ? -8.646 -17.510 12.847 1.00 62.50 350 ARG A N 1
ATOM 2861 C CA . ARG A 1 350 ? -8.988 -16.477 11.851 1.00 62.50 350 ARG A CA 1
ATOM 2862 C C . ARG A 1 350 ? -8.465 -15.073 12.208 1.00 62.50 350 ARG A C 1
ATOM 2864 O O . ARG A 1 350 ? -8.558 -14.177 11.370 1.00 62.50 350 ARG A O 1
ATOM 2871 N N . LEU A 1 351 ? -7.919 -14.867 13.414 1.00 56.19 351 LEU A N 1
ATOM 2872 C CA . LEU A 1 351 ? -7.340 -13.594 13.859 1.00 56.19 351 LEU A CA 1
ATOM 2873 C C . LEU A 1 351 ? -6.004 -13.289 13.167 1.00 56.19 351 LEU A C 1
ATOM 2875 O O . LEU A 1 351 ? -5.830 -12.196 12.631 1.00 56.19 351 LEU A O 1
ATOM 2879 N N . CYS A 1 352 ? -5.083 -14.260 13.172 1.00 51.78 352 CYS A N 1
ATOM 2880 C CA . CYS A 1 352 ? -3.706 -14.093 12.686 1.00 51.78 352 CYS A CA 1
ATOM 2881 C C . CYS A 1 352 ? -3.215 -15.217 11.759 1.00 51.78 352 CYS A C 1
ATOM 2883 O O . CYS A 1 352 ? -2.107 -15.117 11.241 1.00 51.78 352 CYS A O 1
ATOM 2885 N N . THR A 1 353 ? -3.992 -16.283 11.531 1.00 49.62 353 THR A N 1
ATOM 2886 C CA . THR A 1 353 ? -3.605 -17.348 10.593 1.00 49.62 353 THR A CA 1
ATOM 2887 C C . THR A 1 353 ? -4.471 -17.297 9.340 1.00 49.62 353 THR A C 1
ATOM 2889 O O . THR A 1 353 ? -5.664 -17.592 9.364 1.00 49.62 353 THR A O 1
ATOM 2892 N N . GLY A 1 354 ? -3.849 -16.936 8.217 1.00 50.25 354 GLY A N 1
ATOM 2893 C CA . GLY A 1 354 ? -4.257 -17.510 6.943 1.00 50.25 354 GLY A CA 1
ATOM 2894 C C . GLY A 1 354 ? -3.685 -18.920 6.892 1.00 50.25 354 GLY A C 1
ATOM 2895 O O . GLY A 1 354 ? -2.465 -19.075 6.819 1.00 50.25 354 GLY A O 1
ATOM 2896 N N . ASN A 1 355 ? -4.537 -19.943 6.962 1.00 51.12 355 ASN A N 1
ATOM 2897 C CA . ASN A 1 355 ? -4.111 -21.291 6.596 1.00 51.12 355 ASN A CA 1
ATOM 2898 C C . ASN A 1 355 ? -3.659 -21.267 5.126 1.00 51.12 355 ASN A C 1
ATOM 2900 O O . ASN A 1 355 ? -4.209 -20.514 4.317 1.00 51.12 355 ASN A O 1
ATOM 2904 N N . VAL A 1 356 ? -2.657 -22.072 4.762 1.00 48.25 356 VAL A N 1
ATOM 2905 C CA . VAL A 1 356 ? -2.180 -22.136 3.371 1.00 48.25 356 VAL A CA 1
ATOM 2906 C C . VAL A 1 356 ? -3.350 -22.540 2.466 1.00 48.25 356 VAL A C 1
ATOM 2908 O O . VAL A 1 356 ? -3.964 -23.581 2.679 1.00 48.25 356 VAL A O 1
ATOM 2911 N N . GLY A 1 357 ? -3.678 -21.685 1.494 1.00 49.22 357 GLY A N 1
ATOM 2912 C CA . GLY A 1 357 ? -4.817 -21.870 0.587 1.00 49.22 357 GLY A CA 1
ATOM 2913 C C . GLY A 1 357 ? -6.158 -21.278 1.055 1.00 49.22 357 GLY A C 1
ATOM 2914 O O . GLY A 1 357 ? -7.103 -21.270 0.271 1.00 49.22 357 GLY A O 1
ATOM 2915 N N . GLU A 1 358 ? -6.267 -20.734 2.272 1.00 57.09 358 GLU A N 1
ATOM 2916 C CA . GLU A 1 358 ? -7.488 -20.062 2.744 1.00 57.09 358 GLU A CA 1
ATOM 2917 C C . GLU A 1 358 ? -7.466 -18.540 2.538 1.00 57.09 358 GLU A C 1
ATOM 2919 O O . GLU A 1 358 ? -6.430 -17.878 2.623 1.00 57.09 358 GLU A O 1
ATOM 2924 N N . TYR A 1 359 ? -8.652 -17.958 2.328 1.00 60.34 359 TYR A N 1
ATOM 2925 C CA . TYR A 1 359 ? -8.829 -16.508 2.305 1.00 60.34 359 TYR A CA 1
ATOM 2926 C C . TYR A 1 359 ? -8.907 -15.921 3.719 1.00 60.34 359 TYR A C 1
ATOM 2928 O O . TYR A 1 359 ? -9.650 -16.404 4.584 1.00 60.34 359 TYR A O 1
ATOM 2936 N N . PHE A 1 360 ? -8.166 -14.829 3.904 1.00 68.62 360 PHE A N 1
ATOM 2937 C CA . PHE A 1 360 ? -8.129 -14.013 5.112 1.00 68.62 360 PHE A CA 1
ATOM 2938 C C . PHE A 1 360 ? -9.508 -13.469 5.520 1.00 68.62 360 PHE A C 1
ATOM 2940 O O . PHE A 1 360 ? -10.397 -13.277 4.691 1.00 68.62 360 PHE A O 1
ATOM 2947 N N . LEU A 1 361 ? -9.669 -13.156 6.808 1.00 76.00 361 LEU A N 1
ATOM 2948 C CA . LEU A 1 361 ? -10.812 -12.392 7.305 1.00 76.00 361 LEU A CA 1
ATOM 2949 C C . LEU A 1 361 ? -10.614 -10.896 6.979 1.00 76.00 361 LEU A C 1
ATOM 2951 O O . LEU A 1 361 ? -9.861 -10.208 7.674 1.00 76.00 361 LEU A O 1
ATOM 2955 N N . THR A 1 362 ? -11.256 -10.430 5.901 1.00 80.19 362 THR A N 1
ATOM 2956 C CA . THR A 1 362 ? -11.167 -9.051 5.377 1.00 80.19 362 THR A CA 1
ATOM 2957 C C . THR A 1 362 ? -12.276 -8.142 5.911 1.00 80.19 362 THR A C 1
ATOM 2959 O O . THR A 1 362 ? -13.292 -8.615 6.432 1.00 80.19 362 THR A O 1
ATOM 2962 N N . MET A 1 363 ? -12.109 -6.826 5.743 1.00 85.12 363 MET A N 1
ATOM 2963 C CA . MET A 1 363 ? -13.090 -5.814 6.161 1.00 85.12 363 MET A CA 1
ATOM 2964 C C . MET A 1 363 ? -14.505 -6.071 5.602 1.00 85.12 363 MET A C 1
ATOM 2966 O O . MET A 1 363 ? -15.482 -5.997 6.346 1.00 85.12 363 MET A O 1
ATOM 2970 N N . ASP A 1 364 ? -14.608 -6.504 4.344 1.00 83.25 364 ASP A N 1
ATOM 2971 C CA . ASP A 1 364 ? -15.859 -6.815 3.624 1.00 83.25 364 ASP A CA 1
ATOM 2972 C C . ASP A 1 364 ? -16.647 -7.990 4.203 1.00 83.25 364 ASP A C 1
ATOM 2974 O O . ASP A 1 364 ? -17.824 -8.173 3.888 1.00 83.25 364 ASP A O 1
ATOM 2978 N N . VAL A 1 365 ? -15.981 -8.847 4.980 1.00 83.31 365 VAL A N 1
ATOM 2979 C CA . VAL A 1 365 ? -16.602 -9.959 5.706 1.00 83.31 365 VAL A CA 1
ATOM 2980 C C . VAL A 1 365 ? -16.983 -9.498 7.110 1.00 83.31 365 VAL A C 1
ATOM 2982 O O . VAL A 1 365 ? -18.091 -9.774 7.566 1.00 83.31 365 VAL A O 1
ATOM 2985 N N . MET A 1 366 ? -16.101 -8.745 7.773 1.00 87.50 366 MET A N 1
ATOM 2986 C CA . MET A 1 366 ? -16.298 -8.268 9.146 1.00 87.50 366 MET A CA 1
ATOM 2987 C C . MET A 1 366 ? -17.447 -7.267 9.298 1.00 87.50 366 MET A C 1
ATOM 2989 O O . MET A 1 366 ? -18.050 -7.202 10.368 1.00 87.50 366 MET A O 1
ATOM 2993 N N . LEU A 1 367 ? -17.764 -6.508 8.246 1.00 88.44 367 LEU A N 1
ATOM 2994 C CA . LEU A 1 367 ? -18.840 -5.511 8.241 1.00 88.44 367 LEU A CA 1
ATOM 2995 C C . LEU A 1 367 ? -20.183 -6.048 7.702 1.00 88.44 367 LEU A C 1
ATOM 2997 O O . LEU A 1 367 ? -21.144 -5.295 7.584 1.00 88.44 367 LEU A O 1
ATOM 3001 N N . ARG A 1 368 ? -20.312 -7.355 7.419 1.00 86.88 368 ARG A N 1
ATOM 3002 C CA . ARG A 1 368 ? -21.602 -7.948 7.008 1.00 86.88 368 ARG A CA 1
ATOM 3003 C C . ARG A 1 368 ? -22.574 -8.049 8.177 1.00 86.88 368 ARG A C 1
ATOM 3005 O O . ARG A 1 368 ? -22.185 -8.397 9.290 1.00 86.88 368 ARG A O 1
ATOM 3012 N N . LYS A 1 369 ? -23.860 -7.812 7.903 1.00 84.50 369 LYS A N 1
ATOM 3013 C CA . LYS A 1 369 ? -24.963 -7.858 8.888 1.00 84.50 369 LYS A CA 1
ATOM 3014 C C . LYS A 1 369 ? -25.124 -9.234 9.555 1.00 84.50 369 LYS A C 1
ATOM 3016 O O . LYS A 1 369 ? -25.484 -9.304 10.733 1.00 84.50 369 LYS A O 1
ATOM 3021 N N . SER A 1 370 ? -24.802 -10.308 8.838 1.00 81.19 370 SER A N 1
ATOM 3022 C CA . SER A 1 370 ? -24.747 -11.685 9.336 1.00 81.19 370 SER A CA 1
ATOM 3023 C C . SER A 1 370 ? -23.322 -12.249 9.296 1.00 81.19 370 SER A C 1
ATOM 3025 O O . SER A 1 370 ? -22.525 -11.937 8.409 1.00 81.19 370 SER A O 1
ATOM 3027 N N . VAL A 1 371 ? -23.005 -13.103 10.271 1.00 77.88 371 VAL A N 1
ATOM 3028 C CA . VAL A 1 371 ? -21.783 -13.912 10.304 1.00 77.88 371 VAL A CA 1
ATOM 3029 C C . VAL A 1 371 ? -21.944 -15.028 9.283 1.00 77.88 371 VAL A C 1
ATOM 3031 O O . VAL A 1 371 ? -22.648 -16.010 9.522 1.00 77.88 371 VAL A O 1
ATOM 3034 N N . SER A 1 372 ? -21.277 -14.908 8.137 1.00 61.69 372 SER A N 1
ATOM 3035 C CA . SER A 1 372 ? -21.224 -16.012 7.185 1.00 61.69 372 SER A CA 1
ATOM 3036 C C . SER A 1 372 ? -20.361 -17.139 7.755 1.00 61.69 372 SER A C 1
ATOM 3038 O O . SER A 1 372 ? -19.131 -17.044 7.746 1.00 61.69 372 SER A O 1
ATOM 3040 N N . MET A 1 373 ? -21.004 -18.223 8.196 1.00 54.91 373 MET A N 1
ATOM 3041 C CA . MET A 1 373 ? -20.386 -19.519 8.499 1.00 54.91 373 MET A CA 1
ATOM 3042 C C . MET A 1 373 ? -19.842 -20.174 7.213 1.00 54.91 373 MET A C 1
ATOM 3044 O O . MET A 1 373 ? -20.320 -21.200 6.744 1.00 54.91 373 MET A O 1
ATOM 3048 N N . GLN A 1 374 ? -18.806 -19.564 6.631 1.00 47.97 374 GLN A N 1
ATOM 3049 C CA . GLN A 1 374 ? -17.916 -20.187 5.641 1.00 47.97 374 GLN A CA 1
ATOM 3050 C C . GLN A 1 374 ? -16.821 -21.031 6.325 1.00 47.97 374 GLN A C 1
ATOM 3052 O O . GLN A 1 374 ? -15.884 -21.499 5.682 1.00 47.97 374 GLN A O 1
ATOM 3057 N N . CYS A 1 375 ? -16.945 -21.228 7.637 1.00 42.88 375 CYS A N 1
ATOM 3058 C CA . CYS A 1 375 ? -16.131 -22.121 8.440 1.00 42.88 375 CYS A CA 1
ATOM 3059 C C . CYS A 1 375 ? -16.631 -23.562 8.238 1.00 42.88 375 CYS A C 1
ATOM 3061 O O . CYS A 1 375 ? -17.797 -23.851 8.484 1.00 42.88 375 CYS A O 1
ATOM 3063 N N . ASP A 1 376 ? -15.748 -24.458 7.795 1.00 43.56 376 ASP A N 1
ATOM 3064 C CA . ASP A 1 376 ? -16.028 -25.873 7.517 1.00 43.56 376 ASP A CA 1
ATOM 3065 C C . ASP A 1 376 ? -17.048 -26.172 6.395 1.00 43.56 376 ASP A C 1
ATOM 3067 O O . ASP A 1 376 ? -18.056 -26.852 6.608 1.00 43.56 376 ASP A O 1
ATOM 3071 N N . ILE A 1 377 ? -16.698 -25.848 5.141 1.00 44.16 377 ILE A N 1
ATOM 3072 C CA . ILE A 1 377 ? -17.336 -26.449 3.943 1.00 44.16 377 ILE A CA 1
ATOM 3073 C C . ILE A 1 377 ? -17.400 -27.992 4.067 1.00 44.16 377 ILE A C 1
ATOM 3075 O O . ILE A 1 377 ? -18.379 -28.621 3.665 1.00 44.16 377 ILE A O 1
ATOM 3079 N N . ALA A 1 378 ? -16.395 -28.603 4.708 1.00 44.12 378 ALA A N 1
ATOM 3080 C CA . ALA A 1 378 ? -16.346 -30.033 5.011 1.00 44.12 378 ALA A CA 1
ATOM 3081 C C . ALA A 1 378 ? -17.435 -30.528 5.993 1.00 44.12 378 ALA A C 1
ATOM 3083 O O . ALA A 1 378 ? -17.843 -31.684 5.891 1.00 44.12 378 ALA A O 1
ATOM 3084 N N . LYS A 1 379 ? -17.933 -29.690 6.918 1.00 42.19 379 LYS A N 1
ATOM 3085 C CA . LYS A 1 379 ? -19.066 -30.034 7.804 1.00 42.19 379 LYS A CA 1
ATOM 3086 C C . LYS A 1 379 ? -20.410 -29.730 7.146 1.00 42.19 379 LYS A C 1
ATOM 3088 O O . LYS A 1 379 ? -21.309 -30.564 7.210 1.00 42.19 379 LYS A O 1
ATOM 3093 N N . VAL A 1 380 ? -20.527 -28.596 6.449 1.00 45.19 380 VAL A N 1
ATOM 3094 C CA . VAL A 1 380 ? -21.764 -28.184 5.754 1.00 45.19 380 VAL A CA 1
ATOM 3095 C C . VAL A 1 380 ? -22.184 -29.198 4.677 1.00 45.19 380 VAL A C 1
ATOM 3097 O O . VAL A 1 380 ? -23.370 -29.450 4.487 1.00 45.19 380 VAL A O 1
ATOM 3100 N N . LEU A 1 381 ? -21.232 -29.857 4.006 1.00 48.03 381 LEU A N 1
ATOM 3101 C CA . LEU A 1 381 ? -21.543 -30.944 3.064 1.00 48.03 381 LEU A CA 1
ATOM 3102 C C . LEU A 1 381 ? -21.953 -32.266 3.744 1.00 48.03 381 LEU A C 1
ATOM 3104 O O . LEU A 1 381 ? -22.573 -33.111 3.097 1.00 48.03 381 LEU A O 1
ATOM 3108 N N . ALA A 1 382 ? -21.626 -32.459 5.025 1.00 50.34 382 ALA A N 1
ATOM 3109 C CA . ALA A 1 382 ? -21.935 -33.675 5.782 1.00 50.34 382 ALA A CA 1
ATOM 3110 C C . ALA A 1 382 ? -23.288 -33.609 6.517 1.00 50.34 382 ALA A C 1
ATOM 3112 O O . ALA A 1 382 ? -23.891 -34.650 6.783 1.00 50.34 382 ALA A O 1
ATOM 3113 N N . GLN A 1 383 ? -23.781 -32.408 6.832 1.00 42.34 383 GLN A N 1
ATOM 3114 C CA . GLN A 1 383 ? -25.039 -32.189 7.548 1.00 42.34 383 GLN A CA 1
ATOM 3115 C C . GLN A 1 383 ? -25.913 -31.182 6.792 1.00 42.34 383 GLN A C 1
ATOM 3117 O O . GLN A 1 383 ? -25.567 -30.013 6.668 1.00 42.34 383 GLN A O 1
ATOM 3122 N N . LYS A 1 384 ? -27.083 -31.635 6.312 1.00 41.16 384 LYS A N 1
ATOM 3123 C CA . LYS A 1 384 ? -28.124 -30.788 5.692 1.00 41.16 384 LYS A CA 1
ATOM 3124 C C . LYS A 1 384 ? -28.871 -29.935 6.731 1.00 41.16 384 LYS A C 1
ATOM 3126 O O . LYS A 1 384 ? -30.101 -29.937 6.762 1.00 41.16 384 LYS A O 1
ATOM 3131 N N . GLU A 1 385 ? -28.148 -29.249 7.602 1.00 45.09 385 GLU A N 1
ATOM 3132 C CA . GLU A 1 385 ? -28.748 -28.266 8.496 1.00 45.09 385 GLU A CA 1
ATOM 3133 C C . GLU A 1 385 ? -28.864 -26.922 7.774 1.00 45.09 385 GLU A C 1
ATOM 3135 O O . GLU A 1 385 ? -27.984 -26.509 7.016 1.00 45.09 385 GLU A O 1
ATOM 3140 N N . LEU A 1 386 ? -30.005 -26.263 7.970 1.00 43.91 386 LEU A N 1
ATOM 3141 C CA . LEU A 1 386 ? -30.205 -24.885 7.547 1.00 43.91 386 LEU A CA 1
ATOM 3142 C C . LEU A 1 386 ? -29.252 -24.026 8.379 1.00 43.91 386 LEU A C 1
ATOM 3144 O O . LEU A 1 386 ? -29.460 -23.877 9.579 1.00 43.91 386 LEU A O 1
ATOM 3148 N N . VAL A 1 387 ? -28.205 -23.493 7.749 1.00 52.62 387 VAL A N 1
ATOM 3149 C CA . VAL A 1 387 ? -27.283 -22.563 8.406 1.00 52.62 387 VAL A CA 1
ATOM 3150 C C . VAL A 1 387 ? -28.068 -21.298 8.746 1.00 52.62 387 VAL A C 1
ATOM 3152 O O . VAL A 1 387 ? -28.366 -20.494 7.864 1.00 52.62 387 VAL A O 1
ATOM 3155 N N . GLU A 1 388 ? -28.445 -21.142 10.015 1.00 53.75 388 GLU A N 1
ATOM 3156 C CA . GLU A 1 388 ? -29.072 -19.914 10.495 1.00 53.75 388 GLU A CA 1
ATOM 3157 C C . GLU A 1 388 ? -28.068 -18.761 10.367 1.00 53.75 388 GLU A C 1
ATOM 3159 O O . GLU A 1 388 ? -26.983 -18.792 10.952 1.00 53.75 388 GLU A O 1
ATOM 3164 N N . GLU A 1 389 ? -28.420 -17.730 9.595 1.00 61.81 389 GLU A N 1
ATOM 3165 C CA . GLU A 1 389 ? -27.613 -16.514 9.496 1.00 61.81 389 GLU A CA 1
ATOM 3166 C C . GLU A 1 389 ? -27.630 -15.762 10.833 1.00 61.81 389 GLU A C 1
ATOM 3168 O O . GLU A 1 389 ? -28.506 -14.941 11.115 1.00 61.81 389 GLU A O 1
ATOM 3173 N N . ARG A 1 390 ? -26.637 -16.045 11.681 1.00 74.25 390 ARG A N 1
ATOM 3174 C CA . ARG A 1 390 ? -26.470 -15.374 12.970 1.00 74.25 390 ARG A CA 1
ATOM 3175 C C . ARG A 1 390 ? -26.091 -13.908 12.748 1.00 74.25 390 ARG A C 1
ATOM 3177 O O . ARG A 1 390 ? -25.179 -13.604 11.982 1.00 74.25 390 ARG A O 1
ATOM 3184 N N . LYS A 1 391 ? -26.764 -12.989 13.446 1.00 85.19 391 LYS A N 1
ATOM 3185 C CA . LYS A 1 391 ? -26.429 -11.556 13.436 1.00 85.19 391 LYS A CA 1
ATOM 3186 C C . LYS A 1 391 ? -24.985 -11.335 13.906 1.00 85.19 391 LYS A C 1
ATOM 3188 O O . LYS A 1 391 ? -24.578 -11.898 14.919 1.00 85.19 391 LYS A O 1
ATOM 3193 N N . ASN A 1 392 ? -24.248 -10.484 13.198 1.00 88.00 392 ASN A N 1
ATOM 3194 C CA . ASN A 1 392 ? -22.895 -10.076 13.565 1.00 88.00 392 ASN A CA 1
ATOM 3195 C C . ASN A 1 392 ? -22.902 -9.147 14.791 1.00 88.00 392 ASN A C 1
ATOM 3197 O O . ASN A 1 392 ? -23.489 -8.062 14.758 1.00 88.00 392 ASN A O 1
ATOM 3201 N N . GLY A 1 393 ? -22.207 -9.559 15.856 1.00 88.81 393 GLY A N 1
ATOM 3202 C CA . GLY A 1 393 ? -22.138 -8.841 17.131 1.00 88.81 393 GLY A CA 1
ATOM 3203 C C . GLY A 1 393 ? -21.527 -7.437 17.048 1.00 88.81 393 GLY A C 1
ATOM 3204 O O . GLY A 1 393 ? -21.839 -6.600 17.893 1.00 88.81 393 GLY A O 1
ATOM 3205 N N . ILE A 1 394 ? -20.740 -7.122 16.007 1.00 88.88 394 ILE A N 1
ATOM 3206 C CA . ILE A 1 394 ? -20.221 -5.760 15.776 1.00 88.88 394 ILE A CA 1
ATOM 3207 C C . ILE A 1 394 ? -21.355 -4.722 15.716 1.00 88.88 394 ILE A C 1
ATOM 3209 O O . ILE A 1 394 ? -21.216 -3.636 16.279 1.00 88.88 394 ILE A O 1
ATOM 3213 N N . PHE A 1 395 ? -22.502 -5.059 15.117 1.00 88.69 395 PHE A N 1
ATOM 3214 C CA . PHE A 1 395 ? -23.637 -4.136 14.990 1.00 88.69 395 PHE A CA 1
ATOM 3215 C C . PHE A 1 395 ? -24.285 -3.790 16.339 1.00 88.69 395 PHE A C 1
ATOM 3217 O O . PHE A 1 395 ? -24.898 -2.731 16.469 1.00 88.69 395 PHE A O 1
ATOM 3224 N N . ASP A 1 396 ? -24.144 -4.656 17.347 1.00 88.00 396 ASP A N 1
ATOM 3225 C CA . ASP A 1 396 ? -24.614 -4.394 18.710 1.00 88.00 396 ASP A CA 1
ATOM 3226 C C . ASP A 1 396 ? -23.621 -3.568 19.537 1.00 88.00 396 ASP A C 1
ATOM 3228 O O . ASP A 1 396 ? -24.034 -2.935 20.509 1.00 88.00 396 ASP A O 1
ATOM 3232 N N . GLN A 1 397 ? -22.345 -3.525 19.137 1.00 87.19 397 GLN A N 1
ATOM 3233 C CA . GLN A 1 397 ? -21.312 -2.721 19.789 1.00 87.19 397 GLN A CA 1
ATOM 3234 C C . GLN A 1 397 ? -21.175 -1.323 19.171 1.00 87.19 397 GLN A C 1
ATOM 3236 O O . GLN A 1 397 ? -21.194 -0.344 19.911 1.00 87.19 397 GLN A O 1
ATOM 3241 N N . LEU A 1 398 ? -21.046 -1.222 17.842 1.00 84.94 398 LEU A N 1
ATOM 3242 C CA . LEU A 1 398 ? -20.727 0.040 17.155 1.00 84.94 398 LEU A CA 1
ATOM 3243 C C . LEU A 1 398 ? -21.955 0.890 16.781 1.00 84.94 398 LEU A C 1
ATOM 3245 O O . LEU A 1 398 ? -21.805 2.094 16.667 1.00 84.94 398 LEU A O 1
ATOM 3249 N N . LYS A 1 399 ? -23.143 0.273 16.647 1.00 75.69 399 LYS A N 1
ATOM 3250 C CA . LYS A 1 399 ? -24.503 0.862 16.526 1.00 75.69 399 LYS A CA 1
ATOM 3251 C C . LYS A 1 399 ? -24.712 2.097 15.620 1.00 75.69 399 LYS A C 1
ATOM 3253 O O . LYS A 1 399 ? -24.215 3.184 15.881 1.00 75.69 399 LYS A O 1
ATOM 3258 N N . GLY A 1 400 ? -25.670 1.983 14.696 1.00 77.12 400 GLY A N 1
ATOM 3259 C CA . GLY A 1 400 ? -26.188 3.128 13.929 1.00 77.12 400 GLY A CA 1
ATOM 3260 C C . GLY A 1 400 ? -25.129 3.743 13.016 1.00 77.12 400 GLY A C 1
ATOM 3261 O O . GLY A 1 400 ? -24.343 3.007 12.423 1.00 77.12 400 GLY A O 1
ATOM 3262 N N . ASP A 1 401 ? -25.095 5.073 12.962 1.00 81.81 401 ASP A N 1
ATOM 3263 C CA . ASP A 1 401 ? -24.346 5.903 12.009 1.00 81.81 401 ASP A CA 1
ATOM 3264 C C . ASP A 1 401 ? -22.856 5.526 11.851 1.00 81.81 401 ASP A C 1
ATOM 3266 O O . ASP A 1 401 ? -22.271 5.727 10.791 1.00 81.81 401 ASP A O 1
ATOM 3270 N N . VAL A 1 402 ? -22.223 4.947 12.880 1.00 87.81 402 VAL A N 1
ATOM 3271 C CA . VAL A 1 402 ? -20.822 4.476 12.840 1.00 87.81 402 VAL A CA 1
ATOM 3272 C C . VAL A 1 402 ? -20.655 3.263 11.925 1.00 87.81 402 VAL A C 1
ATOM 3274 O O . VAL A 1 402 ? -19.662 3.156 11.208 1.00 87.81 402 VAL A O 1
ATOM 3277 N N . MET A 1 403 ? -21.619 2.339 11.957 1.00 89.06 403 MET A N 1
ATOM 3278 C CA . MET A 1 403 ? -21.631 1.164 11.085 1.00 89.06 403 MET A CA 1
ATOM 3279 C C . MET A 1 403 ? -21.957 1.542 9.651 1.00 89.06 403 MET A C 1
ATOM 3281 O O . MET A 1 403 ? -21.333 1.001 8.743 1.00 89.06 403 MET A O 1
ATOM 3285 N N . ASP A 1 404 ? -22.874 2.489 9.461 1.00 86.06 404 ASP A N 1
ATOM 3286 C CA . ASP A 1 404 ? -23.200 3.010 8.137 1.00 86.06 404 ASP A CA 1
ATOM 3287 C C . ASP A 1 404 ? -21.975 3.739 7.545 1.00 86.06 404 ASP A C 1
ATOM 3289 O O . ASP A 1 404 ? -21.567 3.432 6.430 1.00 86.06 404 ASP A O 1
ATOM 3293 N N . LEU A 1 405 ? -21.271 4.568 8.331 1.00 86.81 405 LEU A N 1
ATOM 3294 C CA . LEU A 1 405 ? -20.021 5.221 7.912 1.00 86.81 405 LEU A CA 1
ATOM 3295 C C . LEU A 1 405 ? -18.883 4.223 7.611 1.00 86.81 405 LEU A C 1
ATOM 3297 O O . LEU A 1 405 ? -18.095 4.451 6.694 1.00 86.81 405 LEU A O 1
ATOM 3301 N N . LEU A 1 406 ? -18.781 3.117 8.359 1.00 90.62 406 LEU A N 1
ATOM 3302 C CA . LEU A 1 406 ? -17.846 2.020 8.071 1.00 90.62 406 LEU A CA 1
ATOM 3303 C C . LEU A 1 406 ? -18.198 1.292 6.762 1.00 90.62 406 LEU A C 1
ATOM 3305 O O . LEU A 1 406 ? -17.299 1.007 5.969 1.00 90.62 406 LEU A O 1
ATOM 3309 N N . GLU A 1 407 ? -19.482 0.988 6.538 1.00 86.69 407 GLU A N 1
ATOM 3310 C CA . GLU A 1 407 ? -19.970 0.357 5.306 1.00 86.69 407 GLU A CA 1
ATOM 3311 C C . GLU A 1 407 ? -19.702 1.290 4.112 1.00 86.69 407 GLU A C 1
ATOM 3313 O O . GLU A 1 407 ? -19.058 0.869 3.152 1.00 86.69 407 GLU A O 1
ATOM 3318 N N . ASP A 1 408 ? -20.064 2.570 4.210 1.00 84.06 408 ASP A N 1
ATOM 3319 C CA . ASP A 1 408 ? -19.880 3.577 3.162 1.00 84.06 408 ASP A CA 1
ATOM 3320 C C . ASP A 1 408 ? -18.407 3.827 2.809 1.00 84.06 408 ASP A C 1
ATOM 3322 O O . ASP A 1 408 ? -18.032 3.743 1.637 1.00 84.06 408 ASP A O 1
ATOM 3326 N N . LEU A 1 409 ? -17.546 4.124 3.793 1.00 84.94 409 LEU A N 1
ATOM 3327 C CA . LEU A 1 409 ? -16.150 4.502 3.532 1.00 84.94 409 LEU A CA 1
ATOM 3328 C C . LEU A 1 409 ? -15.312 3.362 2.936 1.00 84.94 409 LEU A C 1
ATOM 3330 O O . LEU A 1 409 ? -14.355 3.631 2.200 1.00 84.94 409 LEU A O 1
ATOM 3334 N N . PHE A 1 410 ? -15.635 2.103 3.250 1.00 87.94 410 PHE A N 1
ATOM 3335 C CA . PHE A 1 410 ? -14.749 0.974 2.957 1.00 87.94 410 PHE A CA 1
ATOM 3336 C C . PHE A 1 410 ? -15.344 -0.121 2.071 1.00 87.94 410 PHE A C 1
ATOM 3338 O O . PHE A 1 410 ? -14.590 -0.674 1.278 1.00 87.94 410 PHE A O 1
ATOM 3345 N N . VAL A 1 411 ? -16.643 -0.427 2.166 1.00 84.38 411 VAL A N 1
ATOM 3346 C CA . VAL A 1 411 ? -17.228 -1.654 1.580 1.00 84.38 411 VAL A CA 1
ATOM 3347 C C . VAL A 1 411 ? -18.275 -1.369 0.503 1.00 84.38 411 VAL A C 1
ATOM 3349 O O . VAL A 1 411 ? -18.397 -2.131 -0.459 1.00 84.38 411 VAL A O 1
ATOM 3352 N N . HIS A 1 412 ? -19.058 -0.299 0.644 1.00 81.25 412 HIS A N 1
ATOM 3353 C CA . HIS A 1 412 ? -20.186 -0.038 -0.236 1.00 81.25 412 HIS A CA 1
ATOM 3354 C C . HIS A 1 412 ? -19.708 0.117 -1.685 1.00 81.25 412 HIS A C 1
ATOM 3356 O O . HIS A 1 412 ? -18.805 0.895 -1.988 1.00 81.25 412 HIS A O 1
ATOM 3362 N N . VAL A 1 413 ? -20.342 -0.612 -2.609 1.00 72.06 413 VAL A N 1
ATOM 3363 C CA . VAL A 1 413 ? -19.895 -0.706 -4.013 1.00 72.06 413 VAL A CA 1
ATOM 3364 C C . VAL A 1 413 ? -19.919 0.625 -4.762 1.00 72.06 413 VAL A C 1
ATOM 3366 O O . VAL A 1 413 ? -19.326 0.719 -5.828 1.00 72.06 413 VAL A O 1
ATOM 3369 N N . SER A 1 414 ? -20.598 1.636 -4.225 1.00 67.88 414 SER A N 1
ATOM 3370 C CA . SER A 1 414 ? -20.601 3.000 -4.757 1.00 67.88 414 SER A CA 1
ATOM 3371 C C . SER A 1 414 ? -19.935 4.018 -3.820 1.00 67.88 414 SER A C 1
ATOM 3373 O O . SER A 1 414 ? -19.855 5.188 -4.169 1.00 67.88 414 SER A O 1
ATOM 3375 N N . GLY A 1 415 ? -19.470 3.603 -2.640 1.00 72.19 415 GLY A N 1
ATOM 3376 C CA . GLY A 1 415 ? -18.664 4.445 -1.756 1.00 72.19 415 GLY A CA 1
ATOM 3377 C C . GLY A 1 415 ? -17.224 4.609 -2.269 1.00 72.19 415 GLY A C 1
ATOM 3378 O O . GLY A 1 415 ? -16.854 4.024 -3.291 1.00 72.19 415 GLY A O 1
ATOM 3379 N N . PRO A 1 416 ? -16.371 5.374 -1.565 1.00 76.44 416 PRO A N 1
ATOM 3380 C CA . PRO A 1 416 ? -14.993 5.633 -1.979 1.00 76.44 416 PRO A CA 1
ATOM 3381 C C . PRO A 1 416 ? -14.107 4.380 -1.943 1.00 76.44 416 PRO A C 1
ATOM 3383 O O . PRO A 1 416 ? -13.048 4.385 -2.568 1.00 76.44 416 PRO A O 1
ATOM 3386 N N . ARG A 1 417 ? -14.520 3.320 -1.221 1.00 81.88 417 ARG A N 1
ATOM 3387 C CA . ARG A 1 417 ? -13.755 2.075 -1.008 1.00 81.88 417 ARG A CA 1
ATOM 3388 C C . ARG A 1 417 ? -12.300 2.378 -0.643 1.00 81.88 417 ARG A C 1
ATOM 3390 O O . ARG A 1 417 ? -11.360 1.886 -1.271 1.00 81.88 417 ARG A O 1
ATOM 3397 N N . LEU A 1 418 ? -12.130 3.239 0.366 1.00 85.94 418 LEU A N 1
ATOM 3398 C CA . LEU A 1 418 ? -10.863 3.900 0.690 1.00 85.94 418 LEU A CA 1
ATOM 3399 C C . LEU A 1 418 ? -9.693 2.922 0.790 1.00 85.94 418 LEU A C 1
ATOM 3401 O O . LEU A 1 418 ? -8.630 3.119 0.204 1.00 85.94 418 LEU A O 1
ATOM 3405 N N . ARG A 1 419 ? -9.934 1.852 1.549 1.00 89.81 419 ARG A N 1
ATOM 3406 C CA . ARG A 1 419 ? -8.990 0.781 1.849 1.00 89.81 419 ARG A CA 1
ATOM 3407 C C . ARG A 1 419 ? -8.509 0.074 0.587 1.00 89.81 419 ARG A C 1
ATOM 3409 O O . ARG A 1 419 ? -7.317 -0.194 0.482 1.00 89.81 419 ARG A O 1
ATOM 3416 N N . ASP A 1 420 ? -9.391 -0.172 -0.375 1.00 85.81 420 ASP A N 1
ATOM 3417 C CA . ASP A 1 420 ? -9.011 -0.826 -1.623 1.00 85.81 420 ASP A CA 1
ATOM 3418 C C . ASP A 1 420 ? -8.228 0.128 -2.522 1.00 85.81 420 ASP A C 1
ATOM 3420 O O . ASP A 1 420 ? -7.095 -0.185 -2.887 1.00 85.81 420 ASP A O 1
ATOM 3424 N N . ARG A 1 421 ? -8.768 1.317 -2.826 1.00 85.44 421 ARG A N 1
ATOM 3425 C CA . ARG A 1 421 ? -8.101 2.283 -3.719 1.00 85.44 421 ARG A CA 1
ATOM 3426 C C . ARG A 1 421 ? -6.693 2.645 -3.234 1.00 85.44 421 ARG A C 1
ATOM 3428 O O . ARG A 1 421 ? -5.735 2.539 -3.998 1.00 85.44 421 ARG A O 1
ATOM 3435 N N . ILE A 1 422 ? -6.545 2.969 -1.945 1.00 90.12 422 ILE A N 1
ATOM 3436 C CA . ILE A 1 422 ? -5.244 3.306 -1.345 1.00 90.12 422 ILE A CA 1
ATOM 3437 C C . ILE A 1 422 ? -4.274 2.108 -1.408 1.00 90.12 422 ILE A C 1
ATOM 3439 O O . ILE A 1 422 ? -3.117 2.276 -1.801 1.00 90.12 422 ILE A O 1
ATOM 3443 N N . ALA A 1 423 ? -4.737 0.888 -1.109 1.00 90.31 423 ALA A N 1
ATOM 3444 C CA . ALA A 1 423 ? -3.910 -0.320 -1.191 1.00 90.31 423 ALA A CA 1
ATOM 3445 C C . ALA A 1 423 ? -3.526 -0.714 -2.633 1.00 90.31 423 ALA A C 1
ATOM 3447 O O . ALA A 1 423 ? -2.521 -1.391 -2.834 1.00 90.31 423 ALA A O 1
ATOM 3448 N N . HIS A 1 424 ? -4.300 -0.299 -3.640 1.00 88.50 424 HIS A N 1
ATOM 3449 C CA . HIS A 1 424 ? -4.004 -0.507 -5.063 1.00 88.50 424 HIS A CA 1
ATOM 3450 C C . HIS A 1 424 ? -3.173 0.625 -5.697 1.00 88.50 424 HIS A C 1
ATOM 3452 O O . HIS A 1 424 ? -2.879 0.554 -6.888 1.00 88.50 424 HIS A O 1
ATOM 3458 N N . GLY A 1 425 ? -2.783 1.656 -4.935 1.00 87.62 425 GLY A N 1
ATOM 3459 C CA . GLY A 1 425 ? -2.001 2.790 -5.448 1.00 87.62 425 GLY A CA 1
ATOM 3460 C C . GLY A 1 425 ? -2.826 3.829 -6.218 1.00 87.62 425 GLY A C 1
ATOM 3461 O O . GLY A 1 425 ? -2.260 4.674 -6.912 1.00 87.62 425 GLY A O 1
ATOM 3462 N N . ASP A 1 426 ? -4.155 3.773 -6.116 1.00 85.06 426 ASP A N 1
ATOM 3463 C CA . ASP A 1 426 ? -5.071 4.702 -6.773 1.00 85.06 426 ASP A CA 1
ATOM 3464 C C . ASP A 1 426 ? -5.396 5.872 -5.835 1.00 85.06 426 ASP A C 1
ATOM 3466 O O . ASP A 1 426 ? -6.321 5.808 -5.031 1.00 85.06 426 ASP A O 1
ATOM 3470 N N . TYR A 1 427 ? -4.573 6.919 -5.890 1.00 84.75 427 TYR A N 1
ATOM 3471 C CA . TYR A 1 427 ? -4.741 8.181 -5.163 1.00 84.75 427 TYR A CA 1
ATOM 3472 C C . TYR A 1 427 ? -3.997 9.321 -5.868 1.00 84.75 427 TYR A C 1
ATOM 3474 O O . TYR A 1 427 ? -3.185 9.082 -6.773 1.00 84.75 427 TYR A O 1
ATOM 3482 N N . ASP A 1 428 ? -4.248 10.563 -5.444 1.00 81.75 428 ASP A N 1
ATOM 3483 C CA . ASP A 1 428 ? -3.479 11.716 -5.910 1.00 81.75 428 ASP A CA 1
ATOM 3484 C C . ASP A 1 428 ? -2.063 11.717 -5.313 1.00 81.75 428 ASP A C 1
ATOM 3486 O O . ASP A 1 428 ? -1.847 11.951 -4.121 1.00 81.75 428 ASP A O 1
ATOM 3490 N N . PHE A 1 429 ? -1.066 11.463 -6.163 1.00 84.06 429 PHE A N 1
ATOM 3491 C CA . PHE A 1 429 ? 0.341 11.411 -5.766 1.00 84.06 429 PHE A CA 1
ATOM 3492 C C . PHE A 1 429 ? 0.865 12.752 -5.225 1.00 84.06 429 PHE A C 1
ATOM 3494 O O . PHE A 1 429 ? 1.829 12.754 -4.463 1.00 84.06 429 PHE A O 1
ATOM 3501 N N . THR A 1 430 ? 0.234 13.888 -5.543 1.00 81.31 430 THR A N 1
ATOM 3502 C CA . THR A 1 430 ? 0.621 15.195 -4.982 1.00 81.31 430 THR A CA 1
ATOM 3503 C C . THR A 1 430 ? 0.378 15.285 -3.471 1.00 81.31 430 THR A C 1
ATOM 3505 O O . THR A 1 430 ? 1.091 16.017 -2.785 1.00 81.31 430 THR A O 1
ATOM 3508 N N . LEU A 1 431 ? -0.538 14.475 -2.927 1.00 85.19 431 LEU A N 1
ATOM 3509 C CA . LEU A 1 431 ? -0.838 14.380 -1.493 1.00 85.19 431 LEU A CA 1
ATOM 3510 C C . LEU A 1 431 ? 0.175 13.527 -0.693 1.00 85.19 431 LEU A C 1
ATOM 3512 O O . LEU A 1 431 ? 0.026 13.359 0.520 1.00 85.19 431 LEU A O 1
ATOM 3516 N N . LEU A 1 432 ? 1.216 12.995 -1.349 1.00 87.12 432 LEU A N 1
ATOM 3517 C CA . LEU A 1 432 ? 2.413 12.454 -0.687 1.00 87.12 432 LEU A CA 1
ATOM 3518 C C . LEU A 1 432 ? 3.394 13.554 -0.251 1.00 87.12 432 LEU A C 1
ATOM 3520 O O . LEU A 1 432 ? 4.241 13.324 0.616 1.00 87.12 432 LEU A O 1
ATOM 3524 N N . CYS A 1 433 ? 3.285 14.744 -0.842 1.00 82.19 433 CYS A N 1
ATOM 3525 C CA . CYS A 1 433 ? 3.978 15.938 -0.382 1.00 82.19 433 CYS A CA 1
ATOM 3526 C C . CYS A 1 433 ? 3.199 16.577 0.779 1.00 82.19 433 CYS A C 1
ATOM 3528 O O . CYS A 1 433 ? 1.983 16.420 0.889 1.00 82.19 433 CYS A O 1
ATOM 3530 N N . THR A 1 434 ? 3.879 17.351 1.630 1.00 75.69 434 THR A N 1
ATOM 3531 C CA . THR A 1 434 ? 3.202 18.158 2.656 1.00 75.69 434 THR A CA 1
ATOM 3532 C C . THR A 1 434 ? 2.270 19.170 1.993 1.00 75.69 434 THR A C 1
ATOM 3534 O O . THR A 1 434 ? 2.726 20.076 1.296 1.00 75.69 434 THR A O 1
ATOM 3537 N N . THR A 1 435 ? 0.965 19.037 2.232 1.00 67.38 435 THR A N 1
ATOM 3538 C CA . THR A 1 435 ? -0.063 19.907 1.651 1.00 67.38 435 THR A CA 1
ATOM 3539 C C . THR A 1 435 ? -0.963 20.497 2.734 1.00 67.38 435 THR A C 1
ATOM 3541 O O . THR A 1 435 ? -1.591 19.790 3.518 1.00 67.38 435 THR A O 1
ATOM 3544 N N . SER A 1 436 ? -1.079 21.828 2.766 1.00 62.50 436 SER A N 1
ATOM 3545 C CA . SER A 1 436 ? -1.997 22.522 3.685 1.00 62.50 436 SER A CA 1
ATOM 3546 C C . SER A 1 436 ? -3.475 22.262 3.361 1.00 62.50 436 SER A C 1
ATOM 3548 O O . SER A 1 436 ? -4.333 22.460 4.214 1.00 62.50 436 SER A O 1
ATOM 3550 N N . SER A 1 437 ? -3.772 21.817 2.135 1.00 61.41 437 SER A N 1
ATOM 3551 C CA . SER A 1 437 ? -5.113 21.455 1.667 1.00 61.41 437 SER A CA 1
ATOM 3552 C C . SER A 1 437 ? -5.618 20.117 2.208 1.00 61.41 437 SER A C 1
ATOM 3554 O O . SER A 1 437 ? -6.825 19.906 2.197 1.00 61.41 437 SER A O 1
ATOM 3556 N N . ALA A 1 438 ? -4.745 19.240 2.718 1.00 58.91 438 ALA A N 1
ATOM 3557 C CA . ALA A 1 438 ? -5.130 17.927 3.245 1.00 58.91 438 ALA A CA 1
ATOM 3558 C C . ALA A 1 438 ? -6.184 17.998 4.365 1.00 58.91 438 ALA A C 1
ATOM 3560 O O . ALA A 1 438 ? -7.047 17.133 4.464 1.00 58.91 438 ALA A O 1
ATOM 3561 N N . HIS A 1 439 ? -6.150 19.052 5.187 1.00 61.72 439 HIS A N 1
ATOM 3562 C CA . HIS A 1 439 ? -7.130 19.261 6.258 1.00 61.72 439 HIS A CA 1
ATOM 3563 C C . HIS A 1 439 ? -8.524 19.674 5.765 1.00 61.72 439 HIS A C 1
ATOM 3565 O O . HIS A 1 439 ? -9.463 19.670 6.557 1.00 61.72 439 HIS A O 1
ATOM 3571 N N . ASN A 1 440 ? -8.651 20.028 4.483 1.00 63.88 440 ASN A N 1
ATOM 3572 C CA . ASN A 1 440 ? -9.917 20.381 3.848 1.00 63.88 440 ASN A CA 1
ATOM 3573 C C . ASN A 1 440 ? -10.526 19.200 3.077 1.00 63.88 440 ASN A C 1
ATOM 3575 O O . ASN A 1 440 ? -11.638 19.342 2.576 1.00 63.88 440 ASN A O 1
ATOM 3579 N N . ASP A 1 441 ? -9.828 18.061 2.959 1.00 74.06 441 ASP A N 1
ATOM 3580 C CA . ASP A 1 441 ? -10.414 16.872 2.343 1.00 74.06 441 ASP A CA 1
ATOM 3581 C C . ASP A 1 441 ? -11.466 16.260 3.294 1.00 74.06 441 ASP A C 1
ATOM 3583 O O . ASP A 1 441 ? -11.137 15.885 4.431 1.00 74.06 441 ASP A O 1
ATOM 3587 N N . PRO A 1 442 ? -12.739 16.152 2.874 1.00 74.38 442 PRO A N 1
ATOM 3588 C CA . PRO A 1 442 ? -13.799 15.689 3.758 1.00 74.38 442 PRO A CA 1
ATOM 3589 C C . PRO A 1 442 ? -13.684 14.204 4.058 1.00 74.38 442 PRO A C 1
ATOM 3591 O O . PRO A 1 442 ? -14.015 13.782 5.163 1.00 74.38 442 PRO A O 1
ATOM 3594 N N . VAL A 1 443 ? -13.255 13.398 3.088 1.00 77.75 443 VAL A N 1
ATOM 3595 C CA . VAL A 1 443 ? -13.183 11.942 3.225 1.00 77.75 443 VAL A CA 1
ATOM 3596 C C . VAL A 1 443 ? -12.110 11.597 4.257 1.00 77.75 443 VAL A C 1
ATOM 3598 O O . VAL A 1 443 ? -12.358 10.829 5.186 1.00 77.75 443 VAL A O 1
ATOM 3601 N N . PHE A 1 444 ? -10.960 12.266 4.176 1.00 83.81 444 PHE A N 1
ATOM 3602 C CA . PHE A 1 444 ? -9.911 12.233 5.188 1.00 83.81 444 PHE A CA 1
ATOM 3603 C C . PHE A 1 444 ? -10.428 12.658 6.572 1.00 83.81 444 PHE A C 1
ATOM 3605 O O . PHE A 1 444 ? -10.205 11.948 7.555 1.00 83.81 444 PHE A O 1
ATOM 3612 N N . ALA A 1 445 ? -11.175 13.764 6.666 1.00 83.88 445 ALA A N 1
ATOM 3613 C CA . ALA A 1 445 ? -11.760 14.210 7.931 1.00 83.88 445 ALA A CA 1
ATOM 3614 C C . ALA A 1 445 ? -12.722 13.165 8.536 1.00 83.88 445 ALA A C 1
ATOM 3616 O O . ALA A 1 445 ? -12.627 12.872 9.730 1.00 83.88 445 ALA A O 1
ATOM 3617 N N . HIS A 1 446 ? -13.594 12.551 7.727 1.00 85.75 446 HIS A N 1
ATOM 3618 C CA . HIS A 1 446 ? -14.494 11.477 8.167 1.00 85.75 446 HIS A CA 1
ATOM 3619 C C . HIS A 1 446 ? -13.722 10.265 8.710 1.00 85.75 446 HIS A C 1
ATOM 3621 O O . HIS A 1 446 ? -14.082 9.749 9.767 1.00 85.75 446 HIS A O 1
ATOM 3627 N N . VAL A 1 447 ? -12.623 9.856 8.064 1.00 90.19 447 VAL A N 1
ATOM 3628 C CA . VAL A 1 447 ? -11.752 8.771 8.559 1.00 90.19 447 VAL A CA 1
ATOM 3629 C C . VAL A 1 447 ? -11.149 9.110 9.922 1.00 90.19 447 VAL A C 1
ATOM 3631 O O . VAL A 1 447 ? -11.167 8.271 10.822 1.00 90.19 447 VAL A O 1
ATOM 3634 N N . VAL A 1 448 ? -10.646 10.334 10.120 1.00 91.12 448 VAL A N 1
ATOM 3635 C CA . VAL A 1 448 ? -10.076 10.737 11.418 1.00 91.12 448 VAL A CA 1
ATOM 3636 C C . VAL A 1 448 ? -11.155 10.793 12.509 1.00 91.12 448 VAL A C 1
ATOM 3638 O O . VAL A 1 448 ? -10.907 10.360 13.635 1.00 91.12 448 VAL A O 1
ATOM 3641 N N . HIS A 1 449 ? -12.362 11.273 12.197 1.00 89.19 449 HIS A N 1
ATOM 3642 C CA . HIS A 1 449 ? -13.481 11.268 13.146 1.00 89.19 449 HIS A CA 1
ATOM 3643 C C . HIS A 1 449 ? -13.957 9.856 13.500 1.00 89.19 449 HIS A C 1
ATOM 3645 O O . HIS A 1 449 ? -14.220 9.593 14.674 1.00 89.19 449 HIS A O 1
ATOM 3651 N N . LEU A 1 450 ? -14.004 8.944 12.526 1.00 91.62 450 LEU A N 1
ATOM 3652 C CA . LEU A 1 450 ? -14.297 7.532 12.752 1.00 91.62 450 LEU A CA 1
ATOM 3653 C C . LEU A 1 450 ? -13.239 6.886 13.658 1.00 91.62 450 LEU A C 1
ATOM 3655 O O . LEU A 1 450 ? -13.591 6.246 14.643 1.00 91.62 450 LEU A O 1
ATOM 3659 N N . ILE A 1 451 ? -11.949 7.102 13.383 1.00 93.69 451 ILE A N 1
ATOM 3660 C CA . ILE A 1 451 ? -10.853 6.584 14.218 1.00 93.69 451 ILE A CA 1
ATOM 3661 C C . ILE A 1 451 ? -10.924 7.147 15.641 1.00 93.69 451 ILE A C 1
ATOM 3663 O O . ILE A 1 451 ? -10.762 6.383 16.589 1.00 93.69 451 ILE A O 1
ATOM 3667 N N . ARG A 1 452 ? -11.231 8.443 15.815 1.00 92.50 452 ARG A N 1
ATOM 3668 C CA . ARG A 1 452 ? -11.477 9.017 17.150 1.00 92.50 452 ARG A CA 1
ATOM 3669 C C . ARG A 1 452 ? -12.589 8.252 17.867 1.00 92.50 452 ARG A C 1
ATOM 3671 O O . ARG A 1 452 ? -12.383 7.804 18.986 1.00 92.50 452 ARG A O 1
ATOM 3678 N N . HIS A 1 453 ? -13.731 8.074 17.207 1.00 91.62 453 HIS A N 1
ATOM 3679 C CA . HIS A 1 453 ? -14.903 7.452 17.814 1.00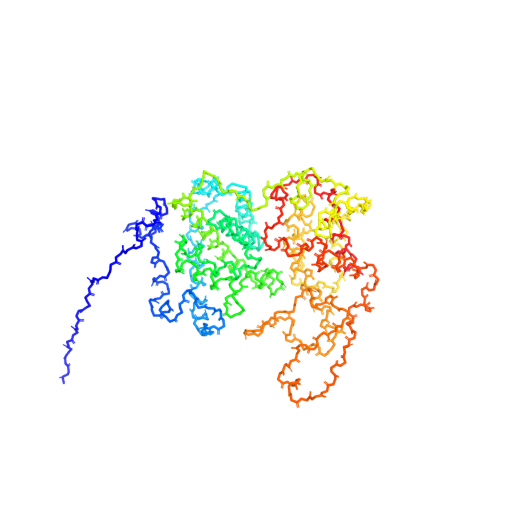 91.62 453 HIS A CA 1
ATOM 3680 C C . HIS A 1 453 ? -14.729 5.955 18.118 1.00 91.62 453 HIS A C 1
ATOM 3682 O O . HIS A 1 453 ? -15.320 5.457 19.064 1.00 91.62 453 HIS A O 1
ATOM 3688 N N . LEU A 1 454 ? -13.903 5.238 17.349 1.00 93.12 454 LEU A N 1
ATOM 3689 C CA . LEU A 1 454 ? -13.546 3.841 17.627 1.00 93.12 454 LEU A CA 1
ATOM 3690 C C . LEU A 1 454 ? -12.512 3.688 18.756 1.00 93.12 454 LEU A C 1
ATOM 3692 O O . LEU A 1 454 ? -12.302 2.578 19.246 1.00 93.12 454 LEU A O 1
ATOM 3696 N N . PHE A 1 455 ? -11.812 4.767 19.121 1.00 93.25 455 PHE A N 1
ATOM 3697 C CA . PHE A 1 455 ? -10.830 4.767 20.207 1.00 93.25 455 PHE A CA 1
ATOM 3698 C C . PHE A 1 455 ? -11.450 5.197 21.547 1.00 93.25 455 PHE A C 1
ATOM 3700 O O . PHE A 1 455 ? -10.974 4.734 22.586 1.00 93.25 455 PHE A O 1
ATOM 3707 N N . GLU A 1 456 ? -12.462 6.072 21.506 1.00 89.88 456 GLU A N 1
ATOM 3708 C CA . GLU A 1 456 ? -13.314 6.506 22.633 1.00 89.88 456 GLU A CA 1
ATOM 3709 C C . GLU A 1 456 ? -14.140 5.353 23.250 1.00 89.88 456 GLU A C 1
ATOM 3711 O O . GLU A 1 456 ? -14.261 5.360 24.497 1.00 89.88 456 GLU A O 1
#

Radius of gyration: 23.84 Å; chains: 1; bounding box: 71×73×56 Å